Protein AF-A0AA36N3G9-F1 (afdb_monomer)

Secondary structure (DSSP, 8-state):
----PPPP------GGGS-----S-S------TTTTS-HHHHHHHHHHHHHHHHHHHHHHHHHHHH-HHHHHHHHHHHHHHHT-----------------------------------S--TTTHHHHHHHHHHHHHHHHHHHHHHHHHHHHHHHHHHHHHHHHHHHHHHHHHHHHHHHHHHHHHHHHHHHHHHHHHHHHHHHHHHHHHHHHHHHHHHHHHHHHHHHHHHHHHHHHHHHHHHHHHHHHHHHHHHHHHHHHHHHHHHHHHHHHHHHHHHHHHHHHHHHHHHHHHHHHHHHHHHHHHHHHHHHS--SSSSSSSSSSSSS-S--PPP---------------------PPPP-PPPPP----------------------------------------------------PPP-----

Organism: NCBI:txid2562239

pLDDT: mean 70.55, std 24.28, range [32.28, 98.12]

Sequence (425 aa):
MSNWRAVPRVSERSSWARGPRRGEGGRGYGGDIYGALSPGLREQAEGSVEELVNKMEGWSMELQRHCAEDWNQFASILIQCLSGESKKDASQQQFQVAWHGADCLSGVSGREGQAPPSSAATDFHRRRRPMLQIVTAGLEAQDAEIERLRTQLEQMSVRASRKRSQSQDLFTASRLRSVEAAAEEAQRRHAAAIASTAQAKDHLAERMEQLVGAECRRSEHQRLLGERRAQKVAAAAGLAALQQQQEEVLQGVVSARQSLLKAEQVWEQHAEEEIQGRWRVQSLLQEEEARLEAIAPKYRRQLQESQAQVICQPEMREEHAEQVVEKLGHGQGPSIQALPPDASRPLVCLARSRRCPAQIHPRHESGGDVEVAGGVCETGAPAAGGARCAGSQGRGEPRGGEHLTADAAAAAAPPGAPGSRAACL

Radius of gyration: 78.47 Å; Cα contacts (8 Å, |Δi|>4): 16; chains: 1; bounding box: 168×80×235 Å

Solvent-accessible surface area (backbone atoms only — not comparable to full-atom values): 27758 Å² total; per-residue (Å²): 140,83,85,87,74,84,77,80,85,78,82,74,72,68,65,81,83,61,70,80,89,71,78,90,84,71,95,64,95,70,69,64,83,54,69,88,47,56,76,74,57,30,57,53,49,51,53,5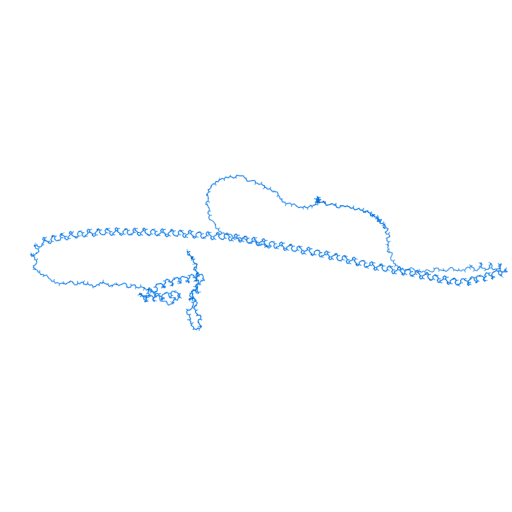3,49,51,53,50,50,58,57,42,59,67,46,46,65,54,38,50,70,78,39,51,66,61,43,54,54,52,52,52,50,50,52,41,63,66,66,66,62,70,72,84,64,93,64,89,76,77,85,77,86,79,81,86,74,85,88,79,89,88,88,80,86,79,90,84,83,89,84,85,91,77,98,78,65,84,72,68,57,72,77,46,48,67,61,50,50,54,51,48,53,51,47,52,53,49,50,53,50,49,52,52,51,49,55,52,50,51,55,50,48,53,52,52,49,53,53,50,52,52,52,49,52,53,50,50,53,52,50,49,53,53,51,50,54,51,50,53,52,52,48,50,52,52,53,50,50,52,52,52,54,49,54,52,49,53,55,49,51,53,51,50,51,53,50,52,52,51,50,52,54,50,52,52,50,50,49,53,51,49,53,53,50,52,51,52,52,51,50,52,50,52,52,51,51,53,49,52,53,50,51,52,53,51,51,49,51,53,51,51,51,53,50,49,54,50,50,51,52,53,50,51,53,51,51,51,52,50,51,52,50,52,51,52,53,51,52,51,50,52,50,50,50,50,51,50,60,69,46,44,61,58,52,52,48,54,50,50,52,52,50,49,56,59,68,74,48,87,85,71,80,82,77,65,75,72,66,63,73,70,69,74,69,86,76,84,78,82,78,84,75,82,80,83,94,86,81,93,74,85,84,77,83,77,78,83,75,86,74,80,85,79,82,79,79,85,83,78,88,78,90,80,86,89,80,93,77,92,78,92,77,92,80,80,85,81,89,83,89,87,84,86,89,82,87,81,85,85,88,80,86,90,79,82,89,81,88,86,85,83,90,82,91,79,82,90,81,84,91,87,80,87,80,82,84,82,81,86,129

Foldseek 3Di:
DDDPDDDDPPPPPPCVVPDDPDDDDDPDPPPPLCPPPDPVVSVVVVVVVVVVVVVVVVVLVVCCVPPVPVSVVVVVVVCCVSSVPPPPPPDPPPPDDDDPDDPPDDDDYDDDDDDDDDPDPPPVCPVCVVVVVVVVVVVVVVVVVVVVVVVVVVVVVVVVVVVVVVVVVVVVVVVVVVVVVVVVVVVVVVVVVVVVVVVVVVVVVVVVVVVVVVVVVVVVVVVVVVVVVVVVVVVVVVVVVVVVVVVVVVVVVVVVVVVVVVVVVVVVVVVVVVVVVVVVVVVVVVVVVVVCVVCVVVVVVVVVVVVVVVVVDPDPPPPPVPPPVPPPPDDDDDDPDDDDDDDDDDDDDPDPDDDDDDDDDDDDDDDDDDDDDDDDDDDDDDDDDDDDDDDDDDDDDDDDDDDDDDDDDDDDDDDDDDDDDDDDD

Mean predicted aligned error: 21.95 Å

Structure (mmCIF, N/CA/C/O backbone):
data_AF-A0AA36N3G9-F1
#
_entry.id   AF-A0AA36N3G9-F1
#
loop_
_atom_site.group_PDB
_atom_site.id
_atom_site.type_symbol
_atom_site.label_atom_id
_atom_site.label_alt_id
_atom_site.label_comp_id
_atom_site.label_asym_id
_atom_site.label_entity_id
_atom_site.label_seq_id
_atom_site.pdbx_PDB_ins_code
_atom_site.Cartn_x
_atom_site.Cartn_y
_atom_site.Cartn_z
_atom_site.occupancy
_atom_site.B_iso_or_equiv
_atom_site.auth_seq_id
_atom_site.auth_comp_id
_atom_site.auth_asym_id
_atom_site.auth_atom_id
_atom_site.pdbx_PDB_model_num
ATOM 1 N N . MET A 1 1 ? -9.185 -23.198 -46.346 1.00 35.31 1 MET A 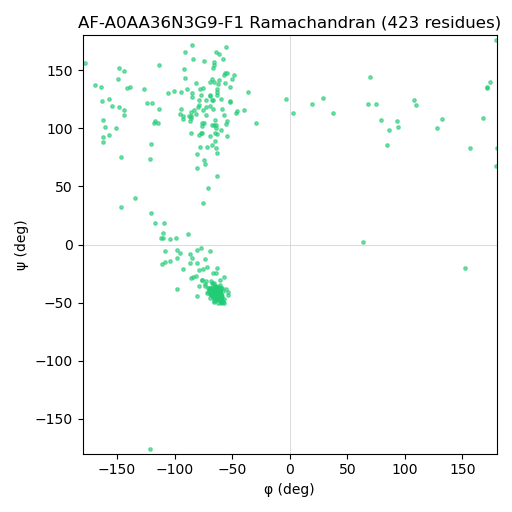N 1
ATOM 2 C CA . MET A 1 1 ? -7.841 -23.484 -46.899 1.00 35.31 1 MET A CA 1
ATOM 3 C C . MET A 1 1 ? -7.028 -22.212 -46.680 1.00 35.31 1 MET A C 1
ATOM 5 O O . MET A 1 1 ? -7.433 -21.201 -47.216 1.00 35.31 1 MET A O 1
ATOM 9 N N . SER A 1 2 ? -6.021 -22.076 -45.824 1.00 39.91 2 SER A N 1
ATOM 10 C CA . SER A 1 2 ? -5.265 -23.009 -44.994 1.00 39.91 2 SER A CA 1
ATOM 11 C C . SER A 1 2 ? -4.805 -22.264 -43.735 1.00 39.91 2 SER A C 1
ATOM 13 O O . SER A 1 2 ? -4.496 -21.077 -43.770 1.00 39.91 2 SER A O 1
ATOM 15 N N . ASN A 1 3 ? -4.831 -22.992 -42.626 1.00 32.34 3 ASN A N 1
ATOM 16 C CA . ASN A 1 3 ? -4.634 -22.553 -41.254 1.00 32.34 3 ASN A CA 1
ATOM 17 C C . ASN A 1 3 ? -3.125 -22.586 -40.932 1.00 32.34 3 ASN A C 1
ATOM 19 O O . ASN A 1 3 ? -2.547 -23.673 -40.883 1.00 32.34 3 ASN A O 1
ATOM 23 N N . TRP A 1 4 ? -2.475 -21.430 -40.758 1.00 37.53 4 TRP A N 1
ATOM 24 C CA . TRP A 1 4 ? -1.067 -21.356 -40.345 1.00 37.53 4 TRP A CA 1
ATOM 25 C C . TRP A 1 4 ? -0.970 -21.652 -38.849 1.00 37.53 4 TRP A C 1
ATOM 27 O O . TRP A 1 4 ? -1.193 -20.792 -37.999 1.00 37.53 4 TRP A O 1
ATOM 37 N N . ARG A 1 5 ? -0.685 -22.917 -38.532 1.00 39.16 5 ARG A N 1
ATOM 38 C CA . ARG A 1 5 ? -0.417 -23.379 -37.172 1.00 39.16 5 ARG A CA 1
ATOM 39 C C . ARG A 1 5 ? 0.838 -22.698 -36.632 1.00 39.16 5 ARG A C 1
ATOM 41 O O . ARG A 1 5 ? 1.886 -22.707 -37.273 1.00 39.16 5 ARG A O 1
ATOM 48 N N . ALA A 1 6 ? 0.707 -22.168 -35.422 1.00 39.88 6 ALA A N 1
ATOM 49 C CA . ALA A 1 6 ? 1.805 -21.771 -34.563 1.00 39.88 6 ALA A CA 1
ATOM 50 C C . ALA A 1 6 ? 2.801 -22.930 -34.404 1.00 39.88 6 ALA A C 1
ATOM 52 O O . ALA A 1 6 ? 2.438 -24.021 -33.961 1.00 39.88 6 ALA A O 1
ATOM 53 N N . VAL A 1 7 ? 4.055 -22.677 -34.771 1.00 39.00 7 VAL A N 1
ATOM 54 C CA . VAL A 1 7 ? 5.189 -23.542 -34.448 1.00 39.00 7 VAL A CA 1
ATOM 55 C C . VAL A 1 7 ? 5.568 -23.247 -32.994 1.00 39.00 7 VAL A C 1
ATOM 57 O O . VAL A 1 7 ? 5.884 -22.094 -32.685 1.00 39.00 7 VAL A O 1
ATOM 60 N N . PRO A 1 8 ? 5.523 -24.221 -32.072 1.00 37.91 8 PRO A N 1
ATOM 61 C CA . PRO A 1 8 ? 6.023 -23.998 -30.727 1.00 37.91 8 PRO A CA 1
ATOM 62 C C . PRO A 1 8 ? 7.542 -23.794 -30.792 1.00 37.91 8 PRO A C 1
ATOM 64 O O . PRO A 1 8 ? 8.270 -24.640 -31.308 1.00 37.91 8 PRO A O 1
ATOM 67 N N . ARG A 1 9 ? 8.026 -22.662 -30.261 1.00 39.31 9 ARG A N 1
ATOM 68 C CA . ARG A 1 9 ? 9.443 -22.473 -29.923 1.00 39.31 9 ARG A CA 1
ATOM 69 C C . ARG A 1 9 ? 9.797 -23.487 -28.836 1.00 39.31 9 ARG A C 1
ATOM 71 O O . ARG A 1 9 ? 9.559 -23.245 -27.656 1.00 39.31 9 ARG A O 1
ATOM 78 N N . VAL A 1 10 ? 10.340 -24.625 -29.248 1.00 39.12 10 VAL A N 1
ATOM 79 C CA . VAL A 1 10 ? 11.038 -25.555 -28.365 1.00 39.12 10 VAL A CA 1
ATOM 80 C C . VAL A 1 10 ? 12.309 -24.841 -27.912 1.00 39.12 10 VAL A C 1
ATOM 82 O O . VAL A 1 10 ? 13.258 -24.696 -28.675 1.00 39.12 10 VAL A O 1
ATOM 85 N N . SER A 1 11 ? 12.311 -24.326 -26.682 1.00 43.25 11 SER A N 1
ATOM 86 C CA . SER A 1 11 ? 13.539 -23.943 -25.988 1.00 43.25 11 SER A CA 1
ATOM 87 C C . SER A 1 11 ? 14.248 -25.215 -25.528 1.00 43.25 11 SER A C 1
ATOM 89 O O . SER A 1 11 ? 14.287 -25.561 -24.347 1.00 43.25 11 SER A O 1
ATOM 91 N N . GLU A 1 12 ? 14.820 -25.935 -26.489 1.00 40.72 12 GLU A N 1
ATOM 92 C CA . GLU A 1 12 ? 15.896 -26.878 -26.219 1.00 40.72 12 GLU A CA 1
ATOM 93 C C . GLU A 1 12 ? 17.086 -26.052 -25.729 1.00 40.72 12 GLU A C 1
ATOM 95 O O . GLU A 1 12 ? 17.908 -25.562 -26.494 1.00 40.72 12 GLU A O 1
ATOM 100 N N . ARG A 1 13 ? 17.139 -25.836 -24.410 1.00 42.69 13 ARG A N 1
ATOM 101 C CA . ARG A 1 13 ? 18.382 -25.486 -23.727 1.00 42.69 13 ARG A CA 1
ATOM 102 C C . ARG A 1 13 ? 19.391 -26.566 -24.094 1.00 42.69 13 ARG A C 1
ATOM 104 O O . ARG A 1 13 ? 19.279 -27.687 -23.597 1.00 42.69 13 ARG A O 1
ATOM 111 N N . SER A 1 14 ? 20.332 -26.201 -24.956 1.00 43.03 14 SER A N 1
ATOM 112 C CA . SER A 1 14 ? 21.514 -26.945 -25.373 1.00 43.03 14 SER A CA 1
ATOM 113 C C . SER A 1 14 ? 22.005 -27.875 -24.260 1.00 43.03 14 SER A C 1
ATOM 115 O O . SER A 1 14 ? 22.584 -27.442 -23.262 1.00 43.03 14 SER A O 1
ATOM 117 N N . SER A 1 15 ? 21.743 -29.179 -24.403 1.00 43.19 15 SER A N 1
ATOM 118 C CA . SER A 1 15 ? 22.110 -30.193 -23.405 1.00 43.19 15 SER A CA 1
ATOM 119 C C . SER A 1 15 ? 23.623 -30.420 -23.308 1.00 43.19 15 SER A C 1
ATOM 121 O O . SER A 1 15 ? 24.077 -31.123 -22.410 1.00 43.19 15 SER A O 1
ATOM 123 N N . TRP A 1 16 ? 24.409 -29.793 -24.184 1.00 49.97 16 TRP A N 1
ATOM 124 C CA . TRP A 1 16 ? 25.871 -29.816 -24.179 1.00 49.97 16 TRP A CA 1
ATOM 125 C C . TRP A 1 16 ? 26.476 -29.160 -22.926 1.00 49.97 16 TRP A C 1
ATOM 127 O O . TRP A 1 16 ? 27.560 -29.549 -22.503 1.00 49.97 16 TRP A O 1
ATOM 137 N N . ALA A 1 17 ? 25.754 -28.247 -22.260 1.00 51.22 17 ALA A N 1
ATOM 138 C CA . ALA A 1 17 ? 26.211 -27.612 -21.017 1.00 51.22 17 ALA A CA 1
ATOM 139 C C . ALA A 1 17 ? 26.003 -28.477 -19.753 1.00 51.22 17 ALA A C 1
ATOM 141 O O . ALA A 1 17 ? 26.420 -28.100 -18.659 1.00 51.22 17 ALA A O 1
ATOM 142 N N . ARG A 1 18 ? 25.361 -29.650 -19.865 1.00 48.59 18 ARG A N 1
ATOM 143 C CA . ARG A 1 18 ? 25.199 -30.602 -18.752 1.00 48.59 18 ARG A CA 1
ATOM 144 C C . ARG A 1 18 ? 25.812 -31.947 -19.114 1.00 48.59 18 ARG A C 1
ATOM 146 O O . ARG A 1 18 ? 25.112 -32.924 -19.359 1.00 48.59 18 ARG A O 1
ATOM 153 N N . GLY A 1 19 ? 27.142 -31.984 -19.115 1.00 45.06 19 GLY A N 1
ATOM 154 C CA . GLY A 1 19 ? 27.888 -33.235 -19.175 1.00 45.06 19 GLY A CA 1
ATOM 155 C C . GLY A 1 19 ? 27.504 -34.177 -18.018 1.00 45.06 19 GLY A C 1
ATOM 156 O O . GLY A 1 19 ? 27.193 -33.712 -16.914 1.00 45.06 19 GLY A O 1
ATOM 157 N N . PRO A 1 20 ? 27.502 -35.502 -18.242 1.00 49.03 20 PRO A N 1
ATOM 158 C CA . PRO A 1 20 ? 27.232 -36.481 -17.199 1.00 49.03 20 PRO A CA 1
ATOM 159 C C . PRO A 1 20 ? 28.262 -36.334 -16.075 1.00 49.03 20 PRO A C 1
ATOM 161 O O . PRO A 1 20 ? 29.467 -36.403 -16.319 1.00 49.03 20 PRO A O 1
ATOM 164 N N . ARG A 1 21 ? 27.785 -36.153 -14.836 1.00 49.00 21 ARG A N 1
ATOM 165 C CA . ARG A 1 21 ? 28.610 -36.200 -13.620 1.00 49.00 21 ARG A CA 1
ATOM 166 C C . ARG A 1 21 ? 29.188 -37.614 -13.466 1.00 49.00 21 ARG A C 1
ATOM 168 O O . ARG A 1 21 ? 28.606 -38.452 -12.785 1.00 49.00 21 ARG A O 1
ATOM 175 N N . ARG A 1 22 ? 30.295 -37.905 -14.154 1.00 47.53 22 ARG A N 1
ATOM 176 C CA . ARG A 1 22 ? 31.137 -39.077 -13.892 1.00 47.53 22 ARG A CA 1
ATOM 177 C C . ARG A 1 22 ? 32.063 -38.770 -12.723 1.00 47.53 22 ARG A C 1
ATOM 179 O O . ARG A 1 22 ? 32.552 -37.653 -12.591 1.00 47.53 22 ARG A O 1
ATOM 186 N N . GLY A 1 23 ? 32.210 -39.784 -11.880 1.00 45.81 23 GLY A N 1
ATOM 187 C CA . GLY A 1 23 ? 32.793 -39.719 -10.551 1.00 45.81 23 GLY A CA 1
ATOM 188 C C . GLY A 1 23 ? 34.225 -39.205 -10.475 1.00 45.81 23 GLY A C 1
ATOM 189 O O . GLY A 1 23 ? 34.990 -39.204 -11.439 1.00 45.81 23 GLY A O 1
ATOM 190 N N . GLU A 1 24 ? 34.513 -38.771 -9.254 1.00 56.97 24 GLU A N 1
ATOM 191 C CA . GLU A 1 24 ? 35.777 -38.324 -8.689 1.00 56.97 24 GLU A CA 1
ATOM 192 C C . GLU A 1 24 ? 36.996 -39.102 -9.204 1.00 56.97 24 GLU A C 1
ATOM 194 O O . GLU A 1 24 ? 37.030 -40.330 -9.176 1.00 56.97 24 GLU A O 1
ATOM 199 N N . GLY A 1 25 ? 38.031 -38.368 -9.628 1.00 51.66 25 GLY A N 1
ATOM 200 C CA . GLY A 1 25 ? 39.374 -38.932 -9.803 1.00 51.66 25 GLY A CA 1
ATOM 201 C C . GLY A 1 25 ? 40.261 -38.253 -10.846 1.00 51.66 25 GLY A C 1
ATOM 202 O O . GLY A 1 25 ? 41.480 -38.373 -10.772 1.00 51.66 25 GLY A O 1
ATOM 203 N N . GLY A 1 26 ? 39.697 -37.509 -11.798 1.00 46.81 26 GLY A N 1
ATOM 204 C CA . GLY A 1 26 ? 40.483 -36.714 -12.744 1.00 46.81 26 GLY A CA 1
ATOM 205 C C . GLY A 1 26 ? 40.637 -35.280 -12.250 1.00 46.81 26 GLY A C 1
ATOM 206 O O . GLY A 1 26 ? 39.635 -34.651 -11.919 1.00 46.81 26 GLY A O 1
ATOM 207 N N . ARG A 1 27 ? 41.859 -34.726 -12.249 1.00 52.97 27 ARG A N 1
ATOM 208 C CA . ARG A 1 27 ? 42.070 -33.264 -12.269 1.00 52.97 27 ARG A CA 1
ATOM 209 C C . ARG A 1 27 ? 41.492 -32.737 -13.583 1.00 52.97 27 ARG A C 1
ATOM 211 O O . ARG A 1 27 ? 42.201 -32.586 -14.570 1.00 52.97 27 ARG A O 1
ATOM 218 N N . GLY A 1 28 ? 40.173 -32.604 -13.622 1.00 48.22 28 GLY A N 1
ATOM 219 C CA . GLY A 1 28 ? 39.439 -32.164 -14.788 1.00 48.22 28 GLY A CA 1
ATOM 220 C C . GLY A 1 28 ? 39.680 -30.680 -14.985 1.00 48.22 28 GLY A C 1
ATOM 221 O O . GLY A 1 28 ? 39.403 -29.887 -14.086 1.00 48.22 28 GLY A O 1
ATOM 222 N N . TYR A 1 29 ? 40.156 -30.323 -16.173 1.00 56.03 29 TYR A N 1
ATOM 223 C CA . TYR A 1 29 ? 40.095 -28.984 -16.759 1.00 56.03 29 TYR A CA 1
ATOM 224 C C . TYR A 1 29 ? 38.622 -28.569 -16.974 1.00 56.03 29 TYR A C 1
ATOM 226 O O . TYR A 1 29 ? 38.163 -28.377 -18.091 1.00 56.03 29 TYR A O 1
ATOM 234 N N . GLY A 1 30 ? 37.845 -28.534 -15.891 1.00 56.31 30 GLY A N 1
ATOM 235 C CA . GLY A 1 30 ? 36.422 -28.198 -15.848 1.00 56.31 30 GLY A CA 1
ATOM 236 C C . GLY A 1 30 ? 36.163 -26.987 -14.958 1.00 56.31 30 GLY A C 1
ATOM 237 O O . GLY A 1 30 ? 35.101 -26.888 -14.347 1.00 56.31 30 GLY A O 1
ATOM 238 N N . GLY A 1 31 ? 37.159 -26.106 -14.827 1.00 69.25 31 GLY A N 1
ATOM 239 C CA . GLY A 1 31 ? 36.944 -24.784 -14.264 1.00 69.25 31 GLY A CA 1
ATOM 240 C C . GLY A 1 31 ? 35.989 -24.030 -15.177 1.00 69.25 31 GLY A C 1
ATOM 241 O O . GLY A 1 31 ? 36.187 -23.995 -16.388 1.00 69.25 31 GLY A O 1
ATOM 242 N N . ASP A 1 32 ? 34.931 -23.478 -14.599 1.00 80.06 32 ASP A N 1
ATOM 243 C CA . ASP A 1 32 ? 34.027 -22.574 -15.293 1.00 80.06 32 ASP A CA 1
ATOM 244 C C . ASP A 1 32 ? 34.849 -21.413 -15.874 1.00 80.06 32 ASP A C 1
ATOM 246 O O . ASP A 1 32 ? 35.303 -20.544 -15.128 1.00 80.06 32 ASP A O 1
ATOM 250 N N . ILE A 1 33 ? 35.094 -21.434 -17.190 1.00 78.94 33 ILE A N 1
ATOM 251 C CA . ILE A 1 33 ? 35.942 -20.463 -17.908 1.00 78.94 33 ILE A CA 1
ATOM 252 C C . ILE A 1 33 ? 35.425 -19.033 -17.684 1.00 78.94 33 ILE A C 1
ATOM 254 O O . ILE A 1 33 ? 36.195 -18.075 -17.646 1.00 78.94 33 ILE A O 1
ATOM 258 N N . TYR A 1 34 ? 34.121 -18.895 -17.436 1.00 84.25 34 TYR A N 1
ATOM 259 C CA . TYR A 1 34 ? 33.459 -17.623 -17.166 1.00 84.25 34 TYR A CA 1
ATOM 260 C C . TYR A 1 34 ? 33.232 -17.361 -15.673 1.00 84.25 34 TYR A C 1
ATOM 262 O O . TYR A 1 34 ? 32.610 -16.362 -15.316 1.00 84.25 34 TYR A O 1
ATOM 270 N N . GLY A 1 35 ? 33.743 -18.216 -14.783 1.00 84.56 35 GLY A N 1
ATOM 271 C CA . GLY A 1 35 ? 33.556 -18.108 -13.334 1.00 84.56 35 GLY A CA 1
ATOM 272 C C . GLY A 1 35 ? 34.155 -16.837 -12.721 1.00 84.56 35 GLY A C 1
ATOM 273 O O . GLY A 1 35 ? 33.740 -16.426 -11.641 1.00 84.56 35 GLY A O 1
ATOM 274 N N . ALA A 1 36 ? 35.097 -16.190 -13.417 1.00 83.81 36 ALA A N 1
ATOM 275 C CA . ALA A 1 36 ? 35.683 -14.909 -13.020 1.00 83.81 36 ALA A CA 1
ATOM 276 C C . ALA A 1 36 ? 34.860 -13.679 -13.463 1.00 83.81 36 ALA A C 1
ATOM 278 O O . ALA A 1 36 ? 35.152 -12.564 -13.029 1.00 83.81 36 ALA A O 1
ATOM 279 N N . LEU A 1 37 ? 33.856 -13.852 -14.331 1.00 85.75 37 LEU A N 1
ATOM 280 C CA . LEU A 1 37 ? 33.026 -12.760 -14.842 1.00 85.75 37 LEU A CA 1
ATOM 281 C C . LEU A 1 37 ? 31.783 -12.551 -13.969 1.00 85.75 37 LEU A C 1
ATOM 283 O O . LEU A 1 37 ? 31.250 -13.482 -13.366 1.00 85.75 37 LEU A O 1
ATOM 287 N N . SER A 1 38 ? 31.287 -11.311 -13.920 1.00 89.75 38 SER A N 1
ATOM 288 C CA . SER A 1 38 ? 30.013 -11.024 -13.254 1.00 89.75 38 SER A CA 1
ATOM 289 C C . SER A 1 38 ? 28.845 -11.691 -14.004 1.00 89.75 38 SER A C 1
ATOM 291 O O . SER A 1 38 ? 28.942 -11.890 -15.215 1.00 89.75 38 SER A O 1
ATOM 293 N N . PRO A 1 39 ? 27.713 -12.003 -13.342 1.00 87.06 39 PRO A N 1
ATOM 294 C CA . PRO A 1 39 ? 26.619 -12.763 -13.959 1.00 87.06 39 PRO A CA 1
ATOM 295 C C . PRO A 1 39 ? 26.075 -12.158 -15.264 1.00 87.06 39 PRO A C 1
ATOM 297 O O . PRO A 1 39 ? 25.791 -12.893 -16.202 1.00 87.06 39 PRO A O 1
ATOM 300 N N . GLY A 1 40 ? 25.980 -10.824 -15.353 1.00 87.81 40 GLY A N 1
ATOM 301 C CA . GLY A 1 40 ? 25.515 -10.144 -16.570 1.00 87.81 40 GLY A CA 1
ATOM 302 C C . GLY A 1 40 ? 26.540 -10.154 -17.710 1.00 87.81 40 GLY A C 1
ATOM 303 O O . GLY A 1 40 ? 26.170 -10.305 -18.870 1.00 87.81 40 GLY A O 1
ATOM 304 N N . LEU A 1 41 ? 27.835 -10.048 -17.389 1.00 88.00 41 LEU A N 1
ATOM 305 C CA . LEU A 1 41 ? 28.915 -10.171 -18.376 1.00 88.00 41 LEU A CA 1
ATOM 306 C C . LEU A 1 41 ? 29.092 -11.615 -18.841 1.00 88.00 41 LEU A C 1
ATOM 308 O O . LEU A 1 41 ? 29.448 -11.845 -19.990 1.00 88.00 41 LEU A O 1
ATOM 312 N N . ARG A 1 42 ? 28.822 -12.581 -17.962 1.00 90.25 42 ARG A N 1
ATOM 313 C CA . ARG A 1 42 ? 28.856 -14.006 -18.274 1.00 90.25 42 ARG A CA 1
ATOM 314 C C . ARG A 1 42 ? 27.827 -14.371 -19.336 1.00 90.25 42 ARG A C 1
ATOM 316 O O . ARG A 1 42 ? 28.206 -14.981 -20.321 1.00 90.25 42 ARG A O 1
ATOM 323 N N . GLU A 1 43 ? 26.570 -13.962 -19.176 1.00 88.94 43 GLU A N 1
ATOM 324 C CA . GLU A 1 43 ? 25.520 -14.255 -20.165 1.00 88.94 43 GLU A CA 1
ATOM 325 C C . GLU A 1 43 ? 25.850 -13.636 -21.535 1.00 88.94 43 GLU A C 1
ATOM 327 O O . GLU A 1 43 ? 25.694 -14.273 -22.577 1.00 88.94 43 GLU A O 1
ATOM 332 N N . GLN A 1 44 ? 26.400 -12.418 -21.537 1.00 91.38 44 GLN A N 1
ATOM 333 C CA . GLN A 1 44 ? 26.856 -11.759 -22.761 1.00 91.38 44 GLN A CA 1
ATOM 334 C C . GLN A 1 44 ? 28.067 -12.465 -23.398 1.00 91.38 44 GLN A C 1
ATOM 336 O O . GLN A 1 44 ? 28.123 -12.606 -24.623 1.00 91.38 44 GLN A O 1
ATOM 341 N N . ALA A 1 45 ? 29.036 -12.900 -22.589 1.00 87.94 45 ALA A N 1
ATOM 342 C CA . ALA A 1 45 ? 30.220 -13.620 -23.049 1.00 87.94 45 ALA A CA 1
ATOM 343 C C . ALA A 1 45 ? 29.859 -15.008 -23.595 1.00 87.94 45 ALA A C 1
ATOM 345 O O . ALA A 1 45 ? 30.319 -15.361 -24.677 1.00 87.94 45 ALA A O 1
ATOM 346 N N . GLU A 1 46 ? 28.987 -15.749 -22.906 1.00 89.56 46 GLU A N 1
ATOM 347 C CA . GLU A 1 46 ? 28.455 -17.037 -23.360 1.00 89.56 46 GLU A CA 1
ATOM 348 C C . GLU A 1 46 ? 27.751 -16.879 -24.714 1.00 89.56 46 GLU A C 1
ATOM 350 O O . GLU A 1 46 ? 28.111 -17.570 -25.665 1.00 89.56 46 GLU A O 1
ATOM 355 N N . GLY A 1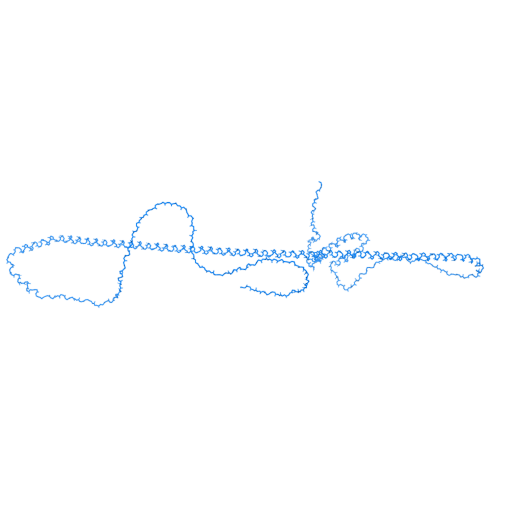 47 ? 26.852 -15.896 -24.856 1.00 90.50 47 GLY A N 1
ATOM 356 C CA . GLY A 1 47 ? 26.177 -15.633 -26.131 1.00 90.50 47 GLY A CA 1
ATOM 357 C C . GLY A 1 47 ? 27.134 -15.242 -27.264 1.00 90.50 47 GLY A C 1
ATOM 358 O O . GLY A 1 47 ? 26.973 -15.691 -28.398 1.00 90.50 47 GLY A O 1
ATOM 359 N N . SER A 1 48 ? 28.169 -14.453 -26.963 1.00 90.06 48 SER A N 1
ATOM 360 C CA . SER A 1 48 ? 29.169 -14.039 -27.960 1.00 90.06 48 SER A CA 1
ATOM 361 C C . SER A 1 48 ? 30.055 -15.205 -28.409 1.00 90.06 48 SER A C 1
ATOM 363 O O . SER A 1 48 ? 30.397 -15.308 -29.589 1.00 90.06 48 SER A O 1
ATOM 365 N N . VAL A 1 49 ? 30.423 -16.096 -27.483 1.00 89.75 49 VAL A N 1
ATOM 366 C CA . VAL A 1 49 ? 31.211 -17.296 -27.792 1.00 89.75 49 VAL A CA 1
ATOM 367 C C . VAL A 1 49 ? 30.372 -18.312 -28.561 1.00 89.75 49 VAL A C 1
ATOM 369 O O . VAL A 1 49 ? 30.867 -18.863 -29.540 1.00 89.75 49 VAL A O 1
ATOM 372 N N . GLU A 1 50 ? 29.102 -18.513 -28.202 1.00 90.56 50 GLU A N 1
ATOM 373 C CA . GLU A 1 50 ? 28.182 -19.351 -28.981 1.00 90.56 50 GLU A CA 1
ATOM 374 C C . GLU A 1 50 ? 28.009 -18.826 -30.414 1.00 90.56 50 GLU A C 1
ATOM 376 O O . GLU A 1 50 ? 28.090 -19.599 -31.369 1.00 90.56 50 GLU A O 1
ATOM 381 N N . GLU A 1 51 ? 27.839 -17.512 -30.602 1.00 93.06 51 GLU A N 1
ATOM 382 C CA . GLU A 1 51 ? 27.748 -16.917 -31.941 1.00 93.06 51 GLU A CA 1
ATOM 383 C C . GLU A 1 51 ? 29.035 -17.132 -32.756 1.00 93.06 51 GLU A C 1
ATOM 385 O O . GLU A 1 51 ? 28.973 -17.450 -33.949 1.00 93.06 51 GLU A O 1
ATOM 390 N N . LEU A 1 52 ? 30.204 -16.990 -32.123 1.00 90.94 52 LEU A N 1
ATOM 391 C CA . LEU A 1 52 ? 31.495 -17.245 -32.760 1.00 90.94 52 LEU A CA 1
ATOM 392 C C . LEU A 1 52 ? 31.646 -18.718 -33.161 1.00 90.94 52 LEU A C 1
ATOM 394 O O . LEU A 1 52 ? 32.019 -18.994 -34.300 1.00 90.94 52 LEU A O 1
ATOM 398 N N . VAL A 1 53 ? 31.328 -19.652 -32.261 1.00 88.81 53 VAL A N 1
ATOM 399 C CA . VAL A 1 53 ? 31.397 -21.099 -32.523 1.00 88.81 53 VAL A CA 1
ATOM 400 C C . VAL A 1 53 ? 30.468 -21.485 -33.674 1.00 88.81 53 VAL A C 1
ATOM 402 O O . VAL A 1 53 ? 30.906 -22.183 -34.584 1.00 88.81 53 VAL A O 1
ATOM 405 N N . ASN A 1 54 ? 29.244 -20.951 -33.711 1.00 90.62 54 ASN A N 1
ATOM 406 C CA . ASN A 1 54 ? 28.295 -21.202 -34.801 1.00 90.62 54 ASN A CA 1
ATOM 407 C C . ASN A 1 54 ? 28.816 -20.705 -36.161 1.00 90.62 54 ASN A C 1
ATOM 409 O O . ASN A 1 54 ? 28.672 -21.386 -37.177 1.00 90.62 54 ASN A O 1
ATOM 413 N N . LYS A 1 55 ? 29.448 -19.523 -36.208 1.00 89.38 55 LYS A N 1
ATOM 414 C CA . LYS A 1 55 ? 30.068 -19.011 -37.446 1.00 89.38 55 LYS A CA 1
ATOM 415 C C . LYS A 1 55 ? 31.260 -19.863 -37.866 1.00 89.38 55 LYS A C 1
ATOM 417 O O . LYS A 1 55 ? 31.422 -20.156 -39.050 1.00 89.38 55 LYS A O 1
ATOM 422 N N . MET A 1 56 ? 32.075 -20.275 -36.899 1.00 89.94 56 MET A N 1
ATOM 423 C CA . MET A 1 56 ? 33.220 -21.130 -37.166 1.00 89.94 56 MET A CA 1
ATOM 424 C C . MET A 1 56 ? 32.830 -22.524 -37.628 1.00 89.94 56 MET A C 1
ATOM 426 O O . MET A 1 56 ? 33.556 -23.073 -38.439 1.00 89.94 56 MET A O 1
ATOM 430 N N . GLU A 1 57 ? 31.728 -23.105 -37.158 1.00 88.62 57 GLU A N 1
ATOM 431 C CA . GLU A 1 57 ? 31.279 -24.430 -37.602 1.00 88.62 57 GLU A CA 1
ATOM 432 C C . GLU A 1 57 ? 30.999 -24.457 -39.114 1.00 88.62 57 GLU A C 1
ATOM 434 O O . GLU A 1 57 ? 31.321 -25.424 -39.803 1.00 88.62 57 GLU A O 1
ATOM 439 N N . GLY A 1 58 ? 30.489 -23.350 -39.663 1.00 86.25 58 GLY A N 1
ATOM 440 C CA . GLY A 1 58 ? 30.329 -23.196 -41.109 1.00 86.25 58 GLY A CA 1
ATOM 441 C C . GLY A 1 58 ? 31.662 -23.140 -41.862 1.00 86.25 58 GLY A C 1
ATOM 442 O O . GLY A 1 58 ? 31.782 -23.702 -42.949 1.00 86.25 58 GLY A O 1
ATOM 443 N N . TRP A 1 59 ? 32.674 -22.479 -41.295 1.00 85.50 59 TRP A N 1
ATOM 444 C CA . TRP A 1 59 ? 33.995 -22.339 -41.922 1.00 85.50 59 TRP A CA 1
ATOM 445 C C . TRP A 1 59 ? 34.922 -23.526 -41.670 1.00 85.50 59 TRP A C 1
ATOM 447 O O . TRP A 1 59 ? 35.774 -23.805 -42.508 1.00 85.50 59 TRP A O 1
ATOM 457 N N . SER A 1 60 ? 34.755 -24.239 -40.558 1.00 84.81 60 SER A N 1
ATOM 458 C CA . SER A 1 60 ? 35.612 -25.349 -40.145 1.00 84.81 60 SER A CA 1
ATOM 459 C C . SER A 1 60 ? 35.542 -26.488 -41.147 1.00 84.81 60 SER A C 1
ATOM 461 O O . SER A 1 60 ? 36.576 -27.018 -41.539 1.00 84.81 60 SER A O 1
ATOM 463 N N . MET A 1 61 ? 34.343 -26.805 -41.643 1.00 82.81 61 MET A N 1
ATOM 464 C CA . MET A 1 61 ? 34.166 -27.849 -42.649 1.00 82.81 61 MET A CA 1
ATOM 465 C C . MET A 1 61 ? 34.819 -27.503 -43.988 1.00 82.81 61 MET A C 1
ATOM 467 O O . MET A 1 61 ? 35.304 -28.401 -44.672 1.00 82.81 61 MET A O 1
ATOM 471 N N . GLU A 1 62 ? 34.850 -26.225 -44.366 1.00 86.44 62 GLU A N 1
ATOM 472 C CA . GLU A 1 62 ? 35.462 -25.792 -45.624 1.00 86.44 62 GLU A CA 1
ATOM 473 C C . GLU A 1 62 ? 36.989 -25.681 -45.482 1.00 86.44 62 GLU A C 1
ATOM 475 O O . GLU A 1 62 ? 37.732 -26.214 -46.303 1.00 86.44 62 GLU A O 1
ATOM 480 N N . LEU A 1 63 ? 37.479 -25.091 -44.388 1.00 84.06 63 LEU A N 1
ATOM 481 C CA . LEU A 1 63 ? 38.911 -24.984 -44.089 1.00 84.06 63 LEU A CA 1
ATOM 482 C C . LEU A 1 63 ? 39.561 -26.353 -43.884 1.00 84.06 63 LEU A C 1
ATOM 484 O O . LEU A 1 63 ? 40.655 -26.584 -44.388 1.00 84.06 63 LEU A O 1
ATOM 488 N N . GLN A 1 64 ? 38.882 -27.295 -43.226 1.00 86.00 64 GLN A N 1
ATOM 489 C CA . GLN A 1 64 ? 39.400 -28.651 -43.033 1.00 86.00 64 GLN A CA 1
ATOM 490 C C . GLN A 1 64 ? 39.521 -29.431 -44.353 1.00 86.00 64 GLN A C 1
ATOM 492 O O . GLN A 1 64 ? 40.345 -30.341 -44.447 1.00 86.00 64 GLN A O 1
ATOM 497 N N . ARG A 1 65 ? 38.736 -29.079 -45.382 1.00 88.44 65 ARG A N 1
ATOM 498 C CA . ARG A 1 65 ? 38.815 -29.699 -46.715 1.00 88.44 65 ARG A CA 1
ATOM 499 C C . ARG A 1 65 ? 39.971 -29.168 -47.557 1.00 88.44 65 ARG A C 1
ATOM 501 O O . ARG A 1 65 ? 40.546 -29.946 -48.311 1.00 88.44 65 ARG A O 1
ATOM 508 N N . HIS A 1 66 ? 40.299 -27.881 -47.437 1.00 89.94 66 HIS A N 1
ATOM 509 C CA . HIS A 1 66 ? 41.333 -27.243 -48.265 1.00 89.94 66 HIS A CA 1
ATOM 510 C C . HIS A 1 66 ? 42.697 -27.153 -47.571 1.00 89.94 66 HIS A C 1
ATOM 512 O O . HIS A 1 66 ? 43.711 -27.385 -48.221 1.00 89.94 66 HIS A O 1
ATOM 518 N N . CYS A 1 67 ? 42.730 -26.873 -46.264 1.00 87.88 67 CYS A N 1
ATOM 519 C CA . CYS A 1 67 ? 43.950 -26.622 -45.490 1.00 87.88 67 CYS A CA 1
ATOM 520 C C . CYS A 1 67 ? 43.820 -27.136 -44.040 1.00 87.88 67 CYS A C 1
ATOM 522 O O . CYS A 1 67 ? 43.659 -26.361 -43.093 1.00 87.88 67 CYS A O 1
ATOM 524 N N . ALA A 1 68 ? 43.902 -28.455 -43.836 1.00 85.88 68 ALA A N 1
ATOM 525 C CA . ALA A 1 68 ? 43.772 -29.058 -42.502 1.00 85.88 68 ALA A CA 1
ATOM 526 C C . ALA A 1 68 ? 44.842 -28.578 -41.493 1.00 85.88 68 ALA A C 1
ATOM 528 O O . ALA A 1 68 ? 44.570 -28.494 -40.296 1.00 85.88 68 ALA A O 1
ATOM 529 N N . GLU A 1 69 ? 46.047 -28.245 -41.963 1.00 86.38 69 GLU A N 1
ATOM 530 C CA . GLU A 1 69 ? 47.152 -27.756 -41.123 1.00 86.38 69 GLU A CA 1
ATOM 531 C C . GLU A 1 69 ? 46.878 -26.351 -40.571 1.00 86.38 69 GLU A C 1
ATOM 533 O O . GLU A 1 69 ? 47.011 -26.131 -39.365 1.00 86.38 69 GLU A O 1
ATOM 538 N N . ASP A 1 70 ? 46.405 -25.433 -41.417 1.00 85.81 70 ASP A N 1
ATOM 539 C CA . ASP A 1 70 ? 46.050 -24.066 -41.017 1.00 85.81 70 ASP A CA 1
ATOM 540 C C . ASP A 1 70 ? 44.852 -24.054 -40.063 1.00 85.81 70 ASP A C 1
ATOM 542 O O . ASP A 1 70 ? 44.828 -23.302 -39.086 1.00 85.81 70 ASP A O 1
ATOM 546 N N . TRP A 1 71 ? 43.875 -24.941 -40.294 1.00 89.06 71 TRP A N 1
ATOM 547 C CA . TRP A 1 71 ? 42.743 -25.114 -39.385 1.00 89.06 71 TRP A CA 1
ATOM 548 C C . TRP A 1 71 ? 43.193 -25.545 -37.983 1.00 89.06 71 TRP A C 1
ATOM 550 O O . TRP A 1 71 ? 42.731 -24.985 -36.989 1.00 89.06 71 TRP A O 1
ATOM 560 N N . ASN A 1 72 ? 44.131 -26.492 -37.885 1.00 86.69 72 ASN A N 1
ATOM 561 C CA . ASN A 1 72 ? 44.659 -26.943 -36.596 1.00 86.69 72 ASN A CA 1
ATOM 562 C C . ASN A 1 72 ? 45.407 -25.823 -35.854 1.00 86.69 72 ASN A C 1
ATOM 564 O O . ASN A 1 72 ? 45.264 -25.695 -34.636 1.00 86.69 72 ASN A O 1
ATOM 568 N N . GLN A 1 73 ? 46.164 -24.985 -36.571 1.00 88.06 73 GLN A N 1
ATOM 569 C CA . GLN A 1 73 ? 46.833 -23.823 -35.977 1.00 88.06 73 GLN A CA 1
ATOM 570 C C . GLN A 1 73 ? 45.818 -22.794 -35.468 1.00 88.06 73 GLN A C 1
ATOM 572 O O . GLN A 1 73 ? 45.914 -22.334 -34.328 1.00 88.06 73 GLN A O 1
ATOM 577 N N . PHE A 1 74 ? 44.805 -22.481 -36.276 1.00 86.75 74 PHE A N 1
ATOM 578 C CA . PHE A 1 74 ? 43.747 -21.549 -35.902 1.00 86.75 74 PHE A CA 1
ATOM 579 C C . PHE A 1 74 ? 42.941 -22.040 -34.689 1.00 86.75 74 PHE A C 1
ATOM 581 O O . PHE A 1 74 ? 42.733 -21.286 -33.737 1.00 86.75 74 PHE A O 1
ATOM 588 N N . ALA A 1 75 ? 42.554 -23.319 -34.672 1.00 87.38 75 ALA A N 1
ATOM 589 C CA . ALA A 1 75 ? 41.852 -23.931 -33.548 1.00 87.38 75 ALA A CA 1
ATOM 590 C C . ALA A 1 75 ? 42.695 -23.901 -32.260 1.00 87.38 75 ALA A C 1
ATOM 592 O O . ALA A 1 75 ? 42.167 -23.611 -31.185 1.00 87.38 75 ALA A O 1
ATOM 593 N N . SER A 1 76 ? 44.010 -24.128 -32.362 1.00 85.00 76 SER A N 1
ATOM 594 C CA . SER A 1 76 ? 44.926 -24.032 -31.220 1.00 85.00 76 SER A CA 1
ATOM 595 C C . SER A 1 76 ? 44.985 -22.614 -30.643 1.00 85.00 76 SER A C 1
ATOM 597 O O . SER A 1 76 ? 44.936 -22.453 -29.423 1.00 85.00 76 SER A O 1
ATOM 599 N N . ILE A 1 77 ? 45.060 -21.585 -31.496 1.00 85.94 77 ILE A N 1
ATOM 600 C CA . ILE A 1 77 ? 45.070 -20.177 -31.064 1.00 85.94 77 ILE A CA 1
ATOM 601 C C . ILE A 1 77 ? 43.749 -19.827 -30.377 1.00 85.94 77 ILE A C 1
ATOM 603 O O . ILE A 1 77 ? 43.747 -19.222 -29.307 1.00 85.94 77 ILE A O 1
ATOM 607 N N . LEU A 1 78 ? 42.621 -20.246 -30.949 1.00 86.44 78 LEU A N 1
ATOM 608 C CA . LEU A 1 78 ? 41.314 -19.960 -30.372 1.00 86.44 78 LEU A CA 1
ATOM 609 C C . LEU A 1 78 ? 41.138 -20.595 -28.989 1.00 86.44 78 LEU A C 1
ATOM 611 O O . LEU A 1 78 ? 40.686 -19.922 -28.064 1.00 86.44 78 LEU A O 1
ATOM 615 N N . ILE A 1 79 ? 41.512 -21.868 -28.829 1.00 83.81 79 ILE A N 1
ATOM 616 C CA . ILE A 1 79 ? 41.446 -22.553 -27.531 1.00 83.81 79 ILE A CA 1
ATOM 617 C C . ILE A 1 79 ? 42.341 -21.838 -26.514 1.00 83.81 79 ILE A C 1
ATOM 619 O O . ILE A 1 79 ? 41.932 -21.660 -25.366 1.00 83.81 79 ILE A O 1
ATOM 623 N N . GLN A 1 80 ? 43.520 -21.368 -26.927 1.00 84.00 80 GLN A N 1
ATOM 624 C CA . GLN A 1 80 ? 44.416 -20.600 -26.064 1.00 84.00 80 GLN A CA 1
ATOM 625 C C . GLN A 1 80 ? 43.804 -19.255 -25.639 1.00 84.00 80 GLN A C 1
ATOM 627 O O . GLN A 1 80 ? 43.895 -18.883 -24.469 1.00 84.00 80 GLN A O 1
ATOM 632 N N . CYS A 1 81 ? 43.134 -18.549 -26.554 1.00 83.50 81 CYS A N 1
ATOM 633 C CA . CYS A 1 81 ? 42.429 -17.304 -26.246 1.00 83.50 81 CYS A CA 1
ATOM 634 C C . CYS A 1 81 ? 41.245 -17.525 -25.295 1.00 83.50 81 CYS A C 1
ATOM 636 O O . CYS A 1 81 ? 41.076 -16.760 -24.348 1.00 83.50 81 CYS A O 1
ATOM 638 N N . LEU A 1 82 ? 40.441 -18.567 -25.525 1.00 83.06 82 LEU A N 1
ATOM 639 C CA . LEU A 1 82 ? 39.252 -18.857 -24.719 1.00 83.06 82 LEU A CA 1
ATOM 640 C C . LEU A 1 82 ? 39.600 -19.407 -23.336 1.00 83.06 82 LEU A C 1
ATOM 642 O O . LEU A 1 82 ? 38.913 -19.097 -22.371 1.00 83.06 82 LEU A O 1
ATOM 646 N N . SER A 1 83 ? 40.677 -20.182 -23.214 1.00 81.31 83 SER A N 1
ATOM 647 C CA . SER A 1 83 ? 41.079 -20.761 -21.926 1.00 81.31 83 SER A CA 1
ATOM 648 C C . SER A 1 83 ? 41.685 -19.723 -20.977 1.00 81.31 83 SER A C 1
ATOM 650 O O . SER A 1 83 ? 41.895 -20.019 -19.805 1.00 81.31 83 SER A O 1
ATOM 652 N N . GLY A 1 84 ? 42.025 -18.522 -21.465 1.00 76.88 84 GLY A N 1
ATOM 653 C CA . GLY A 1 84 ? 42.699 -17.491 -20.669 1.00 76.88 84 GLY A CA 1
ATOM 654 C C . GLY A 1 84 ? 44.098 -17.896 -20.180 1.00 76.88 84 GLY A C 1
ATOM 655 O O . GLY A 1 84 ? 44.759 -17.114 -19.494 1.00 76.88 84 GLY A O 1
ATOM 656 N N . GLU A 1 85 ? 44.573 -19.090 -20.555 1.00 72.38 85 GLU A N 1
ATOM 657 C CA . GLU A 1 85 ? 45.899 -19.627 -20.271 1.00 72.38 85 GLU A CA 1
ATOM 658 C C . GLU A 1 85 ? 46.936 -18.911 -21.144 1.00 72.38 85 GLU A C 1
ATOM 660 O O . GLU A 1 85 ? 47.560 -19.460 -22.054 1.00 72.38 85 GLU A O 1
ATOM 665 N N . SER A 1 86 ? 47.155 -17.637 -20.837 1.00 62.25 86 SER A N 1
ATOM 666 C CA . SER A 1 86 ? 48.399 -16.967 -21.174 1.00 62.25 86 SER A CA 1
ATOM 667 C C . SER A 1 86 ? 49.475 -17.618 -20.311 1.00 62.25 86 SER A C 1
ATOM 669 O O . SER A 1 86 ? 49.742 -17.186 -19.189 1.00 62.25 86 SER A O 1
ATOM 671 N N . LYS A 1 87 ? 50.042 -18.734 -20.801 1.00 58.28 87 LYS A N 1
ATOM 672 C CA . LYS A 1 87 ? 51.235 -19.342 -20.207 1.00 58.28 87 LYS A CA 1
ATOM 673 C C . LYS A 1 87 ? 52.225 -18.214 -19.980 1.00 58.28 87 LYS A C 1
ATOM 675 O O . LYS A 1 87 ? 52.682 -17.572 -20.921 1.00 58.28 87 LYS A O 1
ATOM 680 N N . LYS A 1 88 ? 52.487 -17.936 -18.708 1.00 56.56 88 LYS A N 1
ATOM 681 C CA . LYS A 1 88 ? 53.327 -16.841 -18.225 1.00 56.56 88 LYS A CA 1
ATOM 682 C C . LYS A 1 88 ? 54.811 -17.163 -18.441 1.00 56.56 88 LYS A C 1
ATOM 684 O O . LYS A 1 88 ? 55.644 -16.824 -17.608 1.00 56.56 88 LYS A O 1
ATOM 689 N N . ASP A 1 89 ? 55.123 -17.838 -19.541 1.00 52.78 89 ASP A N 1
ATOM 690 C CA . ASP A 1 89 ? 56.476 -18.104 -19.986 1.00 52.78 89 ASP A CA 1
ATOM 691 C C . ASP A 1 89 ? 56.889 -16.887 -20.811 1.00 52.78 89 ASP A C 1
ATOM 693 O O . ASP A 1 89 ? 56.375 -16.622 -21.895 1.00 52.78 89 ASP A O 1
ATOM 697 N N . ALA A 1 90 ? 57.752 -16.073 -20.211 1.00 47.16 90 ALA A N 1
ATOM 698 C CA . ALA A 1 90 ? 58.172 -14.753 -20.663 1.00 47.16 90 ALA A CA 1
ATOM 699 C C . ALA A 1 90 ? 59.079 -14.775 -21.912 1.00 47.16 90 ALA A C 1
ATOM 701 O O . ALA A 1 90 ? 60.112 -14.109 -21.946 1.00 47.16 90 ALA A O 1
ATOM 702 N N . SER A 1 91 ? 58.699 -15.506 -22.957 1.00 51.06 91 SER A N 1
ATOM 703 C CA . SER A 1 91 ? 59.260 -15.345 -24.295 1.00 51.06 91 SER A CA 1
ATOM 704 C C . SER A 1 91 ? 58.143 -14.929 -25.248 1.00 51.06 91 SER A C 1
ATOM 706 O O . SER A 1 91 ? 57.285 -15.713 -25.640 1.00 51.06 91 SER A O 1
ATOM 708 N N . GLN A 1 92 ? 58.139 -13.644 -25.604 1.00 48.91 92 GLN A N 1
ATOM 709 C CA . GLN A 1 92 ? 57.342 -13.099 -26.699 1.00 48.91 92 GLN A CA 1
ATOM 710 C C . GLN A 1 92 ? 57.645 -13.876 -27.988 1.00 48.91 92 GLN A C 1
ATOM 712 O O . GLN A 1 92 ? 58.569 -13.539 -28.724 1.00 48.91 92 GLN A O 1
ATOM 717 N N . GLN A 1 93 ? 56.863 -14.909 -28.290 1.00 47.53 93 GLN A N 1
ATOM 718 C CA . GLN A 1 93 ? 56.755 -15.399 -29.654 1.00 47.53 93 GLN A CA 1
ATOM 719 C C . GLN A 1 93 ? 55.839 -14.437 -30.405 1.00 47.53 93 GLN A C 1
ATOM 721 O O . GLN A 1 93 ? 54.614 -14.490 -30.323 1.00 47.53 93 GLN A O 1
ATOM 726 N N . GLN A 1 94 ? 56.463 -13.492 -31.100 1.00 47.66 94 GLN A N 1
ATOM 727 C CA . GLN A 1 94 ? 55.815 -12.698 -32.128 1.00 47.66 94 GLN A CA 1
ATOM 728 C C . GLN A 1 94 ? 55.400 -13.659 -33.250 1.00 47.66 94 GLN A C 1
ATOM 730 O O . GLN A 1 94 ? 56.243 -14.112 -34.021 1.00 47.66 94 GLN A O 1
ATOM 735 N N . PHE A 1 95 ? 54.115 -14.012 -33.316 1.00 49.66 95 PHE A N 1
ATOM 736 C CA . PHE A 1 95 ? 53.565 -14.816 -34.407 1.00 49.66 95 PHE A CA 1
ATOM 737 C C . PHE A 1 95 ? 53.668 -14.015 -35.715 1.00 49.66 95 PHE A C 1
ATOM 739 O O . PHE A 1 95 ? 52.832 -13.160 -36.003 1.00 49.66 95 PHE A O 1
ATOM 746 N N . GLN A 1 96 ? 54.728 -14.247 -36.492 1.00 40.28 96 GLN A N 1
ATOM 747 C CA . GLN A 1 96 ? 54.828 -13.769 -37.868 1.00 40.28 96 GLN A CA 1
ATOM 748 C C . GLN A 1 96 ? 54.157 -14.794 -38.783 1.00 40.28 96 GLN A C 1
ATOM 750 O O . GLN A 1 96 ? 54.677 -15.887 -38.989 1.00 40.28 96 GLN A O 1
ATOM 755 N N . VAL A 1 97 ? 52.993 -14.440 -39.328 1.00 46.25 97 VAL A N 1
ATOM 756 C CA . VAL A 1 97 ? 52.328 -15.217 -40.381 1.00 46.25 97 VAL A CA 1
ATOM 757 C C . VAL A 1 97 ? 52.905 -14.761 -41.720 1.00 46.25 97 VAL A C 1
ATOM 759 O O . VAL A 1 97 ? 52.507 -13.727 -42.258 1.00 46.25 97 VAL A O 1
ATOM 762 N N . ALA A 1 98 ? 53.899 -15.487 -42.231 1.00 42.59 98 ALA A N 1
ATOM 763 C CA . ALA A 1 98 ? 54.481 -15.229 -43.544 1.00 42.59 98 ALA A CA 1
ATOM 764 C C . ALA A 1 98 ? 53.659 -15.945 -44.627 1.00 42.59 98 ALA A C 1
ATOM 766 O O . ALA A 1 98 ? 53.673 -17.169 -44.728 1.00 42.59 98 ALA A O 1
ATOM 767 N N . TRP A 1 99 ? 52.945 -15.177 -45.451 1.00 40.38 99 TRP A N 1
ATOM 768 C CA . TRP A 1 99 ? 52.314 -15.689 -46.667 1.00 40.38 99 TRP A CA 1
ATOM 769 C C . TRP A 1 99 ? 53.390 -15.874 -47.741 1.00 40.38 99 TRP A C 1
ATOM 771 O O . TRP A 1 99 ? 53.856 -14.899 -48.330 1.00 40.38 99 TRP A O 1
ATOM 781 N N . HIS A 1 100 ? 53.800 -17.113 -48.005 1.00 40.88 100 HIS A N 1
ATOM 782 C CA . HIS A 1 100 ? 54.688 -17.420 -49.126 1.00 40.88 100 HIS A CA 1
ATOM 783 C C . HIS A 1 100 ? 53.891 -17.439 -50.438 1.00 40.88 100 HIS A C 1
ATOM 785 O O . HIS A 1 100 ? 53.435 -18.481 -50.902 1.00 40.88 100 HIS A O 1
ATOM 791 N N . GLY A 1 101 ? 53.702 -16.255 -51.027 1.00 40.78 101 GLY A N 1
ATOM 792 C CA . GLY A 1 101 ? 53.287 -16.109 -52.421 1.00 40.78 101 GLY A CA 1
ATOM 793 C C . GLY A 1 101 ? 54.420 -16.545 -53.351 1.00 40.78 101 GLY A C 1
ATOM 794 O O . GLY A 1 101 ? 55.561 -16.128 -53.181 1.00 40.78 101 GLY A O 1
ATOM 795 N N . ALA A 1 102 ? 54.109 -17.430 -54.293 1.00 43.09 102 ALA A N 1
ATOM 796 C CA . ALA A 1 102 ? 55.058 -18.058 -55.200 1.00 43.09 102 ALA A CA 1
ATOM 797 C C . ALA A 1 102 ? 55.751 -17.054 -56.144 1.00 43.09 102 ALA A C 1
ATOM 799 O O . ALA A 1 102 ? 55.213 -16.709 -57.195 1.00 43.09 102 ALA A O 1
ATOM 800 N N . ASP A 1 103 ? 56.985 -16.667 -55.815 1.00 40.34 103 ASP A N 1
ATOM 801 C CA . ASP A 1 103 ? 57.953 -16.119 -56.770 1.00 40.34 103 ASP A CA 1
ATOM 802 C C . ASP A 1 103 ? 58.615 -17.275 -57.529 1.00 40.34 103 ASP A C 1
ATOM 804 O O . ASP A 1 103 ? 59.733 -17.713 -57.258 1.00 40.34 103 ASP A O 1
ATOM 808 N N . CYS A 1 104 ? 57.888 -17.810 -58.502 1.00 44.19 104 CYS A N 1
ATOM 809 C CA . CYS A 1 104 ? 58.448 -18.646 -59.551 1.00 44.19 104 CYS A CA 1
ATOM 810 C C . CYS A 1 104 ? 58.255 -17.864 -60.843 1.00 44.19 104 CYS A C 1
ATOM 812 O O . CYS A 1 104 ? 57.117 -17.770 -61.282 1.00 44.19 104 CYS A O 1
ATOM 814 N N . LEU A 1 105 ? 59.323 -17.262 -61.386 1.00 47.50 105 LEU A N 1
ATOM 815 C CA . LEU A 1 105 ? 59.563 -16.937 -62.808 1.00 47.50 105 LEU A CA 1
ATOM 816 C C . LEU A 1 105 ? 60.580 -15.781 -62.927 1.00 47.50 105 LEU A C 1
ATOM 818 O O . LEU A 1 105 ? 60.229 -14.624 -63.131 1.00 47.50 105 LEU A O 1
ATOM 822 N N . SER A 1 106 ? 61.873 -16.093 -62.856 1.00 43.28 106 SER A N 1
ATOM 823 C CA . SER A 1 106 ? 62.914 -15.292 -63.519 1.00 43.28 106 SER A CA 1
ATOM 824 C C . SER A 1 106 ? 64.155 -16.152 -63.747 1.00 43.28 106 SER A C 1
ATOM 826 O O . SER A 1 106 ? 64.998 -16.333 -62.877 1.00 43.28 106 SER A O 1
ATOM 828 N N . GLY A 1 107 ? 64.247 -16.739 -64.941 1.00 41.84 107 GLY A N 1
ATOM 829 C CA . GLY A 1 107 ? 65.408 -17.540 -65.310 1.00 41.84 107 GLY A CA 1
ATOM 830 C C . GLY A 1 107 ? 65.324 -18.136 -66.705 1.00 41.84 107 GLY A C 1
ATOM 831 O O . GLY A 1 107 ? 65.242 -19.350 -66.813 1.00 41.84 107 GLY A O 1
ATOM 832 N N . VAL A 1 108 ? 65.367 -17.315 -67.765 1.00 39.66 108 VAL A N 1
ATOM 833 C CA . VAL A 1 108 ? 65.670 -17.792 -69.130 1.00 39.66 108 VAL A CA 1
ATOM 834 C C . VAL A 1 108 ? 66.405 -16.726 -69.960 1.00 39.66 108 VAL A C 1
ATOM 836 O O . VAL A 1 108 ? 65.836 -15.699 -70.310 1.00 39.66 108 VAL A O 1
ATOM 839 N N . SER A 1 109 ? 67.628 -17.093 -70.371 1.00 38.81 109 SER A N 1
ATOM 840 C CA . SER A 1 109 ? 68.384 -16.675 -71.574 1.00 38.81 109 SER A CA 1
ATOM 841 C C . SER A 1 109 ? 68.916 -15.234 -71.663 1.00 38.81 109 SER A C 1
ATOM 843 O O . SER A 1 109 ? 68.273 -14.293 -71.237 1.00 38.81 109 SER A O 1
ATOM 845 N N . GLY A 1 110 ? 70.083 -14.969 -72.248 1.00 37.97 110 GLY A N 1
ATOM 846 C CA . GLY A 1 110 ? 70.993 -15.851 -72.969 1.00 37.97 110 GLY A CA 1
ATOM 847 C C . GLY A 1 110 ? 72.101 -15.037 -73.648 1.00 37.97 110 GLY A C 1
ATOM 848 O O . GLY A 1 110 ? 71.840 -14.003 -74.243 1.00 37.97 110 GLY A O 1
ATOM 849 N N . ARG A 1 111 ? 73.331 -15.538 -73.495 1.00 47.50 111 ARG A N 1
ATOM 850 C CA . ARG A 1 111 ? 74.574 -15.324 -74.263 1.00 47.50 111 ARG A CA 1
ATOM 851 C C . ARG A 1 111 ? 74.508 -14.425 -75.513 1.00 47.50 111 ARG A C 1
ATOM 853 O O . ARG A 1 111 ? 73.904 -14.814 -76.505 1.00 47.50 111 ARG A O 1
ATOM 860 N N . GLU A 1 112 ? 75.365 -13.403 -75.546 1.00 36.69 112 GLU A N 1
ATOM 861 C CA . GLU A 1 112 ? 75.953 -12.887 -76.791 1.00 36.69 112 GLU A CA 1
ATOM 862 C C . GLU A 1 112 ? 77.479 -13.020 -76.745 1.00 36.69 112 GLU A C 1
ATOM 864 O O . GLU A 1 112 ? 78.148 -12.569 -75.815 1.00 36.69 112 GLU A O 1
ATOM 869 N N . GLY A 1 113 ? 78.005 -13.743 -77.735 1.00 39.50 113 GLY A N 1
ATOM 870 C CA . GLY A 1 113 ? 79.416 -14.052 -77.907 1.00 39.50 113 GLY A CA 1
ATOM 871 C C . GLY A 1 113 ? 80.142 -13.020 -78.768 1.00 39.50 113 GLY A C 1
ATOM 872 O O . GLY A 1 113 ? 79.614 -12.514 -79.753 1.00 39.50 113 GLY A O 1
ATOM 873 N N . GLN A 1 114 ? 81.391 -12.764 -78.387 1.00 40.56 114 GLN A N 1
ATOM 874 C CA . GLN A 1 114 ? 82.428 -12.093 -79.170 1.00 40.56 114 GLN A CA 1
ATOM 875 C C . GLN A 1 114 ? 82.876 -12.945 -80.370 1.00 40.56 114 GLN A C 1
ATOM 877 O O . GLN A 1 114 ? 83.051 -14.147 -80.185 1.00 40.56 114 GLN A O 1
ATOM 882 N N . ALA A 1 115 ? 83.155 -12.317 -81.527 1.00 38.78 115 ALA A N 1
ATOM 883 C CA . ALA A 1 115 ? 84.349 -12.484 -82.396 1.00 38.78 115 ALA A CA 1
ATOM 884 C C . ALA A 1 115 ? 84.228 -11.558 -83.660 1.00 38.78 115 ALA A C 1
ATOM 886 O O . ALA A 1 115 ? 83.222 -10.866 -83.784 1.00 38.78 115 ALA A O 1
ATOM 887 N N . PRO A 1 116 ? 85.221 -11.448 -84.576 1.00 46.81 116 PRO A N 1
ATOM 888 C CA . PRO A 1 116 ? 86.103 -10.282 -84.732 1.00 46.81 116 PRO A CA 1
ATOM 889 C C . PRO A 1 116 ? 86.038 -9.653 -86.162 1.00 46.81 116 PRO A C 1
ATOM 891 O O . PRO A 1 116 ? 85.219 -10.072 -86.981 1.00 46.81 116 PRO A O 1
ATOM 894 N N . PRO A 1 117 ? 86.847 -8.619 -86.492 1.00 49.66 117 PRO A N 1
ATOM 895 C CA . PRO A 1 117 ? 86.601 -7.734 -87.632 1.00 49.66 117 PRO A CA 1
ATOM 896 C C . PRO A 1 117 ? 87.240 -8.244 -88.935 1.00 49.66 117 PRO A C 1
ATOM 898 O O . PRO A 1 117 ? 88.419 -8.589 -88.959 1.00 49.66 117 PRO A O 1
ATOM 901 N N . SER A 1 118 ? 86.493 -8.226 -90.048 1.00 41.09 118 SER A N 1
ATOM 902 C CA . SER A 1 118 ? 87.034 -8.481 -91.394 1.00 41.09 118 SER A CA 1
ATOM 903 C C . SER A 1 118 ? 86.969 -7.223 -92.269 1.00 41.09 118 SER A C 1
ATOM 905 O O . SER A 1 118 ? 85.889 -6.717 -92.584 1.00 41.09 118 SER A O 1
ATOM 907 N N . SER A 1 119 ? 88.137 -6.727 -92.674 1.00 47.56 119 SER A N 1
ATOM 908 C CA . SER A 1 119 ? 88.368 -5.495 -93.434 1.00 47.56 119 SER A CA 1
ATOM 909 C C . SER A 1 119 ? 88.129 -5.654 -94.947 1.00 47.56 119 SER A C 1
ATOM 911 O O . SER A 1 119 ? 89.062 -5.559 -95.742 1.00 47.56 119 SER A O 1
ATOM 913 N N . ALA A 1 120 ? 86.885 -5.904 -95.367 1.00 42.81 120 ALA A N 1
ATOM 914 C CA . ALA A 1 120 ? 86.534 -6.001 -96.794 1.00 42.81 120 ALA A CA 1
ATOM 915 C C . ALA A 1 120 ? 85.113 -5.493 -97.123 1.00 42.81 120 ALA A C 1
ATOM 917 O O . ALA A 1 120 ? 84.451 -6.012 -98.018 1.00 42.81 120 ALA A O 1
ATOM 918 N N . ALA A 1 121 ? 84.615 -4.489 -96.391 1.00 42.12 121 ALA A N 1
ATOM 919 C CA . ALA A 1 121 ? 83.221 -4.033 -96.484 1.00 42.12 121 ALA A CA 1
ATOM 920 C C . ALA A 1 121 ? 83.044 -2.584 -96.979 1.00 42.12 121 ALA A C 1
ATOM 922 O O . ALA A 1 121 ? 81.989 -1.999 -96.770 1.00 42.12 121 ALA A O 1
ATOM 923 N N . THR A 1 122 ? 84.024 -1.955 -97.630 1.00 48.03 122 THR A N 1
ATOM 924 C CA . THR A 1 122 ? 83.917 -0.524 -97.990 1.00 48.03 122 THR A CA 1
ATOM 925 C C . THR A 1 122 ? 83.211 -0.221 -99.316 1.00 48.03 122 THR A C 1
ATOM 927 O O . THR A 1 122 ? 82.870 0.938 -99.533 1.00 48.03 122 THR A O 1
ATOM 930 N N . ASP A 1 123 ? 82.872 -1.215 -100.151 1.00 45.47 123 ASP A N 1
ATOM 931 C CA . ASP A 1 123 ? 82.225 -0.954 -101.457 1.00 45.47 123 ASP A CA 1
ATOM 932 C C . ASP A 1 123 ? 80.750 -1.404 -101.560 1.00 45.47 123 ASP A C 1
ATOM 934 O O . ASP A 1 123 ? 79.982 -0.898 -102.382 1.00 45.47 123 ASP A O 1
ATOM 938 N N . PHE A 1 124 ? 80.276 -2.269 -100.654 1.00 49.47 124 PHE A N 1
ATOM 939 C CA . PHE A 1 124 ? 78.863 -2.689 -100.616 1.00 49.47 124 PHE A CA 1
ATOM 940 C C . PHE A 1 124 ? 77.940 -1.638 -99.957 1.00 49.47 124 PHE A C 1
ATOM 942 O O . PHE A 1 124 ? 76.738 -1.580 -100.234 1.00 49.47 124 PHE A O 1
ATOM 949 N N . HIS A 1 125 ? 78.491 -0.740 -99.129 1.00 51.47 125 HIS A N 1
ATOM 950 C CA . HIS A 1 125 ? 77.732 0.316 -98.445 1.00 51.47 125 HIS A CA 1
ATOM 951 C C . HIS A 1 125 ? 77.257 1.448 -99.371 1.00 51.47 125 HIS A C 1
ATOM 953 O O . HIS A 1 125 ? 76.300 2.151 -99.037 1.00 51.47 125 HIS A O 1
ATOM 959 N N . ARG A 1 126 ? 77.855 1.618 -100.559 1.00 54.66 126 ARG A N 1
ATOM 960 C CA . ARG A 1 126 ? 77.548 2.758 -101.439 1.00 54.66 126 ARG A CA 1
ATOM 961 C C . ARG A 1 126 ? 76.213 2.623 -102.183 1.00 54.66 126 ARG A C 1
ATOM 963 O O . ARG A 1 126 ? 75.556 3.632 -102.407 1.00 54.66 126 ARG A O 1
ATOM 970 N N . ARG A 1 127 ? 75.772 1.396 -102.509 1.00 56.56 127 ARG A N 1
ATOM 971 C CA . ARG A 1 127 ? 74.492 1.138 -103.214 1.00 56.56 127 ARG A CA 1
ATOM 972 C C . ARG A 1 127 ? 73.296 0.873 -102.291 1.00 56.56 127 ARG A C 1
ATOM 974 O O . ARG A 1 127 ? 72.163 1.063 -102.715 1.00 56.56 127 ARG A O 1
ATOM 981 N N . ARG A 1 128 ? 73.516 0.478 -101.030 1.00 56.53 128 ARG A N 1
ATOM 982 C CA . ARG A 1 128 ? 72.439 0.274 -100.034 1.00 56.53 128 ARG A CA 1
ATOM 983 C C . ARG A 1 128 ? 72.040 1.536 -99.268 1.00 56.53 128 ARG A C 1
ATOM 985 O O . ARG A 1 128 ? 70.969 1.553 -98.675 1.00 56.53 128 ARG A O 1
ATOM 992 N N . ARG A 1 129 ? 72.862 2.589 -99.299 1.00 61.88 129 ARG A N 1
ATOM 993 C CA . ARG A 1 129 ? 72.623 3.846 -98.569 1.00 61.88 129 ARG A CA 1
ATOM 994 C C . ARG A 1 129 ? 71.253 4.494 -98.849 1.00 61.88 129 ARG A C 1
ATOM 996 O O . ARG A 1 129 ? 70.609 4.867 -97.877 1.00 61.88 129 ARG A O 1
ATOM 1003 N N . PRO A 1 130 ? 70.758 4.567 -100.104 1.00 69.69 130 PRO A N 1
ATOM 1004 C CA . PRO A 1 130 ? 69.448 5.162 -100.385 1.00 69.69 130 PRO A CA 1
ATOM 1005 C C . PRO A 1 130 ? 68.286 4.299 -99.877 1.00 69.69 130 PRO A C 1
ATOM 1007 O O . PRO A 1 130 ? 67.323 4.819 -99.328 1.00 69.69 130 PRO A O 1
ATOM 1010 N N . MET A 1 131 ? 68.389 2.969 -100.002 1.00 73.56 131 MET A N 1
ATOM 1011 C CA . MET A 1 131 ? 67.372 2.053 -99.469 1.00 73.56 131 MET A CA 1
ATOM 1012 C C . MET A 1 131 ? 67.332 2.088 -97.940 1.00 73.56 131 MET A C 1
ATOM 1014 O O . MET A 1 131 ? 66.253 2.110 -97.361 1.00 73.56 131 MET A O 1
ATOM 1018 N N . LEU A 1 132 ? 68.498 2.142 -97.288 1.00 77.94 132 LEU A N 1
ATOM 1019 C CA . LEU A 1 132 ? 68.579 2.291 -95.838 1.00 77.94 132 LEU A CA 1
ATOM 1020 C C . LEU A 1 132 ? 67.993 3.627 -95.381 1.00 77.94 132 LEU A C 1
ATOM 1022 O O . LEU A 1 132 ? 67.284 3.621 -94.393 1.00 77.94 132 LEU A O 1
ATOM 1026 N N . GLN A 1 133 ? 68.195 4.726 -96.117 1.00 78.88 133 GLN A N 1
ATOM 1027 C CA . GLN A 1 133 ? 67.585 6.024 -95.796 1.00 78.88 133 GLN A CA 1
ATOM 1028 C C . GLN A 1 133 ? 66.052 6.015 -95.887 1.00 78.88 133 GLN A C 1
ATOM 1030 O O . GLN A 1 133 ? 65.389 6.624 -95.054 1.00 78.88 133 GLN A O 1
ATOM 1035 N N . ILE A 1 134 ? 65.477 5.315 -96.870 1.00 80.69 134 ILE A N 1
ATOM 1036 C CA . ILE A 1 134 ? 64.017 5.170 -96.988 1.00 80.69 134 ILE A CA 1
ATOM 1037 C C . ILE A 1 134 ? 63.470 4.304 -95.849 1.00 80.69 134 ILE A C 1
ATOM 1039 O O . ILE A 1 134 ? 62.450 4.643 -95.256 1.00 80.69 134 ILE A O 1
ATOM 1043 N N . VAL A 1 135 ? 64.157 3.208 -95.513 1.00 84.88 135 VAL A N 1
ATOM 1044 C CA . VAL A 1 135 ? 63.759 2.339 -94.398 1.00 84.88 135 VAL A CA 1
ATOM 1045 C C . VAL A 1 135 ? 63.908 3.062 -93.059 1.00 84.88 135 VAL A C 1
ATOM 1047 O O . VAL A 1 135 ? 62.997 2.976 -92.247 1.00 84.88 135 VAL A O 1
ATOM 1050 N N . THR A 1 136 ? 64.983 3.824 -92.830 1.00 84.50 136 THR A N 1
ATOM 1051 C CA . THR A 1 136 ? 65.145 4.613 -91.598 1.00 84.50 136 THR A CA 1
ATOM 1052 C C . THR A 1 136 ? 64.101 5.715 -91.502 1.00 84.50 136 THR A C 1
ATOM 1054 O O . THR A 1 136 ? 63.503 5.851 -90.449 1.00 84.50 136 THR A O 1
ATOM 1057 N N . ALA A 1 137 ? 63.795 6.431 -92.590 1.00 84.06 137 ALA A N 1
ATOM 1058 C CA . ALA A 1 137 ? 62.725 7.432 -92.583 1.00 84.06 137 ALA A CA 1
ATOM 1059 C C . ALA A 1 137 ? 61.339 6.804 -92.331 1.00 84.06 137 ALA A C 1
ATOM 1061 O O . ALA A 1 137 ? 60.505 7.388 -91.645 1.00 84.06 137 ALA A O 1
ATOM 1062 N N . GLY A 1 138 ? 61.092 5.599 -92.858 1.00 89.19 138 GLY A N 1
ATOM 1063 C CA . GLY A 1 138 ? 59.874 4.835 -92.581 1.00 89.19 138 GLY A CA 1
ATOM 1064 C C . GLY A 1 138 ? 59.779 4.367 -91.127 1.00 89.19 138 GLY A C 1
ATOM 1065 O O . GLY A 1 138 ? 58.706 4.458 -90.537 1.00 89.19 138 GLY A O 1
ATOM 1066 N N . LEU A 1 139 ? 60.891 3.914 -90.542 1.00 89.94 139 LEU A N 1
ATOM 1067 C CA . LEU A 1 139 ? 60.972 3.527 -89.131 1.00 89.94 139 LEU A CA 1
ATOM 1068 C C . LEU A 1 139 ? 60.827 4.739 -88.207 1.00 89.94 139 LEU A C 1
ATOM 1070 O O . LEU A 1 139 ? 60.043 4.674 -87.276 1.00 89.94 139 LEU A O 1
ATOM 1074 N N . GLU A 1 140 ? 61.465 5.871 -88.510 1.00 90.88 140 GLU A N 1
ATOM 1075 C CA . GLU A 1 140 ? 61.305 7.121 -87.753 1.00 90.88 140 GLU A CA 1
ATOM 1076 C C . GLU A 1 140 ? 59.857 7.634 -87.798 1.00 90.88 140 GLU A C 1
ATOM 1078 O O . GLU A 1 140 ? 59.328 8.101 -86.790 1.00 90.88 140 GLU A O 1
ATOM 1083 N N . ALA A 1 141 ? 59.177 7.512 -88.945 1.00 90.19 141 ALA A N 1
ATOM 1084 C CA . ALA A 1 141 ? 57.757 7.845 -89.060 1.00 90.19 141 ALA A CA 1
ATOM 1085 C C . ALA A 1 141 ? 56.863 6.877 -88.262 1.00 90.19 141 ALA A C 1
ATOM 1087 O O . ALA A 1 141 ? 55.888 7.310 -87.646 1.00 90.19 141 ALA A O 1
ATOM 1088 N N . GLN A 1 142 ? 57.192 5.581 -88.249 1.00 91.75 142 GLN A N 1
ATOM 1089 C CA . GLN A 1 142 ? 56.503 4.596 -87.413 1.00 91.75 142 GLN A CA 1
ATOM 1090 C C . GLN A 1 142 ? 56.745 4.847 -85.922 1.00 91.75 142 GLN A C 1
ATOM 1092 O O . GLN A 1 142 ? 55.791 4.806 -85.152 1.00 91.75 142 GLN A O 1
ATOM 1097 N N . ASP A 1 143 ? 57.972 5.170 -85.522 1.00 91.81 143 ASP A N 1
ATOM 1098 C CA . ASP A 1 143 ? 58.327 5.506 -84.145 1.00 91.81 143 ASP A CA 1
ATOM 1099 C C . ASP A 1 143 ? 57.594 6.774 -83.687 1.00 91.81 143 ASP A C 1
ATOM 1101 O O . ASP A 1 143 ? 57.035 6.802 -82.590 1.00 91.81 143 ASP A O 1
ATOM 1105 N N . ALA A 1 144 ? 57.489 7.792 -84.548 1.00 92.56 144 ALA A N 1
ATOM 1106 C CA . ALA A 1 144 ? 56.711 8.996 -84.262 1.00 92.56 144 ALA A CA 1
ATOM 1107 C C . ALA A 1 144 ? 55.210 8.700 -84.070 1.00 92.56 144 ALA A C 1
ATOM 1109 O O . ALA A 1 144 ? 54.580 9.260 -83.169 1.00 92.56 144 ALA A O 1
ATOM 1110 N N . GLU A 1 145 ? 54.628 7.806 -84.877 1.00 94.69 145 GLU A N 1
ATOM 1111 C CA . GLU A 1 145 ? 53.227 7.391 -84.718 1.00 94.69 145 GLU A CA 1
ATOM 1112 C C . GLU A 1 145 ? 53.024 6.526 -83.462 1.00 94.69 145 GLU A C 1
ATOM 1114 O O . GLU A 1 145 ? 52.039 6.700 -82.742 1.00 94.69 145 GLU A O 1
ATOM 1119 N N . ILE A 1 146 ? 53.975 5.647 -83.131 1.00 94.38 146 ILE A N 1
ATOM 1120 C CA . ILE A 1 146 ? 53.963 4.871 -81.883 1.00 94.38 146 ILE A CA 1
ATOM 1121 C C . ILE A 1 146 ? 54.000 5.809 -80.671 1.00 94.38 146 ILE A C 1
ATOM 1123 O O . ILE A 1 146 ? 53.201 5.637 -79.748 1.00 94.38 146 ILE A O 1
ATOM 1127 N N . GLU A 1 147 ? 54.861 6.829 -80.672 1.00 95.50 147 GLU A N 1
ATOM 1128 C CA . GLU A 1 147 ? 54.927 7.826 -79.594 1.00 95.50 147 GLU A CA 1
ATOM 1129 C C . GLU A 1 147 ? 53.647 8.671 -79.499 1.00 95.50 147 GLU A C 1
ATOM 1131 O O . GLU A 1 147 ? 53.132 8.934 -78.404 1.00 95.50 147 GLU A O 1
ATOM 1136 N N . ARG A 1 148 ? 53.036 9.025 -80.635 1.00 97.38 148 ARG A N 1
ATOM 1137 C CA . ARG A 1 148 ? 51.719 9.677 -80.653 1.00 97.38 148 ARG A CA 1
ATOM 1138 C C . ARG A 1 148 ? 50.635 8.798 -80.016 1.00 97.38 148 ARG A C 1
ATOM 1140 O O . ARG A 1 148 ? 49.833 9.286 -79.219 1.00 97.38 148 ARG A O 1
ATOM 1147 N N . LEU A 1 149 ? 50.602 7.505 -80.329 1.00 95.94 149 LEU A N 1
ATOM 1148 C CA . LEU A 1 149 ? 49.629 6.579 -79.744 1.00 95.94 149 LEU A CA 1
ATOM 1149 C C . LEU A 1 149 ? 49.893 6.327 -78.252 1.00 95.94 149 LEU A C 1
ATOM 1151 O O . LEU A 1 149 ? 48.938 6.262 -77.475 1.00 95.94 149 LEU A O 1
ATOM 1155 N N . ARG A 1 150 ? 51.162 6.248 -77.825 1.00 95.69 150 ARG A N 1
ATOM 1156 C CA . ARG A 1 150 ? 51.548 6.147 -76.405 1.00 95.69 150 ARG A CA 1
ATOM 1157 C C . ARG A 1 150 ? 51.060 7.350 -75.609 1.00 95.69 150 ARG A C 1
ATOM 1159 O O . ARG A 1 150 ? 50.353 7.170 -74.619 1.00 95.69 150 ARG A O 1
ATOM 1166 N N . THR A 1 151 ? 51.333 8.565 -76.085 1.00 95.19 151 THR A N 1
ATOM 1167 C CA . THR A 1 151 ? 50.859 9.794 -75.424 1.00 95.19 151 THR A CA 1
ATOM 1168 C C . THR A 1 151 ? 49.330 9.867 -75.374 1.00 95.19 151 THR A C 1
ATOM 1170 O O . THR A 1 151 ? 48.760 10.260 -74.353 1.00 95.19 151 THR A O 1
ATOM 1173 N N . GLN A 1 152 ? 48.628 9.421 -76.422 1.00 96.19 152 GLN A N 1
ATOM 1174 C CA . GLN A 1 152 ? 47.165 9.327 -76.405 1.00 96.19 152 GLN A CA 1
ATOM 1175 C C . GLN A 1 152 ? 46.657 8.299 -75.377 1.00 96.19 152 GLN A C 1
ATOM 1177 O O . GLN A 1 152 ? 45.700 8.581 -74.649 1.00 96.19 152 GLN A O 1
ATOM 1182 N N . LEU A 1 153 ? 47.292 7.128 -75.277 1.00 95.81 153 LEU A N 1
ATOM 1183 C CA . LEU A 1 153 ? 46.945 6.097 -74.295 1.00 95.81 153 LEU A CA 1
ATOM 1184 C C . LEU A 1 153 ? 47.181 6.586 -72.860 1.00 95.81 153 LEU A C 1
ATOM 1186 O O . LEU A 1 153 ? 46.316 6.398 -72.003 1.00 95.81 153 LEU A O 1
ATOM 1190 N N . GLU A 1 154 ? 48.296 7.269 -72.601 1.00 95.75 154 GLU A N 1
ATOM 1191 C CA . GLU A 1 154 ? 48.592 7.885 -71.305 1.00 95.75 154 GLU A CA 1
ATOM 1192 C C . GLU A 1 154 ? 47.542 8.934 -70.929 1.00 95.75 154 GLU A C 1
ATOM 1194 O O . GLU A 1 154 ? 47.000 8.904 -69.821 1.00 95.75 154 GLU A O 1
ATOM 1199 N N . GLN A 1 155 ? 47.160 9.809 -71.865 1.00 95.88 155 GLN A N 1
ATOM 1200 C CA . GLN A 1 155 ? 46.096 10.789 -71.636 1.00 95.88 155 GLN A CA 1
ATOM 1201 C C . GLN A 1 155 ? 44.750 10.122 -71.320 1.00 95.88 155 GLN A C 1
ATOM 1203 O O . GLN A 1 155 ? 44.033 10.568 -70.416 1.00 95.88 155 GLN A O 1
ATOM 1208 N N . MET A 1 156 ? 44.392 9.046 -72.030 1.00 94.69 156 MET A N 1
ATOM 1209 C CA . MET A 1 156 ? 43.180 8.276 -71.733 1.00 94.69 156 MET A CA 1
ATOM 1210 C C . MET A 1 156 ? 43.264 7.579 -70.370 1.00 94.69 156 MET A C 1
ATOM 1212 O O . MET A 1 156 ? 42.287 7.611 -69.621 1.00 94.69 156 MET A O 1
ATOM 1216 N N . SER A 1 157 ? 44.423 7.021 -70.010 1.00 94.88 157 SER A N 1
ATOM 1217 C CA . SER A 1 157 ? 44.669 6.375 -68.716 1.00 94.88 157 SER A CA 1
ATOM 1218 C C . SER A 1 157 ? 44.535 7.361 -67.552 1.00 94.88 157 SER A C 1
ATOM 1220 O O . SER A 1 157 ? 43.804 7.095 -66.595 1.00 94.88 157 SER A O 1
ATOM 1222 N N . VAL A 1 158 ? 45.127 8.557 -67.661 1.00 95.00 158 VAL A N 1
ATOM 1223 C CA . VAL A 1 158 ? 44.996 9.624 -66.653 1.00 95.00 158 VAL A CA 1
ATOM 1224 C C . VAL A 1 158 ? 43.540 10.078 -66.521 1.00 95.00 158 VAL A C 1
ATOM 1226 O O . VAL A 1 158 ? 43.038 10.223 -65.403 1.00 95.00 158 VAL A O 1
ATOM 1229 N N . ARG A 1 159 ? 42.817 10.254 -67.637 1.00 94.62 159 ARG A N 1
ATOM 1230 C CA . ARG A 1 159 ? 41.381 10.596 -67.610 1.00 94.62 159 ARG A CA 1
ATOM 1231 C C . ARG A 1 159 ? 40.541 9.496 -66.956 1.00 94.62 159 ARG A C 1
ATOM 1233 O O . ARG A 1 159 ? 39.667 9.810 -66.149 1.00 94.62 159 ARG A O 1
ATOM 1240 N N . ALA A 1 160 ? 40.804 8.227 -67.264 1.00 93.50 160 ALA A N 1
ATOM 1241 C CA . ALA A 1 160 ? 40.119 7.091 -66.652 1.00 93.50 160 ALA A CA 1
ATOM 1242 C C . ALA A 1 160 ? 40.427 6.982 -65.149 1.00 93.50 160 ALA A C 1
ATOM 1244 O O . ALA A 1 160 ? 39.520 6.753 -64.352 1.00 93.50 160 ALA A O 1
ATOM 1245 N N . SER A 1 161 ? 41.681 7.209 -64.747 1.00 92.88 161 SER A N 1
ATOM 1246 C CA . SER A 1 161 ? 42.097 7.242 -63.342 1.00 92.88 161 SER A CA 1
ATOM 1247 C C . SER A 1 161 ? 41.384 8.353 -62.563 1.00 92.88 161 SER A C 1
ATOM 1249 O O . SER A 1 161 ? 40.779 8.082 -61.528 1.00 92.88 161 SER A O 1
ATOM 1251 N N . ARG A 1 162 ? 41.318 9.576 -63.113 1.00 94.44 162 ARG A N 1
ATOM 1252 C CA . ARG A 1 162 ? 40.563 10.691 -62.509 1.00 94.44 162 ARG A CA 1
ATOM 1253 C C . ARG A 1 162 ? 39.075 10.376 -62.353 1.00 94.44 162 ARG A C 1
ATOM 1255 O O . ARG A 1 162 ? 38.516 10.638 -61.296 1.00 94.44 162 ARG A O 1
ATOM 1262 N N . LYS A 1 163 ? 38.437 9.773 -63.365 1.00 95.12 163 LYS A N 1
ATOM 1263 C CA . LYS A 1 163 ? 37.025 9.356 -63.276 1.00 95.12 163 LYS A CA 1
ATOM 1264 C C . LYS A 1 163 ? 36.799 8.275 -62.215 1.00 95.12 163 LYS A C 1
ATOM 1266 O O . LYS A 1 163 ? 35.784 8.322 -61.522 1.00 95.12 163 LYS A O 1
ATOM 1271 N N . ARG A 1 164 ? 37.731 7.323 -62.069 1.00 93.12 164 ARG A N 1
ATOM 1272 C CA . ARG A 1 164 ? 37.683 6.307 -61.004 1.00 93.12 164 ARG A CA 1
ATOM 1273 C C . ARG A 1 164 ? 37.815 6.942 -59.621 1.00 93.12 164 ARG A C 1
ATOM 1275 O O . ARG A 1 164 ? 36.968 6.665 -58.783 1.00 93.12 164 ARG A O 1
ATOM 1282 N N . SER A 1 165 ? 38.780 7.847 -59.429 1.00 94.12 165 SER A N 1
ATOM 1283 C CA . SER A 1 165 ? 38.930 8.614 -58.182 1.00 94.12 165 SER A CA 1
ATOM 1284 C C . SER A 1 165 ? 37.658 9.395 -57.857 1.00 94.12 165 SER A C 1
ATOM 1286 O O . SER A 1 165 ? 37.100 9.229 -56.785 1.00 94.12 165 SER A O 1
ATOM 1288 N N . GLN A 1 166 ? 37.120 10.150 -58.819 1.00 95.19 166 GLN A N 1
ATOM 1289 C CA . GLN A 1 166 ? 35.894 10.923 -58.618 1.00 95.19 166 GLN A CA 1
ATOM 1290 C C . GLN A 1 166 ? 34.691 10.031 -58.269 1.00 95.19 166 GLN A C 1
ATOM 1292 O O . GLN A 1 166 ? 33.881 10.384 -57.417 1.00 95.19 166 GLN A O 1
ATOM 1297 N N . SER A 1 167 ? 34.566 8.864 -58.907 1.00 94.69 167 SER A N 1
ATOM 1298 C CA . SER A 1 167 ? 33.496 7.906 -58.591 1.00 94.69 167 SER A CA 1
ATOM 1299 C C . SER A 1 167 ? 33.665 7.317 -57.189 1.00 94.69 167 SER A C 1
ATOM 1301 O O . SER A 1 167 ? 32.679 7.140 -56.476 1.00 94.69 167 SER A O 1
ATOM 1303 N N . GLN A 1 168 ? 34.908 7.052 -56.777 1.00 94.38 168 GLN A N 1
ATOM 1304 C CA . GLN A 1 168 ? 35.235 6.587 -55.434 1.00 94.38 168 GLN A CA 1
ATOM 1305 C C . GLN A 1 168 ? 34.919 7.659 -54.383 1.00 94.38 168 GLN A C 1
ATOM 1307 O O . GLN A 1 168 ? 34.285 7.329 -53.386 1.00 94.38 168 GLN A O 1
ATOM 1312 N N . ASP A 1 169 ? 35.252 8.925 -54.639 1.00 95.00 169 ASP A N 1
ATOM 1313 C CA . ASP A 1 169 ? 34.957 10.057 -53.749 1.00 95.00 169 ASP A CA 1
ATOM 1314 C C . ASP A 1 169 ? 33.445 10.292 -53.596 1.00 95.00 169 ASP A C 1
ATOM 1316 O O . ASP A 1 169 ? 32.940 10.540 -52.502 1.00 95.00 169 ASP A O 1
ATOM 1320 N N . LEU A 1 170 ? 32.679 10.160 -54.683 1.00 95.38 170 LEU A N 1
ATOM 1321 C CA . LEU A 1 170 ? 31.217 10.246 -54.622 1.00 95.38 170 LEU A CA 1
ATOM 1322 C C . LEU A 1 170 ? 30.608 9.067 -53.854 1.00 95.38 170 LEU A C 1
ATOM 1324 O O . LEU A 1 170 ? 29.656 9.252 -53.092 1.00 95.38 170 LEU A O 1
ATOM 1328 N N . PHE A 1 171 ? 31.157 7.863 -54.022 1.00 94.44 171 PHE A N 1
ATOM 1329 C CA . PHE A 1 171 ? 30.709 6.679 -53.296 1.00 94.44 171 PHE A CA 1
ATOM 1330 C C . PHE A 1 171 ? 31.017 6.775 -51.796 1.00 94.44 171 PHE A C 1
ATOM 1332 O O . PHE A 1 171 ? 30.145 6.484 -50.974 1.00 94.44 171 PHE A O 1
ATOM 1339 N N . THR A 1 172 ? 32.216 7.231 -51.418 1.00 94.62 172 THR A N 1
ATOM 1340 C CA . THR A 1 172 ? 32.583 7.450 -50.011 1.00 94.62 172 THR A CA 1
ATOM 1341 C C . THR A 1 172 ? 31.735 8.556 -49.390 1.00 94.62 172 THR A C 1
ATOM 1343 O O . THR A 1 172 ? 31.169 8.335 -48.322 1.00 94.62 172 THR A O 1
ATOM 1346 N N . ALA A 1 173 ? 31.525 9.682 -50.080 1.00 94.69 173 ALA A N 1
ATOM 1347 C CA . ALA A 1 173 ? 30.635 10.748 -49.618 1.00 94.69 173 ALA A CA 1
ATOM 1348 C C . ALA A 1 173 ? 29.175 10.277 -49.470 1.00 94.69 173 ALA A C 1
ATOM 1350 O O . ALA A 1 173 ? 28.477 10.664 -48.532 1.00 94.69 173 ALA A O 1
ATOM 1351 N N . SER A 1 174 ? 28.689 9.415 -50.371 1.00 96.56 174 SER A N 1
ATOM 1352 C CA . SER A 1 174 ? 27.357 8.811 -50.245 1.00 96.56 174 SER A CA 1
ATOM 1353 C C . SER A 1 174 ? 27.263 7.865 -49.046 1.00 96.56 174 SER A C 1
ATOM 1355 O O . SER A 1 174 ? 26.260 7.888 -48.335 1.00 96.56 174 SER A O 1
ATOM 1357 N N . ARG A 1 175 ? 28.297 7.049 -48.793 1.00 97.12 175 ARG A N 1
ATOM 1358 C CA . ARG A 1 175 ? 28.346 6.169 -47.615 1.00 97.12 175 ARG A CA 1
ATOM 1359 C C . ARG A 1 175 ? 28.404 6.961 -46.315 1.00 97.12 175 ARG A C 1
ATOM 1361 O O . ARG A 1 175 ? 27.684 6.603 -45.392 1.00 97.12 175 ARG A O 1
ATOM 1368 N N . LEU A 1 176 ? 29.198 8.031 -46.251 1.00 96.44 176 LEU A N 1
ATOM 1369 C CA . LEU A 1 176 ? 29.284 8.890 -45.067 1.00 96.44 176 LEU A CA 1
ATOM 1370 C C . LEU A 1 176 ? 27.925 9.507 -44.731 1.00 96.44 176 LEU A C 1
ATOM 1372 O O . LEU A 1 176 ? 27.448 9.314 -43.620 1.00 96.44 176 LEU A O 1
ATOM 1376 N N . ARG A 1 177 ? 27.229 10.092 -45.716 1.00 96.38 177 ARG A N 1
ATOM 1377 C CA . ARG A 1 177 ? 25.867 10.623 -45.513 1.00 96.38 177 ARG A CA 1
ATOM 1378 C C . ARG A 1 177 ? 24.869 9.558 -45.056 1.00 96.38 177 ARG A C 1
ATOM 1380 O O . ARG A 1 177 ? 24.007 9.832 -44.229 1.00 96.38 177 ARG A O 1
ATOM 1387 N N . SER A 1 178 ? 24.982 8.333 -45.572 1.00 95.62 178 SER A N 1
ATOM 1388 C CA . SER A 1 178 ? 24.132 7.222 -45.126 1.00 95.62 178 SER A CA 1
ATOM 1389 C C . SER A 1 178 ? 24.417 6.810 -43.680 1.00 95.62 178 SER A C 1
ATOM 1391 O O . SER A 1 178 ? 23.484 6.446 -42.967 1.00 95.62 178 SER A O 1
ATOM 1393 N N . VAL A 1 179 ? 25.682 6.834 -43.251 1.00 95.94 179 VAL A N 1
ATOM 1394 C CA . VAL A 1 179 ? 26.076 6.520 -41.870 1.00 95.94 179 VAL A CA 1
ATOM 1395 C C . VAL A 1 179 ? 25.652 7.641 -40.922 1.00 95.94 179 VAL A C 1
ATOM 1397 O O . VAL A 1 179 ? 25.112 7.346 -39.863 1.00 95.94 179 VAL A O 1
ATOM 1400 N N . GLU A 1 180 ? 25.817 8.904 -41.317 1.00 96.75 180 GLU A N 1
ATOM 1401 C CA . GLU A 1 180 ? 25.342 10.071 -40.563 1.00 96.75 180 GLU A CA 1
ATOM 1402 C C . GLU A 1 180 ? 23.822 10.024 -40.366 1.00 96.75 180 GLU A C 1
ATOM 1404 O O . GLU A 1 180 ? 23.351 10.110 -39.235 1.00 96.75 180 GLU A O 1
ATOM 1409 N N . ALA A 1 181 ? 23.049 9.760 -41.426 1.00 95.94 181 ALA A N 1
ATOM 1410 C CA . ALA A 1 181 ? 21.596 9.617 -41.323 1.00 95.94 181 ALA A CA 1
ATOM 1411 C C . ALA A 1 181 ? 21.179 8.449 -40.406 1.00 95.94 181 ALA A C 1
ATOM 1413 O O . ALA A 1 181 ? 20.230 8.570 -39.629 1.00 95.94 181 ALA A O 1
ATOM 1414 N N . ALA A 1 182 ? 21.893 7.318 -40.463 1.00 95.25 182 ALA A N 1
ATOM 1415 C CA . ALA A 1 182 ? 21.647 6.188 -39.569 1.00 95.25 182 ALA A CA 1
ATOM 1416 C C . ALA A 1 182 ? 22.002 6.515 -38.106 1.00 95.25 182 ALA A C 1
ATOM 1418 O O . ALA A 1 182 ? 21.285 6.094 -37.197 1.00 95.25 182 ALA A O 1
ATOM 1419 N N . ALA A 1 183 ? 23.072 7.282 -37.876 1.00 95.56 183 ALA A N 1
ATOM 1420 C CA . ALA A 1 183 ? 23.475 7.739 -36.551 1.00 95.56 183 ALA A CA 1
ATOM 1421 C C . ALA A 1 183 ? 22.461 8.732 -35.961 1.00 95.56 183 ALA A C 1
ATOM 1423 O O . ALA A 1 183 ? 22.069 8.579 -34.804 1.00 95.56 183 ALA A O 1
ATOM 1424 N N . GLU A 1 184 ? 21.967 9.688 -36.754 1.00 97.38 184 GLU A N 1
ATOM 1425 C CA . GLU A 1 184 ? 20.909 10.615 -36.335 1.00 97.38 184 GLU A CA 1
ATOM 1426 C C . GLU A 1 184 ? 19.615 9.879 -35.972 1.00 97.38 184 GLU A C 1
ATOM 1428 O O . GLU A 1 184 ? 18.997 10.163 -34.945 1.00 97.38 184 GLU A O 1
ATOM 1433 N N . GLU A 1 185 ? 19.206 8.900 -36.779 1.00 97.44 185 GLU A N 1
ATOM 1434 C CA . GLU A 1 185 ? 18.023 8.085 -36.499 1.00 97.44 185 GLU A CA 1
ATOM 1435 C C . GLU A 1 185 ? 18.204 7.234 -35.230 1.00 97.44 185 GLU A C 1
ATOM 1437 O O . GLU A 1 185 ? 17.300 7.153 -34.395 1.00 97.44 185 GLU A O 1
ATOM 1442 N N . ALA A 1 186 ? 19.386 6.644 -35.025 1.00 94.88 186 ALA A N 1
ATOM 1443 C CA . ALA A 1 186 ? 19.709 5.933 -33.790 1.00 94.88 186 ALA A CA 1
ATOM 1444 C C . ALA A 1 186 ? 19.664 6.868 -32.568 1.00 94.88 186 ALA A C 1
ATOM 1446 O O . ALA A 1 186 ? 19.104 6.504 -31.530 1.00 94.88 186 ALA A O 1
ATOM 1447 N N . GLN A 1 187 ? 20.174 8.095 -32.700 1.00 97.00 187 GLN A N 1
ATOM 1448 C CA . GLN A 1 187 ? 20.124 9.108 -31.648 1.00 97.00 187 GLN A CA 1
ATOM 1449 C C . GLN A 1 187 ? 18.683 9.535 -31.334 1.00 97.00 187 GLN A C 1
ATOM 1451 O O . GLN A 1 187 ? 18.327 9.645 -30.160 1.00 97.00 187 GLN A O 1
ATOM 1456 N N . ARG A 1 188 ? 17.824 9.705 -32.349 1.00 97.81 188 ARG A N 1
ATOM 1457 C CA . ARG A 1 188 ? 16.390 9.991 -32.156 1.00 97.81 188 ARG A CA 1
ATOM 1458 C C . ARG A 1 188 ? 15.681 8.862 -31.416 1.00 97.81 188 ARG A C 1
ATOM 1460 O O . ARG A 1 188 ? 14.925 9.133 -30.485 1.00 97.81 188 ARG A O 1
ATOM 1467 N N . ARG A 1 189 ? 15.957 7.601 -31.762 1.00 97.12 189 ARG A N 1
ATOM 1468 C CA . ARG A 1 189 ? 15.395 6.434 -31.053 1.00 97.12 189 ARG A CA 1
ATOM 1469 C C . ARG A 1 189 ? 15.860 6.363 -29.607 1.00 97.12 189 ARG A C 1
ATOM 1471 O O . ARG A 1 189 ? 15.048 6.099 -28.725 1.00 97.12 189 ARG A O 1
ATOM 1478 N N . HIS A 1 190 ? 17.137 6.633 -29.352 1.00 96.50 190 HIS A N 1
ATOM 1479 C CA . HIS A 1 190 ? 17.672 6.672 -27.995 1.00 96.50 190 HIS A CA 1
ATOM 1480 C C . HIS A 1 190 ? 17.032 7.797 -27.165 1.00 96.50 190 HIS A C 1
ATOM 1482 O O . HIS A 1 190 ? 16.606 7.563 -26.036 1.00 96.50 190 HIS A O 1
ATOM 1488 N N . ALA A 1 191 ? 16.874 8.994 -27.739 1.00 96.56 191 ALA A N 1
ATOM 1489 C CA . ALA A 1 191 ? 16.178 10.102 -27.086 1.00 96.56 191 ALA A CA 1
ATOM 1490 C C . ALA A 1 191 ? 14.702 9.771 -26.793 1.00 96.56 191 ALA A C 1
ATOM 1492 O O . ALA A 1 191 ? 14.222 10.026 -25.689 1.00 96.56 191 ALA A O 1
ATOM 1493 N N . ALA A 1 192 ? 13.999 9.138 -27.739 1.00 96.62 192 ALA A N 1
ATOM 1494 C CA . ALA A 1 192 ? 12.623 8.682 -27.545 1.00 96.62 192 ALA A CA 1
ATOM 1495 C C . ALA A 1 192 ? 12.513 7.608 -26.447 1.00 96.62 192 ALA A C 1
ATOM 1497 O O . ALA A 1 192 ? 11.588 7.648 -25.636 1.00 96.62 192 ALA A O 1
ATOM 1498 N N . ALA A 1 193 ? 13.477 6.685 -26.369 1.00 95.75 193 ALA A N 1
ATOM 1499 C CA . ALA A 1 193 ? 13.539 5.686 -25.306 1.00 95.75 193 ALA A CA 1
ATOM 1500 C C . ALA A 1 193 ? 13.745 6.338 -23.930 1.00 95.75 193 ALA A C 1
ATOM 1502 O O . ALA A 1 193 ? 13.017 6.017 -22.992 1.00 95.75 193 ALA A O 1
ATOM 1503 N N . ILE A 1 194 ? 14.660 7.309 -23.811 1.00 96.44 194 ILE A N 1
ATOM 1504 C CA . ILE A 1 194 ? 14.854 8.071 -22.568 1.00 96.44 194 ILE A CA 1
ATOM 1505 C C . ILE A 1 194 ? 13.554 8.775 -22.163 1.00 96.44 194 ILE A C 1
ATOM 1507 O O . ILE A 1 194 ? 13.118 8.625 -21.022 1.00 96.44 194 ILE A O 1
ATOM 1511 N N . ALA A 1 195 ? 12.895 9.475 -23.091 1.00 96.38 195 ALA A N 1
ATOM 1512 C CA . ALA A 1 195 ? 11.634 10.163 -22.816 1.00 96.38 195 ALA A CA 1
ATOM 1513 C C . ALA A 1 195 ? 10.530 9.195 -22.350 1.00 96.38 195 ALA A C 1
ATOM 1515 O O . ALA A 1 195 ? 9.852 9.464 -21.360 1.00 96.38 195 ALA A O 1
ATOM 1516 N N . SER A 1 196 ? 10.399 8.032 -22.996 1.00 96.62 196 SER A N 1
ATOM 1517 C CA . SER A 1 196 ? 9.446 6.992 -22.590 1.00 96.62 196 SER A CA 1
ATOM 1518 C C . SER A 1 196 ? 9.747 6.444 -21.190 1.00 96.62 196 SER A C 1
ATOM 1520 O O . SER A 1 196 ? 8.836 6.284 -20.378 1.00 96.62 196 SER A O 1
ATOM 1522 N N . THR A 1 197 ? 11.024 6.217 -20.859 1.00 95.88 197 THR A N 1
ATOM 1523 C CA . THR A 1 197 ? 11.403 5.776 -19.507 1.00 95.88 197 THR A CA 1
ATOM 1524 C C . THR A 1 197 ? 11.158 6.845 -18.443 1.00 95.88 197 THR A C 1
ATOM 1526 O O . THR A 1 197 ? 10.809 6.494 -17.318 1.00 95.88 197 THR A O 1
ATOM 1529 N N . ALA A 1 198 ? 11.303 8.132 -18.775 1.00 96.12 198 ALA A N 1
ATOM 1530 C CA . ALA A 1 198 ? 10.975 9.231 -17.869 1.00 96.12 198 ALA A CA 1
ATOM 1531 C C . ALA A 1 198 ? 9.465 9.274 -17.584 1.00 96.12 198 ALA A C 1
ATOM 1533 O O . ALA A 1 198 ? 9.068 9.212 -16.425 1.00 96.12 198 ALA A O 1
ATOM 1534 N N . GLN A 1 199 ? 8.628 9.212 -18.625 1.00 96.31 199 GLN A N 1
ATOM 1535 C CA . GLN A 1 199 ? 7.168 9.141 -18.472 1.00 96.31 199 GLN A CA 1
ATOM 1536 C C . GLN A 1 199 ? 6.720 7.924 -17.647 1.00 96.31 199 GLN A C 1
ATOM 1538 O O . GLN A 1 199 ? 5.829 8.029 -16.806 1.00 96.31 199 GLN A O 1
ATOM 1543 N N . ALA A 1 200 ? 7.354 6.763 -17.848 1.00 96.19 200 ALA A N 1
ATOM 1544 C CA . ALA A 1 200 ? 7.060 5.568 -17.061 1.00 96.19 200 ALA A CA 1
ATOM 1545 C C . ALA A 1 200 ? 7.411 5.744 -15.572 1.00 96.19 200 ALA A C 1
ATOM 1547 O O . ALA A 1 200 ? 6.692 5.229 -14.712 1.00 96.19 200 ALA A O 1
ATOM 1548 N N . LYS A 1 201 ? 8.490 6.474 -15.257 1.00 97.00 201 LYS A N 1
ATOM 1549 C CA . LYS A 1 201 ? 8.866 6.808 -13.875 1.00 97.00 201 LYS A CA 1
ATOM 1550 C C . LYS A 1 201 ? 7.876 7.778 -13.240 1.00 97.00 201 LYS A C 1
ATOM 1552 O O . LYS A 1 201 ? 7.472 7.528 -12.109 1.00 97.00 201 LYS A O 1
ATOM 1557 N N . ASP A 1 202 ? 7.445 8.807 -13.963 1.00 96.50 202 ASP A N 1
ATOM 1558 C CA . ASP A 1 202 ? 6.461 9.775 -13.465 1.00 96.50 202 ASP A CA 1
ATOM 1559 C C . ASP A 1 202 ? 5.122 9.088 -13.159 1.00 96.50 202 ASP A C 1
ATOM 1561 O O . ASP A 1 202 ? 4.569 9.238 -12.071 1.00 96.50 202 ASP A O 1
ATOM 1565 N N . HIS A 1 203 ? 4.655 8.220 -14.060 1.00 97.12 203 HIS A N 1
ATOM 1566 C CA . HIS A 1 203 ? 3.443 7.431 -13.836 1.00 97.12 203 HIS A CA 1
ATOM 1567 C C . HIS A 1 203 ? 3.588 6.440 -12.665 1.00 97.12 203 HIS A C 1
ATOM 1569 O O . HIS A 1 203 ? 2.634 6.184 -11.927 1.00 97.12 203 HIS A O 1
ATOM 1575 N N . LEU A 1 204 ? 4.776 5.855 -12.466 1.00 97.62 204 LEU A N 1
ATOM 1576 C CA . LEU A 1 204 ? 5.039 5.009 -11.299 1.00 97.62 204 LEU A CA 1
ATOM 1577 C C . LEU A 1 204 ? 5.007 5.825 -9.999 1.00 97.62 204 LEU A C 1
ATOM 1579 O O . LEU A 1 204 ? 4.420 5.360 -9.023 1.00 97.62 204 LEU A O 1
ATOM 1583 N N . ALA A 1 205 ? 5.591 7.026 -9.994 1.00 96.38 205 ALA A N 1
ATOM 1584 C CA . ALA A 1 205 ? 5.567 7.933 -8.851 1.00 96.38 205 ALA A CA 1
ATOM 1585 C C . ALA A 1 205 ? 4.129 8.336 -8.489 1.00 96.38 205 ALA A C 1
ATOM 1587 O O . ALA A 1 205 ? 3.731 8.183 -7.335 1.00 96.38 205 ALA A O 1
ATOM 1588 N N . GLU A 1 206 ? 3.311 8.712 -9.477 1.00 97.62 206 GLU A N 1
ATOM 1589 C CA . GLU A 1 206 ? 1.895 9.038 -9.268 1.00 97.62 206 GLU A CA 1
ATOM 1590 C C . GLU A 1 206 ? 1.118 7.848 -8.676 1.00 97.62 206 GLU A C 1
ATOM 1592 O O . GLU A 1 206 ? 0.373 7.992 -7.703 1.00 97.62 206 GLU A O 1
ATOM 1597 N N . ARG A 1 207 ? 1.334 6.627 -9.188 1.00 98.12 207 ARG A N 1
ATOM 1598 C CA . ARG A 1 207 ? 0.711 5.419 -8.615 1.00 98.12 207 ARG A CA 1
ATOM 1599 C C . ARG A 1 207 ? 1.174 5.142 -7.188 1.00 98.12 207 ARG A C 1
ATOM 1601 O O . ARG A 1 207 ? 0.368 4.687 -6.375 1.00 98.12 207 ARG A O 1
ATOM 1608 N N . MET A 1 208 ? 2.444 5.386 -6.870 1.00 97.56 208 MET A N 1
ATOM 1609 C CA . MET A 1 208 ? 2.953 5.236 -5.506 1.00 97.56 208 MET A CA 1
ATOM 1610 C C . MET A 1 208 ? 2.298 6.240 -4.553 1.00 97.56 208 MET A C 1
ATOM 1612 O O . MET A 1 208 ? 1.858 5.834 -3.479 1.00 97.56 208 MET A O 1
ATOM 1616 N N . GLU A 1 209 ? 2.143 7.504 -4.951 1.00 97.31 209 GLU A N 1
ATOM 1617 C CA . GLU A 1 209 ? 1.423 8.509 -4.156 1.00 97.31 209 GLU A CA 1
ATOM 1618 C C . GLU A 1 209 ? -0.043 8.120 -3.930 1.00 97.31 209 GLU A C 1
ATOM 1620 O O . GLU A 1 209 ? -0.542 8.185 -2.802 1.00 97.31 209 GLU A O 1
ATOM 1625 N N . GLN A 1 210 ? -0.727 7.625 -4.967 1.00 97.00 210 GLN A N 1
ATOM 1626 C CA . GLN A 1 210 ? -2.101 7.131 -4.849 1.00 97.00 210 GLN A CA 1
ATOM 1627 C C . GLN A 1 210 ? -2.211 5.951 -3.869 1.00 97.00 210 GLN A C 1
ATOM 1629 O O . GLN A 1 210 ? -3.139 5.913 -3.053 1.00 97.00 210 GLN A O 1
ATOM 1634 N N . LEU A 1 211 ? -1.267 5.002 -3.914 1.00 97.69 211 LEU A N 1
ATOM 1635 C CA . LEU A 1 211 ? -1.227 3.854 -3.003 1.00 97.69 211 LEU A CA 1
ATOM 1636 C C . LEU A 1 211 ? -0.944 4.276 -1.558 1.00 97.69 211 LEU A C 1
ATOM 1638 O O . LEU A 1 211 ? -1.652 3.832 -0.654 1.00 97.69 211 LEU A O 1
ATOM 1642 N N . VAL A 1 212 ? 0.026 5.168 -1.337 1.00 97.31 212 VAL A N 1
ATOM 1643 C CA . VAL A 1 212 ? 0.336 5.716 -0.006 1.00 97.31 212 VAL A CA 1
ATOM 1644 C C . VAL A 1 212 ? -0.869 6.473 0.554 1.00 97.31 212 VAL A C 1
ATOM 1646 O O . VAL A 1 212 ? -1.266 6.241 1.697 1.00 97.31 212 VAL A O 1
ATOM 1649 N N . GLY A 1 213 ? -1.525 7.306 -0.259 1.00 96.31 213 GLY A N 1
ATOM 1650 C CA . GLY A 1 213 ? -2.753 7.994 0.135 1.00 96.31 213 GLY A CA 1
ATOM 1651 C C . GLY A 1 213 ? -3.891 7.025 0.482 1.00 96.31 213 GLY A C 1
ATOM 1652 O O . GLY A 1 213 ? -4.633 7.252 1.438 1.00 96.31 213 GLY A O 1
ATOM 1653 N N . ALA A 1 214 ? -4.028 5.919 -0.254 1.00 96.00 214 ALA A N 1
ATOM 1654 C CA . ALA A 1 214 ? -5.032 4.894 0.024 1.00 96.00 214 ALA A CA 1
ATOM 1655 C C . ALA A 1 214 ? -4.739 4.081 1.298 1.00 96.00 214 ALA A C 1
ATOM 1657 O O . ALA A 1 214 ? -5.679 3.730 2.014 1.00 96.00 214 ALA A O 1
ATOM 1658 N N . GLU A 1 215 ? -3.474 3.769 1.591 1.00 96.31 215 GLU A N 1
ATOM 1659 C CA . GLU A 1 215 ? -3.067 3.127 2.852 1.00 96.31 215 GLU A CA 1
ATOM 1660 C C . GLU A 1 215 ? -3.255 4.068 4.049 1.00 96.31 215 GLU A C 1
ATOM 1662 O O . GLU A 1 215 ? -3.786 3.654 5.077 1.00 96.31 215 GLU A O 1
ATOM 1667 N N . CYS A 1 216 ? -2.930 5.357 3.901 1.00 96.00 216 CYS A N 1
ATOM 1668 C CA . CYS A 1 216 ? -3.155 6.363 4.941 1.00 96.00 216 CYS A CA 1
ATOM 1669 C C . CYS A 1 216 ? -4.645 6.461 5.317 1.00 96.00 216 CYS A C 1
ATOM 1671 O O . CYS A 1 216 ? -4.996 6.324 6.490 1.00 96.00 216 CYS A O 1
ATOM 1673 N N . ARG A 1 217 ? -5.538 6.560 4.320 1.00 97.25 217 ARG A N 1
ATOM 1674 C CA . ARG A 1 217 ? -6.997 6.554 4.546 1.00 97.25 217 ARG A CA 1
ATOM 1675 C C . ARG A 1 217 ? -7.494 5.256 5.187 1.00 97.25 217 ARG A C 1
ATOM 1677 O O . ARG A 1 217 ? -8.391 5.294 6.026 1.00 97.25 217 ARG A O 1
ATOM 1684 N N . ARG A 1 218 ? -6.929 4.100 4.813 1.00 97.12 218 ARG A N 1
ATOM 1685 C CA . ARG A 1 218 ? -7.267 2.807 5.436 1.00 97.12 218 ARG A CA 1
ATOM 1686 C C . ARG A 1 218 ? -6.836 2.753 6.900 1.00 97.12 218 ARG A C 1
ATOM 1688 O O . ARG A 1 218 ? -7.630 2.316 7.731 1.00 97.12 218 ARG A O 1
ATOM 1695 N N . SER A 1 219 ? -5.634 3.228 7.216 1.00 95.19 219 SER A N 1
ATOM 1696 C CA . SER A 1 219 ? -5.126 3.320 8.589 1.00 95.19 219 SER A CA 1
ATOM 1697 C C . SER A 1 219 ? -5.985 4.254 9.448 1.00 95.19 219 SER A C 1
ATOM 1699 O O . SER A 1 219 ? -6.418 3.880 10.538 1.00 95.19 219 SER A O 1
ATOM 1701 N N . GLU A 1 220 ? -6.347 5.428 8.925 1.00 9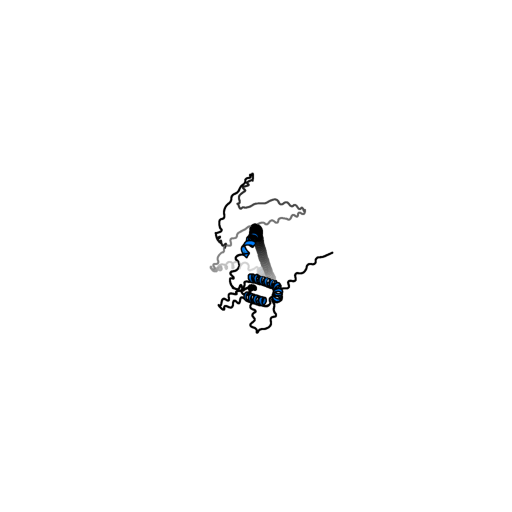7.38 220 GLU A N 1
ATOM 1702 C CA . GLU A 1 220 ? -7.243 6.361 9.614 1.00 97.38 220 GLU A CA 1
ATOM 1703 C C . GLU A 1 220 ? -8.634 5.754 9.848 1.00 97.38 220 GLU A C 1
ATOM 1705 O O . GLU A 1 220 ? -9.172 5.831 10.955 1.00 97.38 220 GLU A O 1
ATOM 1710 N N . HIS A 1 221 ? -9.195 5.072 8.846 1.00 97.06 221 HIS A N 1
ATOM 1711 C CA . HIS A 1 221 ? -10.463 4.364 8.997 1.00 97.06 221 HIS A CA 1
ATOM 1712 C C . HIS A 1 221 ? -10.389 3.269 10.073 1.00 97.06 221 HIS A C 1
ATOM 1714 O O . HIS A 1 221 ? -11.297 3.154 10.898 1.00 97.06 221 HIS A O 1
ATOM 1720 N N . GLN A 1 222 ? -9.302 2.492 10.115 1.00 96.56 222 GLN A N 1
ATOM 1721 C CA . GLN A 1 222 ? -9.079 1.491 11.162 1.00 96.56 222 GLN A CA 1
ATOM 1722 C C . GLN A 1 222 ? -8.961 2.127 12.550 1.00 96.56 222 GLN A C 1
ATOM 1724 O O . GLN A 1 222 ? -9.553 1.604 13.497 1.00 96.56 222 GLN A O 1
ATOM 1729 N N . ARG A 1 223 ? -8.276 3.271 12.674 1.00 97.69 223 ARG A N 1
ATOM 1730 C CA . ARG A 1 223 ? -8.199 4.032 13.928 1.00 97.69 223 ARG A CA 1
ATOM 1731 C C . ARG A 1 223 ? -9.588 4.459 14.403 1.00 97.69 223 ARG A C 1
ATOM 1733 O O . ARG A 1 223 ? -9.952 4.167 15.538 1.00 97.69 223 ARG A O 1
ATOM 1740 N N . LEU A 1 224 ? -10.396 5.050 13.520 1.00 97.38 224 LEU A N 1
ATOM 1741 C CA . LEU A 1 224 ? -11.769 5.466 13.833 1.00 97.38 224 LEU A CA 1
ATOM 1742 C C . LEU A 1 224 ? -12.670 4.278 14.210 1.00 97.38 224 LEU A C 1
ATOM 1744 O O . LEU A 1 224 ? -13.513 4.386 15.102 1.00 97.38 224 LEU A O 1
ATOM 1748 N N . LEU A 1 225 ? -12.501 3.121 13.560 1.00 97.12 225 LEU A N 1
ATOM 1749 C CA . LEU A 1 225 ? -13.194 1.891 13.954 1.00 97.12 225 LEU A CA 1
ATOM 1750 C C . LEU A 1 225 ? -12.745 1.402 15.337 1.00 97.12 225 LEU A C 1
ATOM 1752 O O . LEU A 1 225 ? -13.587 0.950 16.115 1.00 97.12 225 LEU A O 1
ATOM 1756 N N . GLY A 1 226 ? -11.453 1.504 15.653 1.00 96.25 226 GLY A N 1
ATOM 1757 C CA . GLY A 1 226 ? -10.900 1.217 16.976 1.00 96.25 226 GLY A CA 1
ATOM 1758 C C . GLY A 1 226 ? -11.499 2.115 18.059 1.00 96.25 226 GLY A C 1
ATOM 1759 O O . GLY A 1 226 ? -12.017 1.608 19.052 1.00 96.25 226 GLY A O 1
ATOM 1760 N N . GLU A 1 227 ? -11.532 3.428 17.828 1.00 96.94 227 GLU A N 1
ATOM 1761 C CA . GLU A 1 227 ? -12.141 4.414 18.733 1.00 96.94 227 GLU A CA 1
ATOM 1762 C C . GLU A 1 227 ? -13.636 4.145 18.949 1.00 96.94 227 GLU A C 1
ATOM 1764 O O . GLU A 1 227 ? -14.101 4.100 20.088 1.00 96.94 227 GLU A O 1
ATOM 1769 N N . ARG A 1 228 ? -14.396 3.864 17.881 1.00 96.75 228 ARG A N 1
ATOM 1770 C CA . ARG A 1 228 ? -15.820 3.498 17.996 1.00 96.75 228 ARG A CA 1
ATOM 1771 C C . ARG A 1 228 ? -16.032 2.208 18.785 1.00 96.75 228 ARG A C 1
ATOM 1773 O O . ARG A 1 228 ? -17.003 2.104 19.531 1.00 96.75 228 ARG A O 1
ATOM 1780 N N . ARG A 1 229 ? -15.160 1.207 18.624 1.00 96.81 229 ARG A N 1
ATOM 1781 C CA . ARG A 1 229 ? -15.218 -0.030 19.422 1.00 96.81 229 ARG A CA 1
ATOM 1782 C C . ARG A 1 229 ? -14.922 0.257 20.892 1.00 96.81 229 ARG A C 1
ATOM 1784 O O . ARG A 1 229 ? -15.678 -0.207 21.739 1.00 96.81 229 ARG A O 1
ATOM 1791 N N . ALA A 1 230 ? -13.902 1.062 21.187 1.00 94.62 230 ALA A N 1
ATOM 1792 C CA . ALA A 1 230 ? -13.575 1.472 22.550 1.00 94.62 230 ALA A CA 1
ATOM 1793 C C . ALA A 1 230 ? -14.737 2.233 23.213 1.00 94.62 230 ALA A C 1
ATOM 1795 O O . ALA A 1 230 ? -15.111 1.914 24.338 1.00 94.62 230 ALA A O 1
ATOM 1796 N N . GLN A 1 231 ? -15.382 3.156 22.491 1.00 95.69 231 GLN A N 1
ATOM 1797 C CA . GLN A 1 231 ? -16.578 3.862 22.966 1.00 95.69 231 GLN A CA 1
ATOM 1798 C C . GLN A 1 231 ? -17.741 2.908 23.263 1.00 95.69 231 GLN A C 1
ATOM 1800 O O . GLN A 1 231 ? -18.388 3.040 24.298 1.00 95.69 231 GLN A O 1
ATOM 1805 N N . LYS A 1 232 ? -17.994 1.916 22.397 1.00 96.62 232 LYS A N 1
ATOM 1806 C CA . LYS A 1 232 ? -19.032 0.899 22.639 1.00 96.62 232 LYS A CA 1
ATOM 1807 C C . LYS A 1 232 ? -18.742 0.057 23.881 1.00 96.62 232 LYS A C 1
ATOM 1809 O O . LYS A 1 232 ? -19.660 -0.206 24.650 1.00 96.62 232 LYS A O 1
ATOM 1814 N N . VAL A 1 233 ? -17.486 -0.343 24.088 1.00 96.75 233 VAL A N 1
ATOM 1815 C CA . VAL A 1 233 ? -17.072 -1.097 25.283 1.00 96.75 233 VAL A CA 1
ATOM 1816 C C . VAL A 1 233 ? -17.223 -0.242 26.542 1.00 96.75 233 VAL A C 1
ATOM 1818 O O . VAL A 1 233 ? -17.779 -0.718 27.526 1.00 96.75 233 VAL A O 1
ATOM 1821 N N . ALA A 1 234 ? -16.810 1.027 26.501 1.00 95.00 234 ALA A N 1
ATOM 1822 C CA . ALA A 1 234 ? -16.979 1.953 27.619 1.00 95.00 234 ALA A CA 1
ATOM 1823 C C . ALA A 1 234 ? -18.462 2.188 27.960 1.00 95.00 234 ALA A C 1
ATOM 1825 O O . ALA A 1 234 ? -18.837 2.155 29.130 1.00 95.00 234 ALA A O 1
ATOM 1826 N N . ALA A 1 235 ? -19.322 2.356 26.950 1.00 96.00 235 ALA A N 1
ATOM 1827 C CA . ALA A 1 235 ? -20.764 2.493 27.147 1.00 96.00 235 ALA A CA 1
ATOM 1828 C C . ALA A 1 235 ? -21.392 1.222 27.748 1.00 96.00 235 ALA A C 1
ATOM 1830 O O . ALA A 1 235 ? -22.197 1.313 28.672 1.00 96.00 235 ALA A O 1
ATOM 1831 N N . ALA A 1 236 ? -20.994 0.037 27.269 1.00 95.81 236 ALA A N 1
ATOM 1832 C CA . ALA A 1 236 ? -21.451 -1.237 27.823 1.00 95.81 236 ALA A CA 1
ATOM 1833 C C . ALA A 1 236 ? -21.004 -1.425 29.284 1.00 95.81 236 ALA A C 1
ATOM 1835 O O . ALA A 1 236 ? -21.801 -1.854 30.114 1.00 95.81 236 ALA A O 1
ATOM 1836 N N . ALA A 1 237 ? -19.766 -1.047 29.616 1.00 95.06 237 ALA A N 1
ATOM 1837 C CA . ALA A 1 237 ? -19.268 -1.068 30.990 1.00 95.06 237 ALA A CA 1
ATOM 1838 C C . ALA A 1 237 ? -20.047 -0.103 31.902 1.00 95.06 237 ALA A C 1
ATOM 1840 O O . ALA A 1 237 ? -20.384 -0.463 33.027 1.00 95.06 237 ALA A O 1
ATOM 1841 N N . GLY A 1 238 ? -20.393 1.091 31.407 1.00 96.06 238 GLY A N 1
ATOM 1842 C CA . GLY A 1 238 ? -21.237 2.044 32.134 1.00 96.06 238 GLY A CA 1
ATOM 1843 C C . GLY A 1 238 ? -22.645 1.507 32.416 1.00 96.06 238 GLY A C 1
ATOM 1844 O O . GLY A 1 238 ? -23.138 1.641 33.533 1.00 96.06 238 GLY A O 1
ATOM 1845 N N . LEU A 1 239 ? -23.272 0.845 31.437 1.00 97.19 239 LEU A N 1
ATOM 1846 C CA . LEU A 1 239 ? -24.571 0.187 31.628 1.00 97.19 239 LEU A CA 1
ATOM 1847 C C . LEU A 1 239 ? -24.495 -0.956 32.649 1.00 97.19 239 LEU A C 1
ATOM 1849 O O . LEU A 1 239 ? -25.370 -1.058 33.503 1.00 97.19 239 LEU A O 1
ATOM 1853 N N . ALA A 1 240 ? -23.439 -1.774 32.604 1.00 95.69 240 ALA A N 1
ATOM 1854 C CA . ALA A 1 240 ? -23.231 -2.845 33.577 1.00 95.69 240 ALA A CA 1
ATOM 1855 C C . ALA A 1 240 ? -23.052 -2.302 35.007 1.00 95.69 240 ALA A C 1
ATOM 1857 O O . ALA A 1 240 ? -23.632 -2.843 35.945 1.00 95.69 240 ALA A O 1
ATOM 1858 N N . ALA A 1 241 ? -22.315 -1.198 35.174 1.00 96.25 241 ALA A N 1
ATOM 1859 C CA . ALA A 1 241 ? -22.146 -0.546 36.473 1.00 96.25 241 ALA A CA 1
ATOM 1860 C C . ALA A 1 241 ? -23.471 0.010 37.027 1.00 96.25 241 ALA A C 1
ATOM 1862 O O . ALA A 1 241 ? -23.762 -0.155 38.210 1.00 96.25 241 ALA A O 1
ATOM 1863 N N . LEU A 1 242 ? -24.303 0.619 36.173 1.00 96.94 242 LEU A N 1
ATOM 1864 C CA . LEU A 1 242 ? -25.642 1.077 36.565 1.00 96.94 242 LEU A CA 1
ATOM 1865 C C . LEU A 1 242 ? -26.549 -0.087 36.974 1.00 96.94 242 LEU A C 1
ATOM 1867 O O . LEU A 1 242 ? -27.279 0.025 37.957 1.00 96.94 242 LEU A O 1
ATOM 1871 N N . GLN A 1 243 ? -26.488 -1.207 36.250 1.00 96.88 243 GLN A N 1
ATOM 1872 C CA . GLN A 1 243 ? -27.250 -2.402 36.599 1.00 96.88 243 GLN A CA 1
ATOM 1873 C C . GLN A 1 243 ? -26.815 -2.964 37.959 1.00 96.88 243 GLN A C 1
ATOM 1875 O O . GLN A 1 243 ? -27.668 -3.250 38.797 1.00 96.88 243 GLN A O 1
ATOM 1880 N N . GLN A 1 244 ? -25.508 -3.044 38.221 1.00 96.62 244 GLN A N 1
ATOM 1881 C CA . GLN A 1 244 ? -24.992 -3.471 39.522 1.00 96.62 244 GLN A CA 1
ATOM 1882 C C . GLN A 1 244 ? -25.471 -2.544 40.651 1.00 96.62 244 GLN A C 1
ATOM 1884 O O . GLN A 1 244 ? -25.939 -3.016 41.685 1.00 96.62 244 GLN A O 1
ATOM 1889 N N . GLN A 1 245 ? -25.433 -1.225 40.442 1.00 96.00 245 GLN A N 1
ATOM 1890 C CA . GLN A 1 245 ? -25.940 -0.263 41.422 1.00 96.00 245 GLN A CA 1
ATOM 1891 C C . GLN A 1 245 ? -27.446 -0.450 41.680 1.00 96.00 245 GLN A C 1
ATOM 1893 O O . GLN A 1 245 ? -27.904 -0.346 42.819 1.00 96.00 245 GLN A O 1
ATOM 1898 N N . GLN A 1 246 ? -28.231 -0.746 40.641 1.00 96.81 246 GLN A N 1
ATOM 1899 C CA . GLN A 1 246 ? -29.656 -1.042 40.781 1.00 96.81 246 GLN A CA 1
ATOM 1900 C C . GLN A 1 246 ? -29.892 -2.323 41.597 1.00 96.81 246 GLN A C 1
ATOM 1902 O O . GLN A 1 246 ? -30.771 -2.339 42.459 1.00 96.81 246 GLN A O 1
ATOM 1907 N N . GLU A 1 247 ? -29.106 -3.374 41.361 1.00 97.62 247 GLU A N 1
ATOM 1908 C CA . GLU A 1 247 ? -29.168 -4.628 42.120 1.00 97.62 247 GLU A CA 1
ATOM 1909 C C . GLU A 1 247 ? -28.817 -4.415 43.601 1.00 97.62 247 GLU A C 1
ATOM 1911 O O . GLU A 1 247 ? -29.546 -4.893 44.471 1.00 97.62 247 GLU A O 1
ATOM 1916 N N . GLU A 1 248 ? -27.785 -3.622 43.907 1.00 96.88 248 GLU A N 1
ATOM 1917 C CA . GLU A 1 248 ? -27.414 -3.260 45.283 1.00 96.88 248 GLU A CA 1
ATOM 1918 C C . GLU A 1 248 ? -28.533 -2.488 45.999 1.00 96.88 248 GLU A C 1
ATOM 1920 O O . GLU A 1 248 ? -28.871 -2.789 47.149 1.00 96.88 248 GLU A O 1
ATOM 1925 N N . VAL A 1 249 ? -29.168 -1.527 45.316 1.00 96.38 249 VAL A N 1
ATOM 1926 C CA . VAL A 1 249 ? -30.317 -0.786 45.863 1.00 96.38 249 VAL A CA 1
ATOM 1927 C C . VAL A 1 249 ? -31.497 -1.723 46.118 1.00 96.38 249 VAL A C 1
ATOM 1929 O O . VAL A 1 249 ? -32.095 -1.675 47.195 1.00 96.38 249 VAL A O 1
ATOM 1932 N N . LEU A 1 250 ? -31.824 -2.606 45.168 1.00 96.94 250 LEU A N 1
ATOM 1933 C CA . LEU A 1 250 ? -32.898 -3.589 45.333 1.00 96.94 250 LEU A CA 1
ATOM 1934 C C . LEU A 1 250 ? -32.611 -4.544 46.497 1.00 96.94 250 LEU A C 1
ATOM 1936 O O . LEU A 1 250 ? -33.502 -4.806 47.306 1.00 96.94 250 LEU A O 1
ATOM 1940 N N . GLN A 1 251 ? -31.371 -5.012 46.639 1.00 96.12 251 GLN A N 1
ATOM 1941 C CA . GLN A 1 251 ? -30.954 -5.856 47.756 1.00 96.12 251 GLN A CA 1
ATOM 1942 C C . GLN A 1 251 ? -31.069 -5.117 49.098 1.00 96.12 251 GLN A C 1
ATOM 1944 O O . GLN A 1 251 ? -31.552 -5.690 50.079 1.00 96.12 251 GLN A O 1
ATOM 1949 N N . GLY A 1 252 ? -30.716 -3.828 49.132 1.00 94.56 252 GLY A N 1
ATOM 1950 C CA . GLY A 1 252 ? -30.930 -2.953 50.284 1.00 94.56 252 GLY A CA 1
ATOM 1951 C C . GLY A 1 252 ? -32.408 -2.829 50.669 1.00 94.56 252 GLY A C 1
ATOM 1952 O O . GLY A 1 252 ? -32.755 -2.991 51.839 1.00 94.56 252 GLY A O 1
ATOM 1953 N N . VAL A 1 253 ? -33.297 -2.625 49.691 1.00 94.88 253 VAL A N 1
ATOM 1954 C CA . VAL A 1 253 ? -34.754 -2.555 49.911 1.00 94.88 253 VAL A CA 1
ATOM 1955 C C . VAL A 1 253 ? -35.308 -3.882 50.438 1.00 94.88 253 VAL A C 1
ATOM 1957 O O . VAL A 1 253 ? -36.096 -3.888 51.387 1.00 94.88 253 VAL A O 1
ATOM 1960 N N . VAL A 1 254 ? -34.880 -5.016 49.874 1.00 96.38 254 VAL A N 1
ATOM 1961 C CA . VAL A 1 254 ? -35.287 -6.351 50.346 1.00 96.38 254 VAL A CA 1
ATOM 1962 C C . VAL A 1 254 ? -34.836 -6.579 51.792 1.00 96.38 254 VAL A C 1
ATOM 1964 O O . VAL A 1 254 ? -35.636 -7.027 52.616 1.00 96.38 254 VAL A O 1
ATOM 1967 N N . SER A 1 255 ? -33.594 -6.221 52.128 1.00 95.31 255 SER A N 1
ATOM 1968 C CA . SER A 1 255 ? -33.052 -6.327 53.490 1.00 95.31 255 SER A CA 1
ATOM 1969 C C . SER A 1 255 ? -33.808 -5.443 54.493 1.00 95.31 255 SER A C 1
ATOM 1971 O O . SER A 1 255 ? -34.180 -5.893 55.584 1.00 95.31 255 SER A O 1
ATOM 1973 N N . ALA A 1 256 ? -34.124 -4.202 54.108 1.00 92.69 256 ALA A N 1
ATOM 1974 C CA . ALA A 1 256 ? -34.924 -3.292 54.923 1.00 92.69 256 ALA A CA 1
ATOM 1975 C C . ALA A 1 256 ? -36.331 -3.854 55.182 1.00 92.69 256 ALA A C 1
ATOM 1977 O O . ALA A 1 256 ? -36.795 -3.857 56.322 1.00 92.69 256 ALA A O 1
ATOM 1978 N N . ARG A 1 257 ? -36.987 -4.414 54.156 1.00 96.81 257 ARG A N 1
ATOM 1979 C CA . ARG A 1 257 ? -38.301 -5.058 54.299 1.00 96.81 257 ARG A CA 1
ATOM 1980 C C . ARG A 1 257 ? -38.257 -6.267 55.234 1.00 96.81 257 ARG A C 1
ATOM 1982 O O . ARG A 1 257 ? -39.143 -6.409 56.068 1.00 96.81 257 ARG A O 1
ATOM 1989 N N . GLN A 1 258 ? -37.235 -7.117 55.135 1.00 96.31 258 GLN A N 1
ATOM 1990 C CA . GLN A 1 258 ? -37.065 -8.244 56.063 1.00 96.31 258 GLN A CA 1
ATOM 1991 C C . GLN A 1 258 ? -36.864 -7.773 57.507 1.00 96.31 258 GLN A C 1
ATOM 1993 O O . GLN A 1 258 ? -37.375 -8.396 58.434 1.00 96.31 258 GLN A O 1
ATOM 1998 N N . SER A 1 259 ? -36.144 -6.668 57.702 1.00 94.56 259 SER A N 1
ATOM 1999 C CA . SER A 1 259 ? -35.939 -6.076 59.027 1.00 94.56 259 SER A CA 1
ATOM 2000 C C . SER A 1 259 ? -37.242 -5.517 59.607 1.00 94.56 259 SER A C 1
ATOM 2002 O O . SER A 1 259 ? -37.508 -5.717 60.788 1.00 94.56 259 SER A O 1
ATOM 2004 N N . LEU A 1 260 ? -38.082 -4.889 58.775 1.00 95.44 260 LEU A N 1
ATOM 2005 C CA . LEU A 1 260 ? -39.417 -4.435 59.174 1.00 95.44 260 LEU A CA 1
ATOM 2006 C C . LEU A 1 260 ? -40.336 -5.603 59.548 1.00 95.44 260 LEU A C 1
ATOM 2008 O O . LEU A 1 260 ? -40.954 -5.541 60.600 1.00 95.44 260 LEU A O 1
ATOM 2012 N N . LEU A 1 261 ? -40.360 -6.684 58.761 1.00 96.44 261 LEU A N 1
ATOM 2013 C CA . LEU A 1 261 ? -41.147 -7.883 59.085 1.00 96.44 261 LEU A CA 1
ATOM 2014 C C . LEU A 1 261 ? -40.700 -8.529 60.405 1.00 96.44 261 LEU A C 1
ATOM 2016 O O . LEU A 1 261 ? -41.526 -8.960 61.200 1.00 96.44 261 LEU A O 1
ATOM 2020 N N . LYS A 1 262 ? -39.388 -8.566 60.677 1.00 96.12 262 LYS A N 1
ATOM 2021 C CA . LYS A 1 262 ? -38.870 -9.033 61.974 1.00 96.12 262 LYS A CA 1
ATOM 2022 C C . LYS A 1 262 ? -39.295 -8.118 63.119 1.00 96.12 262 LYS A C 1
ATOM 2024 O O . LYS A 1 262 ? -39.637 -8.611 64.187 1.00 96.12 262 LYS A O 1
ATOM 2029 N N . ALA A 1 263 ? -39.255 -6.802 62.914 1.00 92.19 263 ALA A N 1
ATOM 2030 C CA . ALA A 1 263 ? -39.712 -5.849 63.917 1.00 92.19 263 ALA A CA 1
ATOM 2031 C C . ALA A 1 263 ? -41.215 -6.011 64.187 1.00 92.19 263 ALA A C 1
ATOM 2033 O O . ALA A 1 263 ? -41.608 -6.055 65.345 1.00 92.19 263 ALA A O 1
ATOM 2034 N N . GLU A 1 264 ? -42.029 -6.165 63.143 1.00 95.56 264 GLU A N 1
ATOM 2035 C CA . GLU A 1 264 ? -43.467 -6.440 63.237 1.00 95.56 264 GLU A CA 1
ATOM 2036 C C . GLU A 1 264 ? -43.738 -7.715 64.046 1.00 95.56 264 GLU A C 1
ATOM 2038 O O . GLU A 1 264 ? -44.491 -7.669 65.012 1.00 95.56 264 GLU A O 1
ATOM 2043 N N . GLN A 1 265 ? -43.013 -8.803 63.770 1.00 96.25 265 GLN A N 1
ATOM 2044 C CA . GLN A 1 265 ? -43.124 -10.050 64.531 1.00 96.25 265 GLN A CA 1
ATOM 2045 C C . GLN A 1 265 ? -42.764 -9.884 66.020 1.00 96.25 265 GLN A C 1
ATOM 2047 O O . GLN A 1 265 ? -43.418 -10.459 66.887 1.00 96.25 265 GLN A O 1
ATOM 2052 N N . VAL A 1 266 ? -41.732 -9.096 66.342 1.00 95.38 266 VAL A N 1
ATOM 2053 C CA . VAL A 1 266 ? -41.368 -8.791 67.741 1.00 95.38 266 VAL A CA 1
ATOM 2054 C C . VAL A 1 266 ? -42.461 -7.966 68.425 1.00 95.38 266 VAL A C 1
ATOM 2056 O O . VAL A 1 266 ? -42.766 -8.197 69.593 1.00 95.38 266 VAL A O 1
ATOM 2059 N N . TRP A 1 267 ? -43.067 -7.017 67.709 1.00 95.25 267 TRP A N 1
ATOM 2060 C CA . TRP A 1 267 ? -44.196 -6.235 68.212 1.00 95.25 267 TRP A CA 1
ATOM 2061 C C . TRP A 1 267 ? -45.430 -7.104 68.474 1.00 95.25 267 TRP A C 1
ATOM 2063 O O . TRP A 1 267 ? -46.056 -6.948 69.520 1.00 95.25 267 TRP A O 1
ATOM 2073 N N . GLU A 1 268 ? -45.752 -8.037 67.575 1.00 94.00 268 GLU A N 1
ATOM 2074 C CA . GLU A 1 268 ? -46.841 -9.004 67.763 1.00 94.00 268 GLU A CA 1
ATOM 2075 C C . GLU A 1 268 ? -46.604 -9.884 68.995 1.00 94.00 268 GLU A C 1
ATOM 2077 O O . GLU A 1 268 ? -47.482 -9.987 69.849 1.00 94.00 268 GLU A O 1
ATOM 2082 N N . GLN A 1 269 ? -45.394 -10.433 69.151 1.00 93.81 269 GLN A N 1
ATOM 2083 C CA . GLN A 1 269 ? -45.022 -11.219 70.334 1.00 93.81 269 GLN A CA 1
ATOM 2084 C C . GLN A 1 269 ? -45.169 -10.412 71.628 1.00 93.81 269 GLN A C 1
ATOM 2086 O O . GLN A 1 269 ? -45.727 -10.901 72.608 1.00 93.81 269 GLN A O 1
ATOM 2091 N N . HIS A 1 270 ? -44.718 -9.156 71.632 1.00 93.44 270 HIS A N 1
ATOM 2092 C CA . HIS A 1 270 ? -44.851 -8.293 72.802 1.00 93.44 270 HIS A CA 1
ATOM 2093 C C . HIS A 1 270 ? -46.319 -7.975 73.130 1.00 93.44 270 HIS A C 1
ATOM 2095 O O . HIS A 1 270 ? -46.706 -7.977 74.299 1.00 93.44 270 HIS A O 1
ATOM 2101 N N . ALA A 1 271 ? -47.153 -7.745 72.111 1.00 92.31 271 ALA A N 1
ATOM 2102 C CA . ALA A 1 271 ? -48.584 -7.524 72.293 1.00 92.31 271 ALA A CA 1
ATOM 2103 C C . ALA A 1 271 ? -49.285 -8.769 72.865 1.00 92.31 271 ALA A C 1
ATOM 2105 O O . ALA A 1 271 ? -50.114 -8.648 73.769 1.00 92.31 271 ALA A O 1
ATOM 2106 N N . GLU A 1 272 ? -48.929 -9.968 72.395 1.00 94.00 272 GLU A N 1
ATOM 2107 C CA . GLU A 1 272 ? -49.427 -11.230 72.952 1.00 94.00 272 GLU A CA 1
ATOM 2108 C C . GLU A 1 272 ? -49.010 -11.417 74.416 1.00 94.00 272 GLU A C 1
ATOM 2110 O O . GLU A 1 272 ? -49.845 -11.775 75.250 1.00 94.00 272 GLU A O 1
ATOM 2115 N N . GLU A 1 273 ? -47.751 -11.131 74.757 1.00 94.06 273 GLU A N 1
ATOM 2116 C CA . GLU A 1 273 ? -47.261 -11.168 76.139 1.00 94.06 273 GLU A CA 1
ATOM 2117 C C . GLU A 1 273 ? -48.005 -10.174 77.042 1.00 94.06 273 GLU A C 1
ATOM 2119 O O . GLU A 1 273 ? -48.372 -10.525 78.168 1.00 94.06 273 GLU A O 1
ATOM 2124 N N . GLU A 1 274 ? -48.287 -8.959 76.559 1.00 94.06 274 GLU A N 1
ATOM 2125 C CA . GLU A 1 274 ? -49.052 -7.956 77.306 1.00 94.06 274 GLU A CA 1
ATOM 2126 C C . GLU A 1 274 ? -50.499 -8.418 77.539 1.00 94.06 274 GLU A C 1
ATOM 2128 O O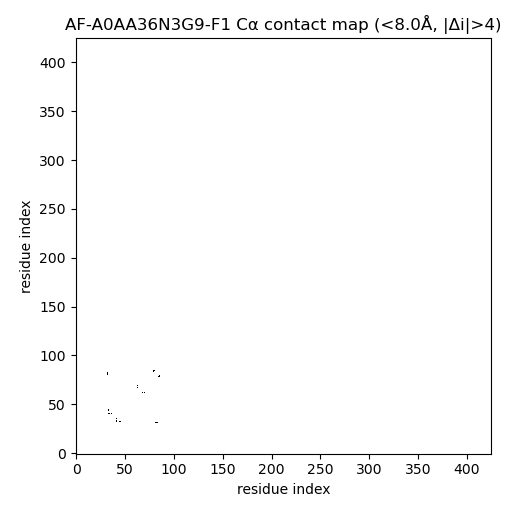 . GLU A 1 274 ? -51.008 -8.337 78.663 1.00 94.06 274 GLU A O 1
ATOM 2133 N N . ILE A 1 275 ? -51.157 -8.961 76.507 1.00 93.38 275 ILE A N 1
ATOM 2134 C CA . ILE A 1 275 ? -52.508 -9.527 76.612 1.00 93.38 275 ILE A CA 1
ATOM 2135 C C . ILE A 1 275 ? -52.516 -10.687 77.614 1.00 93.38 275 ILE A C 1
ATOM 2137 O O . ILE A 1 275 ? -53.361 -10.711 78.511 1.00 93.38 275 ILE A O 1
ATOM 2141 N N . GLN A 1 276 ? -51.563 -11.617 77.526 1.00 91.88 276 GLN A N 1
ATOM 2142 C CA . GLN A 1 276 ? -51.433 -12.717 78.485 1.00 91.88 276 GLN A CA 1
ATOM 2143 C C . GLN A 1 276 ? -51.184 -12.210 79.909 1.00 91.88 276 GLN A C 1
ATOM 2145 O O . GLN A 1 276 ? -51.747 -12.752 80.860 1.00 91.88 276 GLN A O 1
ATOM 2150 N N . GLY A 1 277 ? -50.359 -11.174 80.072 1.00 92.12 277 GLY A N 1
ATOM 2151 C CA . GLY A 1 277 ? -50.121 -10.521 81.355 1.00 92.12 277 GLY A CA 1
ATOM 2152 C C . GLY A 1 277 ? -51.411 -9.965 81.958 1.00 92.12 277 GLY A C 1
ATOM 2153 O O . GLY A 1 277 ? -51.717 -10.248 83.117 1.00 92.12 277 GLY A O 1
ATOM 2154 N N . ARG A 1 278 ? -52.217 -9.252 81.158 1.00 90.75 278 ARG A N 1
ATOM 2155 C CA . ARG A 1 278 ? -53.534 -8.737 81.577 1.00 90.75 278 ARG A CA 1
ATOM 2156 C C . ARG A 1 278 ? -54.492 -9.861 81.975 1.00 90.75 278 ARG A C 1
ATOM 2158 O O . ARG A 1 278 ? -55.121 -9.762 83.026 1.00 90.75 278 ARG A O 1
ATOM 2165 N N . TRP A 1 279 ? -54.553 -10.944 81.197 1.00 92.50 279 TRP A N 1
ATOM 2166 C CA . TRP A 1 279 ? -55.354 -12.127 81.533 1.00 92.50 279 TRP A CA 1
ATOM 2167 C C . TRP A 1 279 ? -54.926 -12.766 82.857 1.00 92.50 279 TRP A C 1
ATOM 2169 O O . TRP A 1 279 ? -55.783 -13.070 83.678 1.00 92.50 279 TRP A O 1
ATOM 2179 N N . ARG A 1 280 ? -53.618 -12.917 83.120 1.00 91.94 280 ARG A N 1
ATOM 2180 C CA . ARG A 1 280 ? -53.123 -13.451 84.406 1.00 91.94 280 ARG A CA 1
ATOM 2181 C C . ARG A 1 280 ? -53.566 -12.589 85.586 1.00 91.94 280 ARG A C 1
ATOM 2183 O O . ARG A 1 280 ? -54.015 -13.131 86.591 1.00 91.94 280 ARG A O 1
ATOM 2190 N N . VAL A 1 281 ? -53.464 -11.264 85.462 1.00 90.94 281 VAL A N 1
ATOM 2191 C CA . VAL A 1 281 ? -53.924 -10.333 86.506 1.00 90.94 281 VAL A CA 1
ATOM 2192 C C . VAL A 1 281 ? -55.433 -10.459 86.717 1.00 90.94 281 VAL A C 1
ATOM 2194 O O . VAL A 1 281 ? -55.877 -10.527 87.859 1.00 90.94 281 VAL A O 1
ATOM 2197 N N . GLN A 1 282 ? -56.220 -10.545 85.643 1.00 92.38 282 GLN A N 1
ATOM 2198 C CA . GLN A 1 282 ? -57.669 -10.716 85.736 1.00 92.38 282 GLN A CA 1
ATOM 2199 C C . GLN A 1 282 ? -58.058 -12.047 86.395 1.00 92.38 282 GLN A C 1
ATOM 2201 O O . GLN A 1 282 ? -58.935 -12.055 87.253 1.00 92.38 282 GLN A O 1
ATOM 2206 N N . SER A 1 283 ? -57.384 -13.149 86.058 1.00 92.25 283 SER A N 1
ATOM 2207 C CA . SER A 1 283 ? -57.610 -14.448 86.702 1.00 92.25 283 SER A CA 1
ATOM 2208 C C . SER A 1 283 ? -57.274 -14.420 88.193 1.00 92.25 283 SER A C 1
ATOM 2210 O O . SER A 1 283 ? -58.034 -14.957 88.992 1.00 92.25 283 SER A O 1
ATOM 2212 N N . LEU A 1 284 ? -56.174 -13.765 88.586 1.00 92.00 284 LEU A N 1
ATOM 2213 C CA . LEU A 1 284 ? -55.822 -13.593 90.001 1.00 92.00 284 LEU A CA 1
ATOM 2214 C C . LEU A 1 284 ? -56.854 -12.739 90.745 1.00 92.00 284 LEU A C 1
ATOM 2216 O O . LEU A 1 284 ? -57.209 -13.062 91.874 1.00 92.00 284 LEU A O 1
ATOM 2220 N N . LEU A 1 285 ? -57.361 -11.675 90.113 1.00 91.81 285 LEU A N 1
ATOM 2221 C CA . LEU A 1 285 ? -58.438 -10.860 90.677 1.00 91.81 285 LEU A CA 1
ATOM 2222 C C . LEU A 1 285 ? -59.720 -11.676 90.865 1.00 91.81 285 LEU A C 1
ATOM 2224 O O . LEU A 1 285 ? -60.328 -11.580 91.923 1.00 91.81 285 LEU A O 1
ATOM 2228 N N . GLN A 1 286 ? -60.097 -12.507 89.889 1.00 92.75 286 GLN A N 1
ATOM 2229 C CA . GLN A 1 286 ? -61.251 -13.405 90.007 1.00 92.75 286 GLN A CA 1
ATOM 2230 C C . GLN A 1 286 ? -61.056 -14.461 91.103 1.00 92.75 286 GLN A C 1
ATOM 2232 O O . GLN A 1 286 ? -62.002 -14.782 91.818 1.00 92.75 286 GLN A O 1
ATOM 2237 N N . GLU A 1 287 ? -59.843 -14.996 91.263 1.00 93.94 287 GLU A N 1
ATOM 2238 C CA . GLU A 1 287 ? -59.536 -15.945 92.337 1.00 93.94 287 GLU A CA 1
ATOM 2239 C C . GLU A 1 287 ? -59.625 -15.279 93.719 1.00 93.94 287 GLU A C 1
ATOM 2241 O O . GLU A 1 287 ? -60.223 -15.845 94.634 1.00 93.94 287 GLU A O 1
ATOM 2246 N N . GLU A 1 288 ? -59.077 -14.073 93.878 1.00 91.81 288 GLU A N 1
ATOM 2247 C CA . GLU A 1 288 ? -59.177 -13.311 95.128 1.00 91.81 288 GLU A CA 1
ATOM 2248 C C . GLU A 1 288 ? -60.613 -12.862 95.417 1.00 91.81 288 GLU A C 1
ATOM 2250 O O . GLU A 1 288 ? -61.066 -12.972 96.554 1.00 91.81 288 GLU A O 1
ATOM 2255 N N . GLU A 1 289 ? -61.372 -12.443 94.405 1.00 92.75 289 GLU A N 1
ATOM 2256 C CA . GLU A 1 289 ? -62.800 -12.148 94.542 1.00 92.75 289 GLU A CA 1
ATOM 2257 C C . GLU A 1 289 ? -63.571 -13.389 95.011 1.00 92.75 289 GLU A C 1
ATOM 2259 O O . GLU A 1 289 ? -64.291 -13.320 96.006 1.00 92.75 289 GLU A O 1
ATOM 2264 N N . ALA A 1 290 ? -63.327 -14.557 94.407 1.00 91.31 290 ALA A N 1
ATOM 2265 C CA . ALA A 1 290 ? -63.925 -15.820 94.838 1.00 91.31 290 ALA A CA 1
ATOM 2266 C C . ALA A 1 290 ? -63.511 -16.219 96.270 1.00 91.31 290 ALA A C 1
ATOM 2268 O O . ALA A 1 290 ? -64.332 -16.721 97.044 1.00 91.31 290 ALA A O 1
ATOM 2269 N N . ARG A 1 291 ? -62.251 -15.983 96.668 1.00 91.69 291 ARG A N 1
ATOM 2270 C CA . ARG A 1 291 ? -61.779 -16.201 98.050 1.00 91.69 291 ARG A CA 1
ATOM 2271 C C . ARG A 1 291 ? -62.486 -15.274 99.035 1.00 91.69 291 ARG A C 1
ATOM 2273 O O . ARG A 1 291 ? -62.923 -15.732 100.094 1.00 91.69 291 ARG A O 1
ATOM 2280 N N . LEU A 1 292 ? -62.624 -13.995 98.691 1.00 89.69 292 LEU A N 1
ATOM 2281 C CA . LEU A 1 292 ? -63.342 -13.012 99.497 1.00 89.69 292 LEU A CA 1
ATOM 2282 C C . LEU A 1 292 ? -64.827 -13.374 99.610 1.00 89.69 292 LEU A C 1
ATOM 2284 O O . LEU A 1 292 ? -65.362 -13.361 100.719 1.00 89.69 292 LEU A O 1
ATOM 2288 N N . GLU A 1 293 ? -65.475 -13.787 98.520 1.00 89.88 293 GLU A N 1
ATOM 2289 C CA . GLU A 1 293 ? -66.855 -14.283 98.531 1.00 89.88 293 GLU A CA 1
ATOM 2290 C C . GLU A 1 293 ? -67.019 -15.540 99.394 1.00 89.88 293 GLU A C 1
ATOM 2292 O O . GLU A 1 293 ? -68.001 -15.654 100.125 1.00 89.88 293 GLU A O 1
ATOM 2297 N N . ALA A 1 294 ? -66.053 -16.463 99.389 1.00 90.12 294 ALA A N 1
ATOM 2298 C CA . ALA A 1 294 ? -66.087 -17.658 100.235 1.00 90.12 294 ALA A CA 1
ATOM 2299 C C . ALA A 1 294 ? -65.933 -17.336 101.736 1.00 90.12 294 ALA A C 1
ATOM 2301 O O . ALA A 1 294 ? -66.479 -18.035 102.598 1.00 90.12 294 ALA A O 1
ATOM 2302 N N . ILE A 1 295 ? -65.192 -16.276 102.068 1.00 91.38 295 ILE A N 1
ATOM 2303 C CA . ILE A 1 295 ? -64.954 -15.819 103.444 1.00 91.38 295 ILE A CA 1
ATOM 2304 C C . ILE A 1 295 ? -66.083 -14.895 103.937 1.00 91.38 295 ILE A C 1
ATOM 2306 O O . ILE A 1 295 ? -66.400 -14.889 105.132 1.00 91.38 295 ILE A O 1
ATOM 2310 N N . ALA A 1 296 ? -66.751 -14.170 103.036 1.00 89.00 296 ALA A N 1
ATOM 2311 C CA . ALA A 1 296 ? -67.799 -13.206 103.358 1.00 89.00 296 ALA A CA 1
ATOM 2312 C C . ALA A 1 296 ? -68.939 -13.768 104.236 1.00 89.00 296 ALA A C 1
ATOM 2314 O O . ALA A 1 296 ? -69.328 -13.077 105.176 1.00 89.00 296 ALA A O 1
ATOM 2315 N N . PRO A 1 297 ? -69.460 -15.000 104.051 1.00 88.56 297 PRO A N 1
ATOM 2316 C CA . PRO A 1 297 ? -70.470 -15.577 104.936 1.00 88.56 297 PRO A CA 1
ATOM 2317 C C . PRO A 1 297 ? -69.965 -15.785 106.363 1.00 88.56 297 PRO A C 1
ATOM 2319 O O . PRO A 1 297 ? -70.731 -15.593 107.305 1.00 88.56 297 PRO A O 1
ATOM 2322 N N . LYS A 1 298 ? -68.688 -16.163 106.538 1.00 87.44 298 LYS A N 1
ATOM 2323 C CA . LYS A 1 298 ? -68.086 -16.349 107.868 1.00 87.44 298 LYS A CA 1
ATOM 2324 C C . LYS A 1 298 ? -68.006 -15.019 108.606 1.00 87.44 298 LYS A C 1
ATOM 2326 O O . LYS A 1 298 ? -68.456 -14.940 109.744 1.00 87.44 298 LYS A O 1
ATOM 2331 N N . TYR A 1 299 ? -67.526 -13.971 107.938 1.00 83.50 299 TYR A N 1
ATOM 2332 C CA . TYR A 1 299 ? -67.508 -12.624 108.512 1.00 83.50 299 TYR A CA 1
ATOM 2333 C C . TYR A 1 299 ? -68.912 -12.067 108.727 1.00 83.50 299 TYR A C 1
ATOM 2335 O O . TYR A 1 299 ? -69.166 -11.461 109.757 1.00 83.50 299 TYR A O 1
ATOM 2343 N N . ARG A 1 300 ? -69.854 -12.304 107.807 1.00 85.94 300 ARG A N 1
ATOM 2344 C CA . ARG A 1 300 ? -71.250 -11.875 107.960 1.00 85.94 300 ARG A CA 1
ATOM 2345 C C . ARG A 1 300 ? -71.907 -12.555 109.165 1.00 85.94 300 ARG A C 1
ATOM 2347 O O . ARG A 1 300 ? -72.622 -11.882 109.896 1.00 85.94 300 ARG A O 1
ATOM 2354 N N . ARG A 1 301 ? -71.614 -13.839 109.417 1.00 82.19 301 ARG A N 1
ATOM 2355 C CA . ARG A 1 301 ? -72.026 -14.545 110.644 1.00 82.19 301 ARG A CA 1
ATOM 2356 C C . ARG A 1 301 ? -71.359 -13.971 111.887 1.00 82.19 301 ARG A C 1
ATOM 2358 O O . ARG A 1 301 ? -72.076 -13.617 112.804 1.00 82.19 301 ARG A O 1
ATOM 2365 N N . GLN A 1 302 ? -70.039 -13.784 111.896 1.00 83.56 302 GLN A N 1
ATOM 2366 C CA . GLN A 1 302 ? -69.340 -13.155 113.028 1.00 83.56 302 GLN A CA 1
ATOM 2367 C C . GLN A 1 302 ? -69.860 -11.739 113.323 1.00 83.56 302 GLN A C 1
ATOM 2369 O O . GLN A 1 302 ? -69.983 -11.339 114.479 1.00 83.56 302 GLN A O 1
ATOM 2374 N N . LEU A 1 303 ? -70.201 -10.973 112.285 1.00 84.06 303 LEU A N 1
ATOM 2375 C CA . LEU A 1 303 ? -70.791 -9.646 112.419 1.00 84.06 303 LEU A CA 1
ATOM 2376 C C . LEU A 1 303 ? -72.221 -9.729 112.970 1.00 84.06 303 LEU A C 1
ATOM 2378 O O . LEU A 1 303 ? -72.573 -8.958 113.849 1.00 84.06 303 LEU A O 1
ATOM 2382 N N . GLN A 1 304 ? -73.038 -10.675 112.499 1.00 82.06 304 GLN A N 1
ATOM 2383 C CA . GLN A 1 304 ? -74.376 -10.918 113.049 1.00 82.06 304 GLN A CA 1
ATOM 2384 C C . GLN A 1 304 ? -74.323 -11.414 114.500 1.00 82.06 304 GLN A C 1
ATOM 2386 O O . GLN A 1 304 ? -75.129 -10.976 115.311 1.00 82.06 304 GLN A O 1
ATOM 2391 N N . GLU A 1 305 ? -73.365 -12.272 114.848 1.00 80.12 305 GLU A N 1
ATOM 2392 C CA . GLU A 1 305 ? -73.139 -12.778 116.206 1.00 80.12 305 GLU A CA 1
ATOM 2393 C C . GLU A 1 305 ? -72.672 -11.665 117.149 1.00 80.12 305 GLU A C 1
ATOM 2395 O O . GLU A 1 305 ? -73.211 -11.524 118.244 1.00 80.12 305 GLU A O 1
ATOM 2400 N N . SER A 1 306 ? -71.730 -10.822 116.718 1.00 75.75 306 SER A N 1
ATOM 2401 C CA . SER A 1 306 ? -71.290 -9.656 117.496 1.00 75.75 306 SER A CA 1
ATOM 2402 C C . SER A 1 306 ? -72.375 -8.579 117.598 1.00 75.75 306 SER A C 1
ATOM 2404 O O . SER A 1 306 ? -72.576 -8.024 118.674 1.00 75.75 306 SER A O 1
ATOM 2406 N N . GLN A 1 307 ? -73.150 -8.318 116.540 1.00 76.19 307 GLN A N 1
ATOM 2407 C CA . GLN A 1 307 ? -74.318 -7.432 116.616 1.00 76.19 307 GLN A CA 1
ATOM 2408 C C . GLN A 1 307 ? -75.406 -7.999 117.534 1.00 76.19 307 GLN A C 1
ATOM 2410 O O . GLN A 1 307 ? -75.977 -7.245 118.316 1.00 76.19 307 GLN A O 1
ATOM 2415 N N . ALA A 1 308 ? -75.662 -9.310 117.509 1.00 69.38 308 ALA A N 1
ATOM 2416 C CA . ALA A 1 308 ? -76.581 -9.961 118.439 1.00 69.38 308 ALA A CA 1
ATOM 2417 C C . ALA A 1 308 ? -76.080 -9.861 119.890 1.00 69.38 308 ALA A C 1
ATOM 2419 O O . ALA A 1 308 ? -76.864 -9.539 120.776 1.00 69.38 308 ALA A O 1
ATOM 2420 N N . GLN A 1 309 ? -74.776 -10.031 120.138 1.00 66.69 30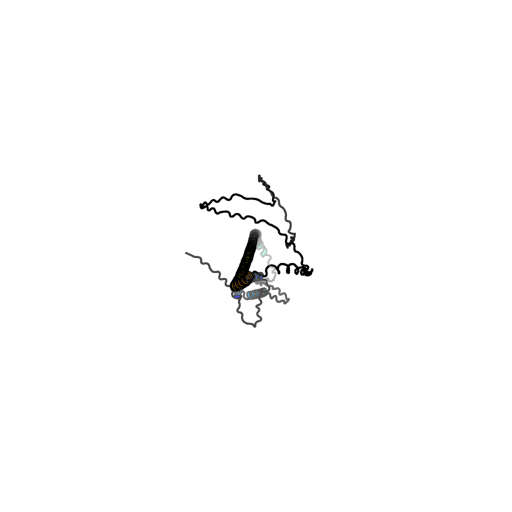9 GLN A N 1
ATOM 2421 C CA . GLN A 1 309 ? -74.178 -9.798 121.460 1.00 66.69 309 GLN A CA 1
ATOM 2422 C C . GLN A 1 309 ? -74.335 -8.344 121.928 1.00 66.69 309 GLN A C 1
ATOM 2424 O O . GLN A 1 309 ? -74.588 -8.105 123.105 1.00 66.69 309 GLN A O 1
ATOM 2429 N N . VAL A 1 310 ? -74.245 -7.377 121.013 1.00 62.97 310 VAL A N 1
ATOM 2430 C CA . VAL A 1 310 ? -74.417 -5.947 121.312 1.00 62.97 310 VAL A CA 1
ATOM 2431 C C . VAL A 1 310 ? -75.892 -5.557 121.513 1.00 62.97 310 VAL A C 1
ATOM 2433 O O . VAL A 1 310 ? -76.176 -4.648 122.287 1.00 62.97 310 VAL A O 1
ATOM 2436 N N . ILE A 1 311 ? -76.839 -6.234 120.856 1.00 56.78 311 ILE A N 1
ATOM 2437 C CA . ILE A 1 311 ? -78.288 -6.002 121.010 1.00 56.78 311 ILE A CA 1
ATOM 2438 C C . ILE A 1 311 ? -78.844 -6.725 122.254 1.00 56.78 311 ILE A C 1
ATOM 2440 O O . ILE A 1 311 ? -79.803 -6.253 122.859 1.00 56.78 311 ILE A O 1
ATOM 2444 N N . CYS A 1 312 ? -78.220 -7.823 122.693 1.00 51.06 312 CYS A N 1
ATOM 2445 C CA . CYS A 1 312 ? -78.605 -8.576 123.894 1.00 51.06 312 CYS A CA 1
ATOM 2446 C C . CYS A 1 312 ? -77.944 -8.091 125.201 1.00 51.06 312 CYS A C 1
ATOM 2448 O O . CYS A 1 312 ? -78.116 -8.736 126.233 1.00 51.06 312 CYS A O 1
ATOM 2450 N N . GLN A 1 313 ? -77.240 -6.955 125.193 1.00 41.88 313 GLN A N 1
ATOM 2451 C CA . GLN A 1 313 ? -76.817 -6.263 126.415 1.00 41.88 313 GLN A CA 1
ATOM 2452 C C . GLN A 1 313 ? -77.390 -4.837 126.465 1.00 41.88 313 GLN A C 1
ATOM 2454 O O . GLN A 1 313 ? -76.719 -3.890 126.051 1.00 41.88 313 GLN A O 1
ATOM 2459 N N . PRO A 1 314 ? -78.619 -4.648 126.978 1.00 42.28 314 PRO A N 1
ATOM 2460 C CA . PRO A 1 314 ? -79.164 -3.313 127.209 1.00 42.28 314 PRO A CA 1
ATOM 2461 C C . PRO A 1 314 ? -78.605 -2.610 128.464 1.00 42.28 314 PRO A C 1
ATOM 2463 O O . PRO A 1 314 ? -78.931 -1.449 128.671 1.00 42.28 314 PRO A O 1
ATOM 2466 N N . GLU A 1 315 ? -77.749 -3.241 129.280 1.00 46.44 315 GLU A N 1
ATOM 2467 C CA . GLU A 1 315 ? -77.408 -2.719 130.623 1.00 46.44 315 GLU A CA 1
ATOM 2468 C C . GLU A 1 315 ? -75.980 -2.176 130.815 1.00 46.44 315 GLU A C 1
ATOM 2470 O O . GLU A 1 315 ? -75.636 -1.779 131.919 1.00 46.44 315 GLU A O 1
ATOM 2475 N N . MET A 1 316 ? -75.142 -2.080 129.776 1.00 46.06 316 MET A N 1
ATOM 2476 C CA . MET A 1 316 ? -73.757 -1.580 129.932 1.00 46.06 316 MET A CA 1
ATOM 2477 C C . MET A 1 316 ? -73.358 -0.566 128.849 1.00 46.06 316 MET A C 1
ATOM 2479 O O . MET A 1 316 ? -72.248 -0.603 128.319 1.00 46.06 316 MET A O 1
ATOM 2483 N N . ARG A 1 317 ? -74.271 0.341 128.475 1.00 44.84 317 ARG A N 1
ATOM 2484 C CA . ARG A 1 317 ? -73.991 1.417 127.501 1.00 44.84 317 ARG A CA 1
ATOM 2485 C C . ARG A 1 317 ? -73.797 2.81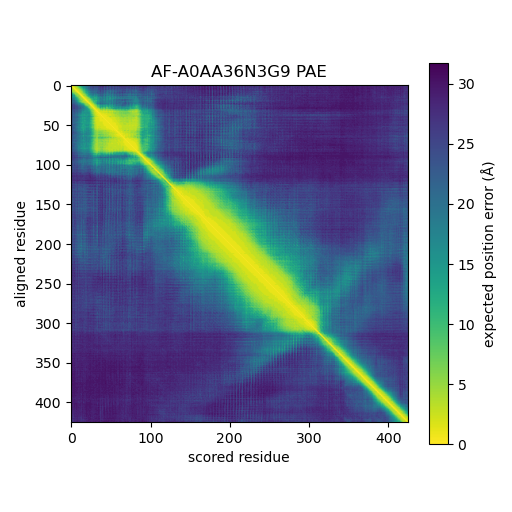3 128.094 1.00 44.84 317 ARG A C 1
ATOM 2487 O O . ARG A 1 317 ? -73.557 3.732 127.319 1.00 44.84 317 ARG A O 1
ATOM 2494 N N . GLU A 1 318 ? -73.790 2.965 129.417 1.00 46.62 318 GLU A N 1
ATOM 2495 C CA . GLU A 1 318 ? -73.548 4.274 130.048 1.00 46.62 318 GLU A CA 1
ATOM 2496 C C . GLU A 1 318 ? -72.189 4.426 130.757 1.00 46.62 318 GLU A C 1
ATOM 2498 O O . GLU A 1 318 ? -71.751 5.553 130.931 1.00 46.62 318 GLU A O 1
ATOM 2503 N N . GLU A 1 319 ? 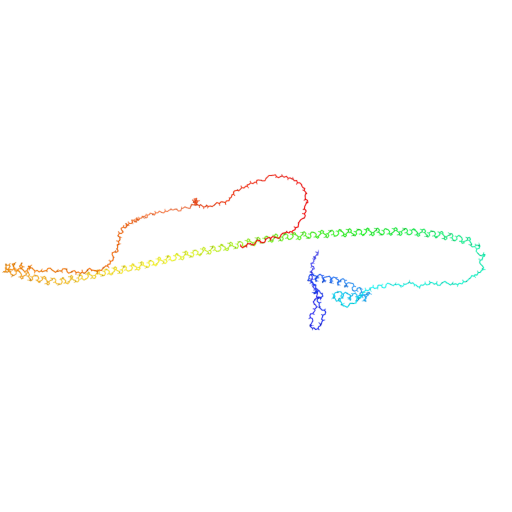-71.432 3.356 131.050 1.00 48.66 319 GLU A N 1
ATOM 2504 C CA . GLU A 1 319 ? -70.177 3.495 131.832 1.00 48.66 319 GLU A CA 1
ATOM 2505 C C . GLU A 1 319 ? -68.859 3.303 131.054 1.00 48.66 319 GLU A C 1
ATOM 2507 O O . GLU A 1 319 ? -67.784 3.572 131.582 1.00 48.66 319 GLU A O 1
ATOM 2512 N N . HIS A 1 320 ? -68.891 2.911 129.774 1.00 47.50 320 HIS A N 1
ATOM 2513 C CA . HIS A 1 320 ? -67.665 2.709 128.974 1.00 47.50 320 HIS A CA 1
ATOM 2514 C C . HIS A 1 320 ? -67.457 3.719 127.832 1.00 47.50 320 HIS A C 1
ATOM 2516 O O . HIS A 1 320 ? -66.487 3.603 127.079 1.00 47.50 320 HIS A O 1
ATOM 2522 N N . ALA A 1 321 ? -68.316 4.740 127.728 1.00 46.22 321 ALA A N 1
ATOM 2523 C CA . ALA A 1 321 ? -68.118 5.869 126.815 1.00 46.22 321 ALA A CA 1
ATOM 2524 C C . ALA A 1 321 ? -67.134 6.925 127.366 1.00 46.22 321 ALA A C 1
ATOM 2526 O O . ALA A 1 321 ? -66.585 7.701 126.586 1.00 46.22 321 ALA A O 1
ATOM 2527 N N . GLU A 1 322 ? -66.826 6.910 128.670 1.00 50.69 322 GLU A N 1
ATOM 2528 C CA . GLU A 1 322 ? -65.914 7.886 129.292 1.00 50.69 322 GLU A CA 1
ATOM 2529 C C . GLU A 1 322 ? -64.465 7.383 129.466 1.00 50.69 322 GLU A C 1
ATOM 2531 O O . GLU A 1 322 ? -63.560 8.187 129.659 1.00 50.69 322 GLU A O 1
ATOM 2536 N N . GLN A 1 323 ? -64.178 6.084 129.288 1.00 49.97 323 GLN A N 1
ATOM 2537 C CA . GLN A 1 323 ? -62.833 5.527 129.543 1.00 49.97 323 GLN A CA 1
ATOM 2538 C C . GLN A 1 323 ? -61.929 5.345 128.306 1.00 49.97 323 GLN A C 1
ATOM 2540 O O . GLN A 1 323 ? -60.756 4.992 128.445 1.00 49.97 323 GLN A O 1
ATOM 2545 N N . VAL A 1 324 ? -62.433 5.597 127.091 1.00 48.78 324 VAL A N 1
ATOM 2546 C CA . VAL A 1 324 ? -61.648 5.474 125.838 1.00 48.78 324 VAL A CA 1
ATOM 2547 C C . VAL A 1 324 ? -61.233 6.837 125.266 1.00 48.78 324 VAL A C 1
ATOM 2549 O O . VAL A 1 324 ? -60.289 6.909 124.481 1.00 48.78 324 VAL A O 1
ATOM 2552 N N . VAL A 1 325 ? -61.829 7.939 125.736 1.00 54.47 325 VAL A N 1
ATOM 2553 C CA . VAL A 1 325 ? -61.382 9.300 125.385 1.00 54.47 325 VAL A CA 1
ATOM 2554 C C . VAL A 1 325 ? -60.085 9.683 126.126 1.00 54.47 325 VAL A C 1
ATOM 2556 O O . VAL A 1 325 ? -59.315 10.496 125.623 1.00 54.47 325 VAL A O 1
ATOM 2559 N N . GLU A 1 326 ? -59.749 9.028 127.245 1.00 51.88 326 GLU A N 1
ATOM 2560 C CA . GLU A 1 326 ? -58.581 9.388 128.073 1.00 51.88 326 GLU A CA 1
ATOM 2561 C C . GLU A 1 326 ? -57.288 8.586 127.779 1.00 51.88 326 GLU A C 1
ATOM 2563 O O . GLU A 1 326 ? -56.219 8.937 128.273 1.00 51.88 326 GLU A O 1
ATOM 2568 N N . LYS A 1 327 ? -57.326 7.543 126.929 1.00 50.91 327 LYS A N 1
ATOM 2569 C CA . LYS A 1 327 ? -56.144 6.704 126.591 1.00 50.91 327 LYS A CA 1
ATOM 2570 C C . LYS A 1 327 ? -55.590 6.859 125.166 1.00 50.91 327 LYS A C 1
ATOM 2572 O O . LYS A 1 327 ? -54.691 6.116 124.785 1.00 50.91 327 LYS A O 1
ATOM 2577 N N . LEU A 1 328 ? -56.054 7.851 124.400 1.00 50.06 328 LEU A N 1
ATOM 2578 C CA . LEU A 1 328 ? -55.400 8.289 123.150 1.00 50.06 328 LEU A CA 1
ATOM 2579 C C . LEU A 1 328 ? -54.725 9.668 123.275 1.00 50.06 328 LEU A C 1
ATOM 2581 O O . LEU A 1 328 ? -54.358 10.289 122.279 1.00 50.06 328 LEU A O 1
ATOM 2585 N N . GLY A 1 329 ? -54.468 10.106 124.511 1.00 53.59 329 GLY A N 1
ATOM 2586 C CA . GLY A 1 329 ? -53.368 11.013 124.806 1.00 53.59 329 GLY A CA 1
ATOM 2587 C C . GLY A 1 329 ? -52.039 10.251 124.760 1.00 53.59 329 GLY A C 1
ATOM 2588 O O . GLY A 1 329 ? -51.801 9.380 125.586 1.00 53.59 329 GLY A O 1
ATOM 2589 N N . HIS A 1 330 ? -51.176 10.627 123.811 1.00 54.94 330 HIS A N 1
ATOM 2590 C CA . HIS A 1 330 ? -49.746 10.276 123.706 1.00 54.94 330 HIS A CA 1
ATOM 2591 C C . HIS A 1 330 ? -49.398 8.938 123.029 1.00 54.94 330 HIS A C 1
ATOM 2593 O O . HIS A 1 330 ? -49.087 7.938 123.668 1.00 54.94 330 HIS A O 1
ATOM 2599 N N . GLY A 1 331 ? -49.305 8.977 121.697 1.00 44.09 331 GLY A N 1
ATOM 2600 C CA . GLY A 1 331 ? -48.599 7.980 120.892 1.00 44.09 331 GLY A CA 1
ATOM 2601 C C . GLY A 1 331 ? -47.927 8.658 119.701 1.00 44.09 331 GLY A C 1
ATOM 2602 O O . GLY A 1 331 ? -48.597 9.194 118.826 1.00 44.09 331 GLY A O 1
ATOM 2603 N N . GLN A 1 332 ? -46.599 8.693 119.728 1.00 47.97 332 GLN A N 1
ATOM 2604 C CA . GLN A 1 332 ? -45.704 9.329 118.765 1.00 47.97 332 GLN A CA 1
ATOM 2605 C C . GLN A 1 332 ? -45.984 8.908 117.315 1.00 47.97 332 GLN A C 1
ATOM 2607 O O . GLN A 1 332 ? -46.116 7.723 117.015 1.00 47.97 332 GLN A O 1
ATOM 2612 N N . GLY A 1 333 ? -45.997 9.882 116.402 1.00 43.75 333 GLY A N 1
ATOM 2613 C CA . GLY A 1 333 ? -45.948 9.611 114.968 1.00 43.75 333 GLY A CA 1
ATOM 2614 C C . GLY A 1 333 ? -44.638 8.902 114.598 1.00 43.75 333 GLY A C 1
ATOM 2615 O O . GLY A 1 333 ? -43.579 9.288 115.106 1.00 43.75 333 GLY A O 1
ATOM 2616 N N . PRO A 1 334 ? -44.662 7.877 113.728 1.00 45.88 334 PRO A N 1
ATOM 2617 C CA . PRO A 1 334 ? -43.436 7.300 113.219 1.00 45.88 334 PRO A CA 1
ATOM 2618 C C . PRO A 1 334 ? -42.724 8.332 112.343 1.00 45.88 334 PRO A C 1
ATOM 2620 O O . PRO A 1 334 ? -43.223 8.788 111.315 1.00 45.88 334 PRO A O 1
ATOM 2623 N N . SER A 1 335 ? -41.540 8.697 112.823 1.00 45.50 335 SER A N 1
ATOM 2624 C CA . SER A 1 335 ? -40.469 9.383 112.116 1.00 45.50 335 SER A CA 1
ATOM 2625 C C . SER A 1 335 ? -40.331 8.854 110.685 1.00 45.50 335 SER A C 1
ATOM 2627 O O . SER A 1 335 ? -40.003 7.685 110.474 1.00 45.50 335 SER A O 1
ATOM 2629 N N . ILE A 1 336 ? -40.582 9.723 109.702 1.00 43.91 336 ILE A N 1
ATOM 2630 C CA . ILE A 1 336 ? -40.220 9.496 108.301 1.00 43.91 336 ILE A CA 1
ATOM 2631 C C . ILE A 1 336 ? -38.692 9.562 108.253 1.00 43.91 336 ILE A C 1
ATOM 2633 O O . ILE A 1 336 ? -38.101 10.640 108.182 1.00 43.91 336 ILE A O 1
ATOM 2637 N N . GLN A 1 337 ? -38.046 8.403 108.375 1.00 43.25 337 GLN A N 1
ATOM 2638 C CA . GLN A 1 337 ? -36.610 8.293 108.184 1.00 43.25 337 GLN A CA 1
ATOM 2639 C C . GLN A 1 337 ? -36.267 8.557 106.719 1.00 43.25 337 GLN A C 1
ATOM 2641 O O . GLN A 1 337 ? -36.783 7.925 105.797 1.00 43.25 337 GLN A O 1
ATOM 2646 N N . ALA A 1 338 ? -35.376 9.528 106.560 1.00 47.28 338 ALA A N 1
ATOM 2647 C CA . ALA A 1 338 ? -34.674 9.864 105.344 1.00 47.28 338 ALA A CA 1
ATOM 2648 C C . ALA A 1 338 ? -33.899 8.660 104.782 1.00 47.28 338 ALA A C 1
ATOM 2650 O O . ALA A 1 338 ? -33.226 7.935 105.514 1.00 47.28 338 ALA A O 1
ATOM 2651 N N . LEU A 1 339 ? -33.947 8.517 103.460 1.00 43.91 339 LEU A N 1
ATOM 2652 C CA . LEU A 1 339 ? -33.007 7.743 102.649 1.00 43.91 339 LEU A CA 1
ATOM 2653 C C . LEU A 1 339 ? -32.219 8.724 101.747 1.00 43.91 339 LEU A C 1
ATOM 2655 O O . LEU A 1 339 ? -32.687 9.839 101.509 1.00 43.91 339 LEU A O 1
ATOM 2659 N N . PRO A 1 340 ? -30.995 8.356 101.330 1.00 55.72 340 PRO A N 1
ATOM 2660 C CA . PRO A 1 340 ? -29.849 9.262 101.214 1.00 55.72 340 PRO A CA 1
ATOM 2661 C C . PRO A 1 340 ? -29.791 10.067 99.902 1.00 55.72 340 PRO A C 1
ATOM 2663 O O . PRO A 1 340 ? -30.351 9.637 98.892 1.00 55.72 340 PRO A O 1
ATOM 2666 N N . PRO A 1 341 ? -29.045 11.190 99.873 1.00 56.38 341 PRO A N 1
ATOM 2667 C CA . PRO A 1 341 ? -28.626 11.831 98.637 1.00 56.38 341 PRO A CA 1
ATOM 2668 C C . PRO A 1 341 ? -27.327 11.173 98.149 1.00 56.38 341 PRO A C 1
ATOM 2670 O O . PRO A 1 341 ? -26.322 11.256 98.839 1.00 56.38 341 PRO A O 1
ATOM 2673 N N . ASP A 1 342 ? -27.354 10.478 97.010 1.00 40.47 342 ASP A N 1
ATOM 2674 C CA . ASP A 1 342 ? -26.270 10.485 96.007 1.00 40.47 342 ASP A CA 1
ATOM 2675 C C . ASP A 1 342 ? -26.452 9.367 94.974 1.00 40.47 342 ASP A C 1
ATOM 2677 O O . ASP A 1 342 ? -26.233 8.188 95.242 1.00 40.47 342 ASP A O 1
ATOM 2681 N N . ALA A 1 343 ? -26.796 9.767 93.751 1.00 40.28 343 ALA A N 1
ATOM 2682 C CA . ALA A 1 343 ? -26.330 9.125 92.526 1.00 40.28 343 ALA A CA 1
ATOM 2683 C C . ALA A 1 343 ? -26.557 10.095 91.362 1.00 40.28 343 ALA A C 1
ATOM 2685 O O . ALA A 1 343 ? -27.590 10.100 90.693 1.00 40.28 343 ALA A O 1
ATOM 2686 N N . SER A 1 344 ? -25.558 10.940 91.143 1.00 53.03 344 SER A N 1
ATOM 2687 C CA . SER A 1 344 ? -25.370 11.768 89.960 1.00 53.03 344 SER A CA 1
ATOM 2688 C C . SER A 1 344 ? -25.599 10.968 88.672 1.00 53.03 344 SER A C 1
ATOM 2690 O O . SER A 1 344 ? -24.817 10.080 88.333 1.00 53.03 344 SER A O 1
ATOM 2692 N N . ARG A 1 345 ? -26.635 11.323 87.905 1.00 41.66 345 ARG A N 1
ATOM 2693 C CA . ARG A 1 345 ? -26.743 11.002 86.475 1.00 41.66 345 ARG A CA 1
ATOM 2694 C C . ARG A 1 345 ? -27.292 12.211 85.709 1.00 41.66 345 ARG A C 1
ATOM 2696 O O . ARG A 1 345 ? -28.219 12.860 86.189 1.00 41.66 345 ARG A O 1
ATOM 2703 N N . PRO A 1 346 ? -26.704 12.548 84.547 1.00 50.06 346 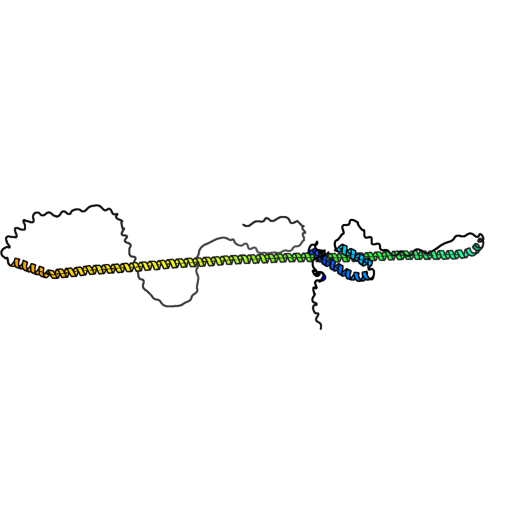PRO A N 1
ATOM 2704 C CA . PRO A 1 346 ? -26.957 13.810 83.871 1.00 50.06 346 PRO A CA 1
ATOM 2705 C C . PRO A 1 346 ? -28.322 13.825 83.178 1.00 50.06 346 PRO A C 1
ATOM 2707 O O . PRO A 1 346 ? -28.690 12.900 82.454 1.00 50.06 346 PRO A O 1
ATOM 2710 N N . LEU A 1 347 ? -29.040 14.930 83.371 1.00 36.44 347 LEU A N 1
ATOM 2711 C CA . LEU A 1 347 ? -30.192 15.326 82.573 1.00 36.44 347 LEU A CA 1
ATOM 2712 C C . LEU A 1 347 ? -29.729 15.614 81.138 1.00 36.44 347 LEU A C 1
ATOM 2714 O O . LEU A 1 347 ? -29.102 16.637 80.871 1.00 36.44 347 LEU A O 1
ATOM 2718 N N . VAL A 1 348 ? -30.060 14.723 80.206 1.00 42.81 348 VAL A N 1
ATOM 2719 C CA . VAL A 1 348 ? -30.103 15.064 78.781 1.00 42.81 348 VAL A CA 1
ATOM 2720 C C . VAL A 1 348 ? -31.444 15.740 78.525 1.00 42.81 348 VAL A C 1
ATOM 2722 O O . VAL A 1 348 ? -32.505 15.123 78.626 1.00 42.81 348 VAL A O 1
ATOM 2725 N N . CYS A 1 349 ? -31.391 17.029 78.203 1.00 36.00 349 CYS A N 1
ATOM 2726 C CA . CYS A 1 349 ? -32.517 17.806 77.709 1.00 36.00 349 CYS A CA 1
ATOM 2727 C C . CYS A 1 349 ? -33.043 17.200 76.397 1.00 36.00 349 CYS A C 1
ATOM 2729 O O . CYS A 1 349 ? -32.524 17.494 75.321 1.00 36.00 349 CYS A O 1
ATOM 2731 N N . LEU A 1 350 ? -34.107 16.397 76.457 1.00 41.78 350 LEU A N 1
ATOM 2732 C CA . LEU A 1 350 ? -34.939 16.140 75.284 1.00 41.78 350 LEU A CA 1
ATOM 2733 C C . LEU A 1 350 ? -35.866 17.339 75.081 1.00 41.78 350 LEU A C 1
ATOM 2735 O O . LEU A 1 350 ? -36.943 17.451 75.668 1.00 41.78 350 LEU A O 1
ATOM 2739 N N . ALA A 1 351 ? -35.405 18.261 74.236 1.00 40.12 351 ALA A N 1
ATOM 2740 C CA . ALA A 1 351 ? -36.223 19.309 73.659 1.00 40.12 351 ALA A CA 1
ATOM 2741 C C . ALA A 1 351 ? -37.405 18.675 72.912 1.00 40.12 351 ALA A C 1
ATOM 2743 O O . ALA A 1 351 ? -37.266 18.026 71.875 1.00 40.12 351 ALA A O 1
ATOM 2744 N N . ARG A 1 352 ? -38.596 18.883 73.466 1.00 41.78 352 ARG A N 1
ATOM 2745 C CA . ARG A 1 352 ? -39.885 18.514 72.892 1.00 41.78 352 ARG A CA 1
ATOM 2746 C C . ARG A 1 352 ? -40.178 19.463 71.720 1.00 41.78 352 ARG A C 1
ATOM 2748 O O . ARG A 1 352 ? -40.845 20.479 71.890 1.00 41.78 352 ARG A O 1
ATOM 2755 N N . SER A 1 353 ? -39.651 19.166 70.531 1.00 38.09 353 SER A N 1
ATOM 2756 C CA . SER A 1 353 ? -40.047 19.865 69.303 1.00 38.09 353 SER A CA 1
ATOM 2757 C C . SER A 1 353 ? -41.409 19.339 68.853 1.00 38.09 353 SER A C 1
ATOM 2759 O O . SER A 1 353 ? -41.531 18.251 68.295 1.00 38.09 353 SER A O 1
ATOM 2761 N N . ARG A 1 354 ? -42.458 20.118 69.126 1.00 45.88 354 ARG A N 1
ATOM 2762 C CA . ARG A 1 354 ? -43.735 20.004 68.423 1.00 45.88 354 ARG A CA 1
ATOM 2763 C C . ARG A 1 354 ? -43.487 20.401 66.964 1.00 45.88 354 ARG A C 1
ATOM 2765 O O . ARG A 1 354 ? -43.381 21.589 66.672 1.00 45.88 354 ARG A O 1
ATOM 2772 N N . ARG A 1 355 ? -43.404 19.430 66.052 1.00 42.00 355 ARG A N 1
ATOM 2773 C CA . ARG A 1 355 ? -43.690 19.662 64.630 1.00 42.00 355 ARG A CA 1
ATOM 2774 C C . ARG A 1 355 ? -45.039 19.048 64.290 1.00 42.00 355 ARG A C 1
ATOM 2776 O O . ARG A 1 355 ? -45.337 17.918 64.659 1.00 42.00 355 ARG A O 1
ATOM 2783 N N . CYS A 1 356 ? -45.848 19.877 63.649 1.00 41.31 356 CYS A N 1
ATOM 2784 C CA . CYS A 1 356 ? -47.206 19.636 63.198 1.00 41.31 356 CYS A CA 1
ATOM 2785 C C . CYS A 1 356 ? -47.318 18.387 62.307 1.00 41.31 356 CYS A C 1
ATOM 2787 O O . CYS A 1 356 ? -46.409 18.139 61.512 1.00 41.31 356 CYS A O 1
ATOM 2789 N N . PRO A 1 357 ? -48.445 17.656 62.342 1.00 45.69 357 PRO A N 1
ATOM 2790 C CA . PRO A 1 357 ? -48.786 16.742 61.265 1.00 45.69 357 PRO A CA 1
ATOM 2791 C C . PRO A 1 357 ? -49.213 17.565 60.041 1.00 45.69 357 PRO A C 1
ATOM 2793 O O . PRO A 1 357 ? -50.173 18.334 60.098 1.00 45.69 357 PRO A O 1
ATOM 2796 N N . ALA A 1 358 ? -48.482 17.429 58.936 1.00 38.84 358 ALA A N 1
ATOM 2797 C CA . ALA A 1 358 ? -48.950 17.896 57.640 1.00 38.84 358 ALA A CA 1
ATOM 2798 C C . ALA A 1 358 ? -50.112 16.994 57.199 1.00 38.84 358 ALA A C 1
ATOM 2800 O O . ALA A 1 358 ? -49.955 15.782 57.063 1.00 38.84 358 ALA A O 1
ATOM 2801 N N . GLN A 1 359 ? -51.281 17.604 57.018 1.00 39.25 359 GLN A N 1
ATOM 2802 C CA . GLN A 1 359 ? -52.446 17.002 56.385 1.00 39.25 359 GLN A CA 1
ATOM 2803 C C . GLN A 1 359 ? -52.079 16.563 54.963 1.00 39.25 359 GLN A C 1
ATOM 2805 O O . GLN A 1 359 ? -51.769 17.393 54.111 1.00 39.25 359 GLN A O 1
ATOM 2810 N N . ILE A 1 360 ? -52.137 15.259 54.704 1.00 43.75 360 ILE A N 1
ATOM 2811 C CA . ILE A 1 360 ? -52.175 14.714 53.348 1.00 43.75 360 ILE A CA 1
ATOM 2812 C C . ILE A 1 360 ? -53.656 14.549 53.004 1.00 43.75 360 ILE A C 1
ATOM 2814 O O . ILE A 1 360 ? -54.348 13.707 53.572 1.00 43.75 360 ILE A O 1
ATOM 2818 N N . HIS A 1 361 ? -54.152 15.404 52.111 1.00 42.97 361 HIS A N 1
ATOM 2819 C CA . HIS A 1 361 ? -55.461 15.249 51.483 1.00 42.97 361 HIS A CA 1
ATOM 2820 C C . HIS A 1 361 ? -55.490 13.965 50.634 1.00 42.97 361 HIS A C 1
ATOM 2822 O O . HIS A 1 361 ? -54.589 13.781 49.812 1.00 42.97 361 HIS A O 1
ATOM 2828 N N . PRO A 1 362 ? -56.538 13.128 50.723 1.00 52.53 362 PRO A N 1
ATOM 2829 C CA . PRO A 1 362 ? -56.825 12.151 49.687 1.00 52.53 362 PRO A CA 1
ATOM 2830 C C . PRO A 1 362 ? -57.531 12.883 48.540 1.00 52.53 362 PRO A C 1
ATOM 2832 O O . PRO A 1 362 ? -58.596 13.474 48.734 1.00 52.53 362 PRO A O 1
ATOM 2835 N N . ARG A 1 363 ? -56.931 12.896 47.345 1.00 38.53 363 ARG A N 1
ATOM 2836 C CA . ARG A 1 363 ? -57.623 13.371 46.144 1.00 38.53 363 ARG A CA 1
ATOM 2837 C C . ARG A 1 363 ? -58.244 12.181 45.426 1.00 38.53 363 ARG A C 1
ATOM 2839 O O . ARG A 1 363 ? -57.551 11.266 44.999 1.00 38.53 363 ARG A O 1
ATOM 2846 N N . HIS A 1 364 ? -59.565 12.257 45.380 1.00 43.88 364 HIS A N 1
ATOM 2847 C CA . HIS A 1 364 ? -60.513 11.398 44.699 1.00 43.88 364 HIS A CA 1
ATOM 2848 C C . HIS A 1 364 ? -60.147 11.109 43.240 1.00 43.88 364 HIS A C 1
ATOM 2850 O O . HIS A 1 364 ? -59.654 11.974 42.514 1.00 43.88 364 HIS A O 1
ATOM 2856 N N . GLU A 1 365 ? -60.501 9.894 42.843 1.00 45.94 365 GLU A N 1
ATOM 2857 C CA . GLU A 1 365 ? -60.649 9.413 41.478 1.00 45.94 365 GLU A CA 1
ATOM 2858 C C . GLU A 1 365 ? -61.530 10.342 40.630 1.00 45.94 365 GLU A C 1
ATOM 2860 O O . GLU A 1 365 ? -62.568 10.832 41.079 1.00 45.94 365 GLU A O 1
ATOM 2865 N N . SER A 1 366 ? -61.157 10.502 39.363 1.00 41.72 366 SER A N 1
ATOM 2866 C CA . SER A 1 366 ? -62.132 10.671 38.287 1.00 41.72 366 SER A CA 1
ATOM 2867 C C . SER A 1 366 ? -61.599 9.954 37.053 1.00 41.72 366 SER A C 1
ATOM 2869 O O . SER A 1 366 ? -60.526 10.272 36.544 1.00 41.72 366 SER A O 1
ATOM 2871 N N . GLY A 1 367 ? -62.336 8.920 36.651 1.00 44.94 367 GLY A N 1
ATOM 2872 C CA . GLY A 1 367 ? -62.189 8.270 35.361 1.00 44.94 367 GLY A CA 1
ATOM 2873 C C . GLY A 1 367 ? -62.595 9.210 34.228 1.00 44.94 367 GLY A C 1
ATOM 2874 O O . GLY A 1 367 ? -63.440 10.091 34.396 1.00 44.94 367 GLY A O 1
ATOM 2875 N N . GLY A 1 368 ? -61.985 8.983 33.075 1.00 38.72 368 GLY A N 1
ATOM 2876 C CA . GLY A 1 368 ? -62.326 9.595 31.803 1.00 38.72 368 GLY A CA 1
ATOM 2877 C C . GLY A 1 368 ? -61.746 8.723 30.701 1.00 38.72 368 GLY A C 1
ATOM 2878 O O . GLY A 1 368 ? -60.539 8.736 30.475 1.00 38.72 368 GLY A O 1
ATOM 2879 N N . ASP A 1 369 ? -62.612 7.923 30.089 1.00 43.97 369 ASP A N 1
ATOM 2880 C CA . ASP A 1 369 ? -62.366 7.240 28.825 1.00 43.97 369 ASP A CA 1
ATOM 2881 C C . ASP A 1 369 ? -62.188 8.245 27.667 1.00 43.97 369 ASP A C 1
ATOM 2883 O O . ASP A 1 369 ? -62.656 9.383 27.735 1.00 43.97 369 ASP A O 1
ATOM 2887 N N . VAL A 1 370 ? -61.659 7.708 26.560 1.00 40.72 370 VAL A N 1
ATOM 2888 C CA . VAL A 1 370 ? -61.908 8.077 25.149 1.00 40.72 370 VAL A CA 1
ATOM 2889 C C . VAL A 1 370 ? -60.785 8.819 24.382 1.00 40.72 370 VAL A C 1
ATOM 2891 O O . VAL A 1 370 ? -60.340 9.906 24.727 1.00 40.72 370 VAL A O 1
ATOM 2894 N N . GLU A 1 371 ? -60.440 8.169 23.258 1.00 37.06 371 GLU A N 1
ATOM 2895 C CA . GLU A 1 371 ? -59.923 8.650 21.960 1.00 37.06 371 GLU A CA 1
ATOM 2896 C C . GLU A 1 371 ? -58.424 8.893 21.693 1.00 37.06 371 GLU A C 1
ATOM 2898 O O . GLU A 1 371 ? -57.838 9.947 21.909 1.00 37.06 371 GLU A O 1
ATOM 2903 N N . VAL A 1 372 ? -57.843 7.871 21.050 1.00 46.81 372 VAL A N 1
ATOM 2904 C CA . VAL A 1 372 ? -57.243 7.909 19.700 1.00 46.81 372 VAL A CA 1
ATOM 2905 C C . VAL A 1 372 ? -57.249 9.281 19.003 1.00 46.81 372 VAL A C 1
ATOM 2907 O O . VAL A 1 372 ? -58.276 9.709 18.492 1.00 46.81 372 VAL A O 1
ATOM 2910 N N . ALA A 1 373 ? -56.061 9.856 18.799 1.00 36.16 373 ALA A N 1
ATOM 2911 C CA . ALA A 1 373 ? -55.696 10.535 17.553 1.00 36.16 373 ALA A CA 1
ATOM 2912 C C . ALA A 1 373 ? -54.173 10.706 17.469 1.00 36.16 373 ALA A C 1
ATOM 2914 O O . ALA A 1 373 ? -53.541 11.299 18.341 1.00 36.16 373 ALA A O 1
ATOM 2915 N N . GLY A 1 374 ? -53.582 10.180 16.395 1.00 47.50 374 GLY A N 1
ATOM 2916 C CA . GLY A 1 374 ? -52.214 10.493 16.002 1.00 47.50 374 GLY A CA 1
ATOM 2917 C C . GLY A 1 374 ? -52.106 11.939 15.519 1.00 47.50 374 GLY A C 1
ATOM 2918 O O . GLY A 1 374 ? -52.971 12.430 14.799 1.00 47.50 374 GLY A O 1
ATOM 2919 N N . GLY A 1 375 ? -51.020 12.606 15.895 1.00 33.47 375 GLY A N 1
ATOM 2920 C CA . GLY A 1 375 ? -50.728 13.972 15.478 1.00 33.47 375 GLY A CA 1
ATOM 2921 C C . GLY A 1 375 ? -49.259 14.289 15.706 1.00 33.47 375 GLY A C 1
ATOM 2922 O O . GLY A 1 375 ? -48.860 14.686 16.794 1.00 33.47 375 GLY A O 1
ATOM 2923 N N . VAL A 1 376 ? -48.452 14.073 14.669 1.00 46.84 376 VAL A N 1
ATOM 2924 C CA . VAL A 1 376 ? -47.048 14.486 14.590 1.00 46.84 376 VAL A CA 1
ATOM 2925 C C . VAL A 1 376 ? -47.013 16.001 14.408 1.00 46.84 376 VAL A C 1
ATOM 2927 O O . VAL A 1 376 ? -47.394 16.478 13.345 1.00 46.84 376 VAL A O 1
ATOM 2930 N N . CYS A 1 377 ? -46.542 16.743 15.409 1.00 36.25 377 CYS A N 1
ATOM 2931 C CA . CYS A 1 377 ? -46.044 18.116 15.271 1.00 36.25 377 CYS A CA 1
ATOM 2932 C C . CYS A 1 377 ? -44.970 18.362 16.343 1.00 36.25 377 CYS A C 1
ATOM 2934 O O . CYS A 1 377 ? -45.292 18.637 17.495 1.00 36.25 377 CYS A O 1
ATOM 2936 N N . GLU A 1 378 ? -43.693 18.281 15.962 1.00 37.09 378 GLU A N 1
ATOM 2937 C CA . GLU A 1 378 ? -42.594 18.855 16.743 1.00 37.09 378 GLU A CA 1
ATOM 2938 C C . GLU A 1 378 ? -42.316 20.277 16.242 1.00 37.09 378 GLU A C 1
ATOM 2940 O O . GLU A 1 378 ? -41.795 20.494 15.149 1.00 37.09 378 GLU A O 1
ATOM 2945 N N . THR A 1 379 ? -42.644 21.255 17.080 1.00 40.62 379 THR A N 1
ATOM 2946 C CA . THR A 1 379 ? -42.022 22.580 17.083 1.00 40.62 379 THR A CA 1
ATOM 2947 C C . THR A 1 379 ? -41.533 22.861 18.493 1.00 40.62 379 THR A C 1
ATOM 2949 O O . THR A 1 379 ? -42.309 22.719 19.435 1.00 40.62 379 THR A O 1
ATOM 2952 N N . GLY A 1 380 ? -40.303 23.359 18.620 1.00 32.97 380 GLY A N 1
ATOM 2953 C CA . GLY A 1 380 ? -39.903 24.156 19.780 1.00 32.97 380 GLY A CA 1
ATOM 2954 C C . GLY A 1 380 ? -38.631 23.695 20.477 1.00 32.97 380 GLY A C 1
ATOM 2955 O O . GLY A 1 380 ? -38.652 22.805 21.315 1.00 32.97 380 GLY A O 1
ATOM 2956 N N . ALA A 1 381 ? -37.536 24.390 20.166 1.00 41.00 381 ALA A N 1
ATOM 2957 C CA . ALA A 1 381 ? -36.322 24.469 20.977 1.00 41.00 381 ALA A CA 1
ATOM 2958 C C . ALA A 1 381 ? -36.615 24.954 22.421 1.00 41.00 381 ALA A C 1
ATOM 2960 O O . ALA A 1 381 ? -37.689 25.505 22.678 1.00 41.00 381 ALA A O 1
ATOM 2961 N N . PRO A 1 382 ? -35.633 24.879 23.343 1.00 53.12 382 PRO A N 1
ATOM 2962 C CA . PRO A 1 382 ? -34.810 26.082 23.517 1.00 53.12 382 PRO A CA 1
ATOM 2963 C C . PRO A 1 382 ? -33.311 25.854 23.813 1.00 53.12 382 PRO A C 1
ATOM 2965 O O . PRO A 1 382 ? -32.899 24.890 24.444 1.00 53.12 382 PRO A O 1
ATOM 2968 N N . ALA A 1 383 ? -32.533 26.831 23.330 1.00 37.00 383 ALA A N 1
ATOM 2969 C CA . ALA A 1 383 ? -31.357 27.496 23.909 1.00 37.00 383 ALA A CA 1
ATOM 2970 C C . ALA A 1 383 ? -30.422 26.752 24.892 1.00 37.00 383 ALA A C 1
ATOM 2972 O O . ALA A 1 383 ? -30.821 26.427 26.003 1.00 37.00 383 ALA A O 1
ATOM 2973 N N . ALA A 1 384 ? -29.115 26.732 24.584 1.00 35.91 384 ALA A N 1
ATOM 2974 C CA . ALA A 1 384 ? -28.125 27.659 25.173 1.00 35.91 384 ALA A CA 1
ATOM 2975 C C . ALA A 1 384 ? -26.664 27.293 24.809 1.00 35.91 384 ALA A C 1
ATOM 2977 O O . ALA A 1 384 ? -26.268 26.145 24.949 1.00 35.91 384 ALA A O 1
ATOM 2978 N N . GLY A 1 385 ? -25.879 28.321 24.435 1.00 32.28 385 GLY A N 1
ATOM 2979 C CA . GLY A 1 385 ? -24.415 28.462 24.602 1.00 32.28 385 GLY A CA 1
ATOM 2980 C C . GLY A 1 385 ? -23.512 27.522 23.785 1.00 32.28 385 GLY A C 1
ATOM 2981 O O . GLY A 1 385 ? -23.561 26.317 23.932 1.00 32.28 385 GLY A O 1
ATOM 2982 N N . GLY A 1 386 ? -22.601 27.951 22.916 1.00 35.34 386 GLY A N 1
ATOM 2983 C CA . GLY A 1 386 ? -21.881 29.211 22.793 1.00 35.34 386 GLY A CA 1
ATOM 2984 C C . GLY A 1 386 ? -20.399 28.878 22.596 1.00 35.34 386 GLY A C 1
ATOM 2985 O O . GLY A 1 386 ? -19.755 28.451 23.541 1.00 35.34 386 GLY A O 1
ATOM 2986 N N . ALA A 1 387 ? -19.853 29.072 21.394 1.00 35.69 387 ALA A N 1
ATOM 2987 C CA . ALA A 1 387 ? -18.416 29.253 21.172 1.00 35.69 387 ALA A CA 1
ATOM 2988 C C . ALA A 1 387 ? -18.176 29.831 19.771 1.00 35.69 387 ALA A C 1
ATOM 2990 O O . ALA A 1 387 ? -18.813 29.448 18.795 1.00 35.69 387 ALA A O 1
ATOM 2991 N N . ARG A 1 388 ? -17.293 30.825 19.733 1.00 36.97 388 ARG A N 1
ATOM 2992 C CA . ARG A 1 388 ? -16.997 31.740 18.629 1.00 36.97 388 ARG A CA 1
ATOM 2993 C C . ARG A 1 388 ? -15.985 31.164 17.624 1.00 36.97 388 ARG A C 1
ATOM 2995 O O . ARG A 1 388 ? -15.275 30.214 17.929 1.00 36.97 388 ARG A O 1
ATOM 3002 N N . CYS A 1 389 ? -15.847 31.925 16.531 1.00 34.12 389 CYS A N 1
ATOM 3003 C CA . CYS A 1 389 ? -14.690 32.081 15.632 1.00 34.12 389 CYS A CA 1
ATOM 3004 C C . CYS A 1 389 ? -14.641 31.200 14.372 1.00 34.12 389 CYS A C 1
ATOM 3006 O O . CYS A 1 389 ? -14.148 30.083 14.411 1.00 34.12 389 CYS A O 1
ATOM 3008 N N . ALA A 1 390 ? -15.005 31.784 13.223 1.00 37.94 390 ALA A N 1
ATOM 3009 C CA . ALA A 1 390 ? -14.106 31.943 12.070 1.00 37.94 390 ALA A CA 1
ATOM 3010 C C . ALA A 1 390 ? -14.746 32.886 11.036 1.00 37.94 390 ALA A C 1
ATOM 3012 O O . ALA A 1 390 ? -15.951 32.846 10.799 1.00 37.94 390 ALA A O 1
ATOM 3013 N N . GLY A 1 391 ? -13.923 33.784 10.498 1.00 35.72 391 GLY A N 1
ATOM 3014 C CA . GLY A 1 391 ? -14.316 34.937 9.702 1.00 35.72 391 GLY A CA 1
ATOM 3015 C C . GLY A 1 391 ? -14.767 34.623 8.279 1.00 35.72 391 GLY A C 1
ATOM 3016 O O . GLY A 1 391 ? -14.449 33.599 7.678 1.00 35.72 391 GLY A O 1
ATOM 3017 N N . SER A 1 392 ? -15.528 35.578 7.768 1.00 36.66 392 SER A N 1
ATOM 3018 C CA . SER A 1 392 ? -16.170 35.641 6.467 1.00 36.66 392 SER A CA 1
ATOM 3019 C C . SER A 1 392 ? -15.215 36.008 5.328 1.00 36.66 392 SER A C 1
ATOM 3021 O O . SER A 1 392 ? -14.488 36.991 5.406 1.00 36.66 392 SER A O 1
ATOM 3023 N N . GLN A 1 393 ? -15.338 35.238 4.247 1.00 39.06 393 GLN A N 1
ATOM 3024 C CA . GLN A 1 393 ? -15.555 35.669 2.859 1.00 39.06 393 GLN A CA 1
ATOM 3025 C C . GLN A 1 393 ? -14.843 36.940 2.359 1.00 39.06 393 GLN A C 1
ATOM 3027 O O . GLN A 1 393 ? -15.260 38.059 2.639 1.00 39.06 393 GLN A O 1
ATOM 3032 N N . GLY A 1 394 ? -13.911 36.735 1.428 1.00 35.50 394 GLY A N 1
ATOM 3033 C CA . GLY A 1 394 ? -13.662 37.651 0.317 1.00 35.50 394 GLY A CA 1
ATOM 3034 C C . GLY A 1 394 ? -13.956 36.917 -0.991 1.00 35.50 394 GLY A C 1
ATOM 3035 O O . GLY A 1 394 ? -13.207 36.024 -1.376 1.00 35.50 394 GLY A O 1
ATOM 3036 N N . ARG A 1 395 ? -15.077 37.249 -1.643 1.00 41.25 395 ARG A N 1
ATOM 3037 C CA . ARG A 1 395 ? -15.362 36.883 -3.038 1.00 41.25 395 ARG A CA 1
ATOM 3038 C C . ARG A 1 395 ? -14.705 37.931 -3.938 1.00 41.25 395 ARG A C 1
ATOM 3040 O O . ARG A 1 395 ? -14.980 39.113 -3.763 1.00 41.25 395 ARG A O 1
ATOM 3047 N N . GLY A 1 396 ? -13.896 37.497 -4.899 1.00 37.84 396 GLY A N 1
ATOM 3048 C CA . GLY A 1 396 ? -13.443 38.309 -6.028 1.00 37.84 396 GLY A CA 1
ATOM 3049 C C . GLY A 1 396 ? -13.803 37.603 -7.333 1.00 37.84 396 GLY A C 1
ATOM 3050 O O . GLY A 1 396 ? -13.440 36.445 -7.523 1.00 37.84 396 GLY A O 1
ATOM 3051 N N . GLU A 1 397 ? -14.577 38.278 -8.182 1.00 41.19 397 GLU A N 1
ATOM 3052 C CA . GLU A 1 397 ? -14.912 37.873 -9.554 1.00 41.19 397 GLU A CA 1
ATOM 3053 C C . GLU A 1 397 ? -13.676 37.860 -10.477 1.00 41.19 397 GLU A C 1
ATOM 3055 O O . GLU A 1 397 ? -12.742 38.629 -10.245 1.00 41.19 397 GLU A O 1
ATOM 3060 N N . PRO A 1 398 ? -13.689 37.094 -11.586 1.00 52.00 398 PRO A N 1
ATOM 3061 C CA . PRO A 1 398 ? -12.740 37.261 -12.678 1.00 52.00 398 PRO A CA 1
ATOM 3062 C C . PRO A 1 398 ? -13.364 38.039 -13.854 1.00 52.00 398 PRO A C 1
ATOM 3064 O O . PRO A 1 398 ? -14.445 37.703 -14.341 1.00 52.00 398 PRO A O 1
ATOM 3067 N N . ARG A 1 399 ? -12.653 39.048 -14.371 1.00 44.44 399 ARG A N 1
ATOM 3068 C CA . ARG A 1 399 ? -12.902 39.658 -15.690 1.00 44.44 399 ARG A CA 1
ATOM 3069 C C . ARG A 1 399 ? -11.584 39.997 -16.389 1.00 44.44 399 ARG A C 1
ATOM 3071 O O . ARG A 1 399 ? -10.740 40.636 -15.777 1.00 44.44 399 ARG A O 1
ATOM 3078 N N . GLY A 1 400 ? -11.518 39.648 -17.682 1.00 39.53 400 GLY A N 1
ATOM 3079 C CA . GLY A 1 400 ? -10.554 40.116 -18.697 1.00 39.53 400 GLY A CA 1
ATOM 3080 C C . GLY A 1 400 ? -9.162 39.495 -18.553 1.00 39.53 400 GLY A C 1
ATOM 3081 O O . GLY A 1 400 ? -8.572 39.576 -17.492 1.00 39.53 400 GLY A O 1
ATOM 3082 N N . GLY A 1 401 ? -8.578 38.785 -19.518 1.00 42.81 401 GLY A N 1
ATOM 3083 C CA . GLY A 1 401 ? -8.607 38.986 -20.963 1.00 42.81 401 GLY A CA 1
ATOM 3084 C C . GLY A 1 401 ? -7.390 39.820 -21.354 1.00 42.81 401 GLY A C 1
ATOM 3085 O O . GLY A 1 401 ? -7.390 40.998 -21.041 1.00 42.81 401 GLY A O 1
ATOM 3086 N N . GLU A 1 402 ? -6.379 39.202 -21.978 1.00 40.00 402 GLU A N 1
ATOM 3087 C CA . GLU A 1 402 ? -5.632 39.723 -23.137 1.00 40.00 402 GLU A CA 1
ATOM 3088 C C . GLU A 1 402 ? -4.435 38.829 -23.508 1.00 40.00 402 GLU A C 1
ATOM 3090 O O . GLU A 1 402 ? -3.728 38.274 -22.669 1.00 40.00 402 GLU A O 1
ATOM 3095 N N . HIS A 1 403 ? -4.272 38.680 -24.822 1.00 43.62 403 HIS A N 1
ATOM 3096 C CA . HIS A 1 403 ? -3.105 38.156 -25.519 1.00 43.62 403 HIS A CA 1
ATOM 3097 C C . HIS A 1 403 ? -1.835 38.942 -25.155 1.00 43.62 403 HIS A C 1
ATOM 3099 O O . HIS A 1 403 ? -1.904 40.161 -25.050 1.00 43.62 403 HIS A O 1
ATOM 3105 N N . LEU A 1 404 ? -0.669 38.284 -25.129 1.00 38.75 404 LEU A N 1
ATOM 3106 C CA . LEU A 1 404 ? 0.452 38.576 -26.038 1.00 38.75 404 LEU A CA 1
ATOM 3107 C C . LEU A 1 404 ? 1.652 37.636 -25.817 1.00 38.75 404 LEU A C 1
ATOM 3109 O O . LEU A 1 404 ? 1.832 36.998 -24.788 1.00 38.75 404 LEU A O 1
ATOM 3113 N N . THR A 1 405 ? 2.402 37.556 -26.904 1.00 41.78 405 THR A N 1
ATOM 3114 C CA . THR A 1 405 ? 3.556 36.752 -27.309 1.00 41.78 405 THR A CA 1
ATOM 3115 C C . THR A 1 405 ? 4.846 36.884 -26.486 1.00 41.78 405 THR A C 1
ATOM 3117 O O . THR A 1 405 ? 5.100 37.932 -25.904 1.00 41.78 405 THR A O 1
ATOM 3120 N N . ALA A 1 406 ? 5.721 35.891 -26.709 1.00 36.47 406 ALA A N 1
ATOM 3121 C CA . ALA A 1 406 ? 7.173 35.990 -26.947 1.00 36.47 406 ALA A CA 1
ATOM 3122 C C . ALA A 1 406 ? 8.131 35.499 -25.843 1.00 36.47 406 ALA A C 1
ATOM 3124 O O . ALA A 1 406 ? 8.155 35.995 -24.723 1.00 36.47 406 ALA A O 1
ATOM 3125 N N . ASP A 1 407 ? 8.929 34.513 -26.266 1.00 38.09 407 ASP A N 1
ATOM 3126 C CA . ASP A 1 407 ? 10.343 34.241 -25.988 1.00 38.09 407 ASP A CA 1
ATOM 3127 C C . ASP A 1 407 ? 11.013 34.887 -24.767 1.00 38.09 407 ASP A C 1
ATOM 3129 O O . ASP A 1 407 ? 11.251 36.092 -24.725 1.00 38.09 407 ASP A O 1
ATOM 3133 N N . ALA A 1 408 ? 11.530 34.034 -23.878 1.00 37.41 408 ALA A N 1
ATOM 3134 C CA . ALA A 1 408 ? 12.784 34.309 -23.184 1.00 37.41 408 ALA A CA 1
ATOM 3135 C C . ALA A 1 408 ? 13.470 33.009 -22.743 1.00 37.41 408 ALA A C 1
ATOM 3137 O O . ALA A 1 408 ? 12.953 32.227 -21.947 1.00 37.41 408 ALA A O 1
ATOM 3138 N N . ALA A 1 409 ? 14.674 32.812 -23.272 1.00 41.19 409 ALA A N 1
ATOM 3139 C CA . ALA A 1 409 ? 15.661 31.861 -22.801 1.00 41.19 409 ALA A CA 1
ATOM 3140 C C . ALA A 1 409 ? 16.172 32.226 -21.394 1.00 41.19 409 ALA A C 1
ATOM 3142 O O . ALA A 1 409 ? 16.475 33.387 -21.134 1.00 41.19 409 ALA A O 1
ATOM 3143 N N . ALA A 1 410 ? 16.361 31.228 -20.529 1.00 37.44 410 ALA A N 1
ATOM 3144 C CA . ALA A 1 410 ? 17.280 31.270 -19.386 1.00 37.44 410 ALA A CA 1
ATOM 3145 C C . ALA A 1 410 ? 17.524 29.819 -18.929 1.00 37.44 410 ALA A C 1
ATOM 3147 O O . ALA A 1 410 ? 16.595 29.103 -18.578 1.00 37.44 410 ALA A O 1
ATOM 3148 N N . ALA A 1 411 ? 18.704 29.267 -19.197 1.00 37.59 411 ALA A N 1
ATOM 3149 C CA . ALA A 1 411 ? 19.883 29.342 -18.333 1.00 37.59 411 ALA A CA 1
ATOM 3150 C C . ALA A 1 411 ? 19.805 28.345 -17.164 1.00 37.59 411 ALA A C 1
ATOM 3152 O O . ALA A 1 411 ? 19.055 28.497 -16.205 1.00 37.59 411 ALA A O 1
ATOM 3153 N N . ALA A 1 412 ? 20.628 27.308 -17.300 1.00 42.72 412 ALA A N 1
ATOM 3154 C CA . ALA A 1 412 ? 20.910 26.293 -16.306 1.00 42.72 412 ALA A CA 1
ATOM 3155 C C . ALA A 1 412 ? 21.538 26.885 -15.032 1.00 42.72 412 ALA A C 1
ATOM 3157 O O . ALA A 1 412 ? 22.420 27.740 -15.110 1.00 42.72 412 ALA A O 1
ATOM 3158 N N . ALA A 1 413 ? 21.149 26.346 -13.875 1.00 40.59 413 ALA A N 1
ATOM 3159 C CA . ALA A 1 413 ? 21.891 26.434 -12.618 1.00 40.59 413 ALA A CA 1
ATOM 3160 C C . ALA A 1 413 ? 21.647 25.159 -11.766 1.00 40.59 413 ALA A C 1
ATOM 3162 O O . ALA A 1 413 ? 20.617 24.505 -11.943 1.00 40.59 413 ALA A O 1
ATOM 3163 N N . PRO A 1 414 ? 22.605 24.757 -10.906 1.00 54.19 414 PRO A N 1
ATOM 3164 C CA . PRO A 1 414 ? 22.802 23.369 -10.465 1.00 54.19 414 PRO A CA 1
ATOM 3165 C C . PRO A 1 414 ? 22.038 22.978 -9.180 1.00 54.19 414 PRO A C 1
ATOM 3167 O O . PRO A 1 414 ? 21.595 23.850 -8.433 1.00 54.19 414 PRO A O 1
ATOM 3170 N N . PRO A 1 415 ? 21.930 21.667 -8.867 1.00 50.34 415 PRO A N 1
ATOM 3171 C CA . PRO A 1 415 ? 21.289 21.184 -7.649 1.00 50.34 415 PRO A CA 1
ATOM 3172 C C . PRO A 1 415 ? 22.273 21.178 -6.470 1.00 50.34 415 PRO A C 1
ATOM 3174 O O . PRO A 1 415 ? 23.367 20.623 -6.566 1.00 50.34 415 PRO A O 1
ATOM 3177 N N . GLY A 1 416 ? 21.880 21.747 -5.330 1.00 47.75 416 GLY A N 1
ATOM 3178 C CA . GLY A 1 416 ? 22.694 21.663 -4.118 1.00 47.75 416 GLY A CA 1
ATOM 3179 C C . GLY A 1 416 ? 22.107 22.370 -2.902 1.00 47.75 416 GLY A C 1
ATOM 3180 O O . GLY A 1 416 ? 22.517 23.480 -2.591 1.00 47.75 416 GLY A O 1
ATOM 3181 N N . ALA A 1 417 ? 21.205 21.704 -2.177 1.00 38.84 417 ALA A N 1
ATOM 3182 C CA . ALA A 1 417 ? 21.002 21.941 -0.745 1.00 38.84 417 ALA A CA 1
ATOM 3183 C C . ALA A 1 417 ? 20.359 20.702 -0.083 1.00 38.84 417 ALA A C 1
ATOM 3185 O O . ALA A 1 417 ? 19.311 20.247 -0.547 1.00 38.84 417 ALA A O 1
ATOM 3186 N N . PRO A 1 418 ? 20.954 20.131 0.981 1.00 53.28 418 PRO A N 1
ATOM 3187 C CA . PRO A 1 418 ? 20.358 19.030 1.728 1.00 53.28 418 PRO A CA 1
ATOM 3188 C C . PRO A 1 418 ? 19.275 19.544 2.686 1.00 53.28 418 PRO A C 1
ATOM 3190 O O . PRO A 1 418 ? 19.516 20.407 3.529 1.00 53.28 418 PRO A O 1
ATOM 3193 N N . GLY A 1 419 ? 18.071 18.989 2.549 1.00 42.56 419 GLY A N 1
ATOM 3194 C CA . GLY A 1 419 ? 16.929 19.269 3.410 1.00 42.56 419 GLY A CA 1
ATOM 3195 C C . GLY A 1 419 ? 17.110 18.721 4.825 1.00 42.56 419 GLY A C 1
ATOM 3196 O O . GLY A 1 419 ? 17.392 17.540 5.031 1.00 42.56 419 GLY A O 1
ATOM 3197 N N . SER A 1 420 ? 16.903 19.616 5.788 1.00 42.03 420 SER A N 1
ATOM 3198 C CA . SER A 1 420 ? 16.754 19.359 7.218 1.00 42.03 420 SER A CA 1
ATOM 3199 C C . SER A 1 420 ? 15.698 18.284 7.495 1.00 42.03 420 SER A C 1
ATOM 3201 O O . SER A 1 420 ? 14.530 18.435 7.138 1.00 42.03 420 SER A O 1
ATOM 3203 N N . ARG A 1 421 ? 16.098 17.218 8.194 1.00 42.00 421 ARG A N 1
ATOM 3204 C CA . ARG A 1 421 ? 15.187 16.288 8.871 1.00 42.00 421 ARG A CA 1
ATOM 3205 C C . ARG A 1 421 ? 14.645 16.966 10.130 1.00 42.00 421 ARG A C 1
ATOM 3207 O O . ARG A 1 421 ? 15.352 17.047 11.130 1.00 42.00 421 ARG A O 1
ATOM 3214 N N . ALA A 1 422 ? 13.395 17.415 10.092 1.00 49.72 422 ALA A N 1
ATOM 3215 C CA . ALA A 1 422 ? 12.625 17.662 11.304 1.00 49.72 422 ALA A CA 1
ATOM 3216 C C . ALA A 1 422 ? 12.018 16.331 11.770 1.00 49.72 422 ALA A C 1
ATOM 3218 O O . ALA A 1 422 ? 11.235 15.705 11.056 1.00 49.72 422 ALA A O 1
ATOM 3219 N N . ALA A 1 423 ? 12.441 15.883 12.948 1.00 48.66 423 ALA A N 1
ATOM 3220 C CA . ALA A 1 423 ? 11.816 14.800 13.684 1.00 48.66 423 ALA A CA 1
ATOM 3221 C C . ALA A 1 423 ? 10.541 15.328 14.357 1.00 48.66 423 ALA A C 1
ATOM 3223 O O . ALA A 1 423 ? 10.593 16.335 15.062 1.00 48.66 423 ALA A O 1
ATOM 3224 N N . CYS A 1 424 ? 9.417 14.643 14.157 1.00 41.69 424 CYS A N 1
ATOM 3225 C CA . CYS A 1 424 ? 8.266 14.736 15.047 1.00 41.69 424 CYS A CA 1
ATOM 3226 C C . CYS A 1 424 ? 8.369 13.582 16.051 1.00 41.69 424 CYS A C 1
ATOM 3228 O O . CYS A 1 424 ? 8.287 12.417 15.657 1.00 41.69 424 CYS A O 1
ATOM 3230 N N . LEU A 1 425 ? 8.601 13.938 17.315 1.00 46.19 425 LEU A N 1
ATOM 3231 C CA . LEU A 1 425 ? 8.209 13.168 18.495 1.00 46.19 425 LEU A CA 1
ATOM 3232 C C . LEU A 1 425 ? 6.900 13.755 19.018 1.00 46.19 425 LEU A C 1
ATOM 3234 O O . LEU A 1 425 ? 6.786 15.003 18.974 1.00 46.19 425 LEU A O 1
#